Protein AF-A0A354GUJ6-F1 (afdb_monomer_lite)

Foldseek 3Di:
DVVVVVVVLCVVQVPLLVLLLLLLQLLLLQLLLCLLLVHLAGDDDPDDSVVSNVSSVLLVVLLVVQLVVLLVVLVVCCPPPCVPCSPVSSCVSSVVSCLVQVLQQSLQCLVDLHNPRRHDVVSVVLVVVVVVLNVVLSVVLVVLCVVLVVLLCCVQVVVPLVSLLVSLLSVLLSSSLNSNSSSLVSNVSVCVVVVVVVPPPPPDPVVVVVVVVVPDDDDDDDDDDDDDDDDQWDQPPVRDTDGNPPPPPPPPVVPPDDPPDDDDDDPDDDDDDDDDPVVVVVQWDQPPVRDTDGNDDDDDPDDDDDDDDDDDDDDDDDDDPDPDPPPPPPDPPDPDDRVSVVVSVVPPPPPVPDPDDSCPSSSVNCVDPSNVVVSVSSSVSSSSSSVSSNVVVVVVVVVVVVD

Sequence (403 aa):
MAALGALLIVLISVLPTLYFVTYAMHCLLVVVQDTAAGNDEVTWPEERFQDTLGGAFHLAAVVLIWLAPIGILTRALRNVWLPDDPGLRFLLLAVPGLWIILPVAIFSSLSASSRWFVFRPVVVWNLLRLAPFTFIVYLLSAILAGLITALVYVTVFRGWIVVAPVAGVGTATAFLIYGRLLGRLGWRMGRLYLGNSTSIKKARPQAIAAVLSESQPPAPDEPPGPEELDSEWEITPYGQKRRRVKGYGMTRDALAQPMKNALPKVPAAKVNEPIAPDELDREWEVTAHGRKQRRTKSYGITQEPPSQSDAAPEDGITALNVPPPASITERPPASGPTDFDRVIRGRTRIVIGSQGSFLGGVFTFPYYRQTRIPWLLLSLGFLMVYGAACVLVSVYLTINKNG

Structure (mmCIF, N/CA/C/O backbone):
data_AF-A0A354GUJ6-F1
#
_entry.id   AF-A0A354GUJ6-F1
#
loop_
_atom_site.group_PDB
_atom_site.id
_atom_site.type_symbol
_atom_site.label_atom_id
_atom_site.label_alt_id
_atom_site.label_comp_id
_atom_site.label_asym_id
_atom_site.label_entity_id
_atom_site.label_seq_id
_atom_site.pdbx_PDB_ins_code
_atom_site.Cartn_x
_atom_site.Cartn_y
_atom_site.Cartn_z
_atom_site.occupancy
_atom_site.B_iso_or_equiv
_atom_site.auth_seq_id
_atom_site.auth_comp_id
_atom_site.auth_asym_id
_atom_site.auth_atom_id
_atom_site.pdbx_PDB_model_num
ATOM 1 N N . MET A 1 1 ? -3.258 9.951 37.562 1.00 84.44 1 MET A N 1
ATOM 2 C CA . MET A 1 1 ? -2.720 8.608 37.238 1.00 84.44 1 MET A CA 1
ATOM 3 C C . MET A 1 1 ? -3.345 8.007 35.977 1.00 84.44 1 MET A C 1
ATOM 5 O O . MET A 1 1 ? -2.591 7.703 35.065 1.00 84.44 1 MET A O 1
ATOM 9 N N . ALA A 1 2 ? -4.678 7.906 35.854 1.00 85.12 2 ALA A N 1
ATOM 10 C CA . ALA A 1 2 ? -5.330 7.314 34.669 1.00 85.12 2 ALA A CA 1
ATOM 11 C C . ALA A 1 2 ? -4.963 7.991 33.325 1.00 85.12 2 ALA A C 1
ATOM 13 O O . ALA A 1 2 ? -4.639 7.302 32.363 1.00 85.12 2 ALA A O 1
ATOM 14 N N . ALA A 1 3 ? -4.924 9.330 33.273 1.00 84.19 3 ALA A N 1
ATOM 15 C CA . ALA A 1 3 ? -4.566 10.072 32.056 1.00 84.19 3 ALA A CA 1
ATOM 16 C C . ALA A 1 3 ? -3.119 9.819 31.583 1.00 84.19 3 ALA A C 1
ATOM 18 O O . ALA A 1 3 ? -2.871 9.676 30.389 1.00 84.19 3 ALA A O 1
ATOM 19 N N . LEU A 1 4 ? -2.169 9.710 32.519 1.00 92.75 4 LEU A N 1
ATOM 20 C CA . LEU A 1 4 ? -0.763 9.433 32.210 1.00 92.75 4 LEU A CA 1
ATOM 21 C C . LEU A 1 4 ? -0.575 7.995 31.703 1.00 92.75 4 LEU A C 1
ATOM 23 O O . LEU A 1 4 ? 0.164 7.777 30.747 1.00 92.75 4 LEU A O 1
ATOM 27 N N . GLY A 1 5 ? -1.307 7.033 32.280 1.00 89.06 5 GLY A N 1
ATOM 28 C CA . GLY A 1 5 ? -1.349 5.657 31.780 1.00 89.06 5 GLY A CA 1
ATOM 29 C C . GLY A 1 5 ? -1.913 5.561 30.358 1.00 89.06 5 GLY A C 1
ATOM 30 O O . GLY A 1 5 ? -1.318 4.903 29.509 1.00 89.06 5 GLY A O 1
ATOM 31 N N . ALA A 1 6 ? -3.008 6.271 30.064 1.00 84.19 6 ALA A N 1
ATOM 32 C CA . ALA A 1 6 ? -3.590 6.308 28.721 1.00 84.19 6 ALA A CA 1
ATOM 33 C C . ALA A 1 6 ? -2.631 6.922 27.686 1.00 84.19 6 ALA A C 1
ATOM 35 O O . ALA A 1 6 ? -2.453 6.362 26.605 1.00 84.19 6 ALA A O 1
ATOM 36 N N . LEU A 1 7 ? -1.962 8.028 28.031 1.00 88.38 7 LEU A N 1
ATOM 37 C CA . LEU A 1 7 ? -0.975 8.668 27.158 1.00 88.38 7 LEU A CA 1
ATOM 38 C C . LEU A 1 7 ? 0.214 7.744 26.861 1.00 88.38 7 LEU A C 1
ATOM 40 O O . LEU A 1 7 ? 0.646 7.653 25.712 1.00 88.38 7 LEU A O 1
ATOM 44 N N . LEU A 1 8 ? 0.705 7.016 27.867 1.00 92.62 8 LEU A N 1
ATOM 45 C CA . LEU A 1 8 ? 1.785 6.046 27.694 1.00 92.62 8 LEU A CA 1
ATOM 46 C C . LEU A 1 8 ? 1.378 4.902 26.749 1.00 92.62 8 LEU A C 1
ATOM 48 O O . LEU A 1 8 ? 2.144 4.548 25.857 1.00 92.62 8 LEU A O 1
ATOM 52 N N . ILE A 1 9 ? 0.161 4.363 26.895 1.00 88.69 9 ILE A N 1
ATOM 53 C CA . ILE A 1 9 ? -0.372 3.309 26.012 1.00 88.69 9 ILE A CA 1
ATOM 54 C C . ILE A 1 9 ? -0.463 3.807 24.566 1.00 88.69 9 ILE A C 1
ATOM 56 O O . ILE A 1 9 ? -0.057 3.096 23.643 1.00 88.69 9 ILE A O 1
ATOM 60 N N . VAL A 1 10 ? -0.955 5.033 24.360 1.00 86.12 10 VAL A N 1
ATOM 61 C CA . VAL A 1 10 ? -1.023 5.646 23.027 1.00 86.12 10 VAL A CA 1
ATOM 62 C C . VAL A 1 10 ? 0.379 5.799 22.440 1.00 86.12 10 VAL A C 1
ATOM 64 O O . VAL A 1 10 ? 0.603 5.381 21.309 1.00 86.12 10 VAL A O 1
ATOM 67 N N . LEU A 1 11 ? 1.346 6.317 23.201 1.00 90.81 11 LEU A N 1
ATOM 68 C CA . LEU A 1 11 ? 2.717 6.513 22.722 1.00 90.81 11 LEU A CA 1
ATOM 69 C C . LEU A 1 11 ? 3.390 5.187 22.324 1.00 90.81 11 LEU A C 1
ATOM 71 O O . LEU A 1 11 ? 3.950 5.085 21.230 1.00 90.81 11 LEU A O 1
ATOM 75 N N . ILE A 1 12 ? 3.279 4.165 23.182 1.00 91.06 12 ILE A N 1
ATOM 76 C CA . ILE A 1 12 ? 3.822 2.818 22.943 1.00 91.06 12 ILE A CA 1
ATOM 77 C C . ILE A 1 12 ? 3.156 2.157 21.731 1.00 91.06 12 ILE A C 1
ATOM 79 O O . ILE A 1 12 ? 3.798 1.376 21.040 1.00 91.06 12 ILE A O 1
ATOM 83 N N . SER A 1 13 ? 1.896 2.477 21.434 1.00 88.88 13 SER A N 1
ATOM 84 C CA . SER A 1 13 ? 1.177 1.900 20.291 1.00 88.88 13 SER A CA 1
ATOM 85 C C . SER A 1 13 ? 1.463 2.638 18.979 1.00 88.88 13 SER A C 1
ATOM 87 O O . SER A 1 13 ? 1.616 2.020 17.923 1.00 88.88 13 SER A O 1
ATOM 89 N N . VAL A 1 14 ? 1.542 3.970 19.024 1.00 88.19 14 VAL A N 1
ATOM 90 C CA . VAL A 1 14 ? 1.649 4.823 17.833 1.00 88.19 14 VAL A CA 1
ATOM 91 C C . VAL A 1 14 ? 3.047 4.772 17.227 1.00 88.19 14 VAL A C 1
ATOM 93 O O . VAL A 1 14 ? 3.160 4.637 16.010 1.00 88.19 14 VAL A O 1
ATOM 96 N N . LEU A 1 15 ? 4.110 4.841 18.037 1.00 91.19 15 LEU A N 1
ATOM 97 C CA . LEU A 1 15 ? 5.481 4.887 17.511 1.00 91.19 15 LEU A CA 1
ATOM 98 C C . LEU A 1 15 ? 5.856 3.622 16.713 1.00 91.19 15 LEU A C 1
ATOM 100 O O . LEU A 1 15 ? 6.304 3.764 15.571 1.00 91.19 15 LEU A O 1
ATOM 104 N N . PRO A 1 16 ? 5.622 2.392 17.213 1.00 92.44 16 PRO A N 1
ATOM 105 C CA . PRO A 1 16 ? 5.892 1.179 16.447 1.00 92.44 16 PRO A CA 1
ATOM 106 C C . PRO A 1 16 ? 4.990 1.053 15.218 1.00 92.44 16 PRO A C 1
ATOM 108 O O . PRO A 1 16 ? 5.444 0.591 14.174 1.00 92.44 16 PRO A O 1
ATOM 111 N N . THR A 1 17 ? 3.732 1.502 15.308 1.00 90.56 17 THR A N 1
ATOM 112 C CA . THR A 1 17 ? 2.813 1.527 14.159 1.00 90.56 17 THR A CA 1
ATOM 113 C C . THR A 1 17 ? 3.337 2.450 13.062 1.00 90.56 17 THR A C 1
ATOM 115 O O . THR A 1 17 ? 3.356 2.066 11.896 1.00 90.56 17 THR A O 1
ATOM 118 N N . LEU A 1 18 ? 3.822 3.642 13.415 1.00 90.81 18 LEU A N 1
ATOM 119 C CA . LEU A 1 18 ? 4.400 4.588 12.461 1.00 90.81 18 LEU A CA 1
ATOM 120 C C . LEU A 1 18 ? 5.672 4.030 11.806 1.00 90.81 18 LEU A C 1
ATOM 122 O O . LEU A 1 18 ? 5.829 4.105 10.583 1.00 90.81 18 LEU A O 1
ATOM 126 N N . TYR A 1 19 ? 6.555 3.431 12.608 1.00 92.50 19 TYR A N 1
ATOM 127 C CA . TYR A 1 19 ? 7.756 2.754 12.117 1.00 92.50 19 TYR A CA 1
ATOM 128 C C . TYR A 1 19 ? 7.397 1.631 11.134 1.00 92.50 19 TYR A C 1
ATOM 130 O O . TYR A 1 19 ? 7.927 1.561 10.025 1.00 92.50 19 TYR A O 1
ATOM 138 N N . PHE A 1 20 ? 6.426 0.799 11.507 1.00 94.69 20 PHE A N 1
ATOM 139 C CA . PHE A 1 20 ? 5.934 -0.287 10.675 1.00 94.69 20 PHE A CA 1
ATOM 140 C C . PHE A 1 20 ? 5.317 0.201 9.359 1.00 94.69 20 PHE A C 1
ATOM 142 O O . PHE A 1 20 ? 5.629 -0.338 8.300 1.00 94.69 20 PHE A O 1
ATOM 149 N N . VAL A 1 21 ? 4.469 1.231 9.401 1.00 91.88 21 VAL A N 1
ATOM 150 C CA . VAL A 1 21 ? 3.850 1.808 8.199 1.00 91.88 21 VAL A CA 1
ATOM 151 C C . VAL A 1 21 ? 4.925 2.313 7.238 1.00 91.88 21 VAL A C 1
ATOM 153 O O . VAL A 1 21 ? 4.843 2.053 6.040 1.00 91.88 21 VAL A O 1
ATOM 156 N N . THR A 1 22 ? 5.967 2.959 7.761 1.00 92.81 22 THR A N 1
ATOM 157 C CA . THR A 1 22 ? 7.120 3.417 6.972 1.00 92.81 22 THR A CA 1
ATOM 158 C C . THR A 1 22 ? 7.815 2.241 6.280 1.00 92.81 22 THR A C 1
ATOM 160 O O . THR A 1 22 ? 8.052 2.282 5.071 1.00 92.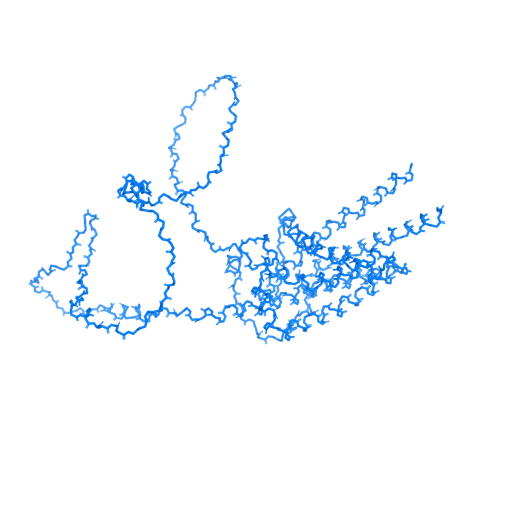81 22 THR A O 1
ATOM 163 N N . TYR A 1 23 ? 8.076 1.160 7.020 1.00 94.19 23 TYR A N 1
ATOM 164 C CA . TYR A 1 23 ? 8.661 -0.065 6.476 1.00 94.19 23 TYR A CA 1
ATOM 165 C C . TYR A 1 23 ? 7.776 -0.699 5.392 1.00 94.19 23 TYR A C 1
ATOM 167 O O . TYR A 1 23 ? 8.256 -1.018 4.306 1.00 94.19 23 TYR A O 1
ATOM 175 N N . ALA A 1 24 ? 6.466 -0.809 5.630 1.00 95.62 24 ALA A N 1
ATOM 176 C CA . ALA A 1 24 ? 5.526 -1.352 4.655 1.00 95.62 24 ALA A CA 1
ATOM 177 C C . ALA A 1 24 ? 5.484 -0.517 3.367 1.00 95.62 24 ALA A C 1
ATOM 179 O O . ALA A 1 24 ? 5.520 -1.072 2.269 1.00 95.62 24 ALA A O 1
ATOM 180 N N . MET A 1 25 ? 5.475 0.813 3.479 1.00 94.75 25 MET A N 1
ATOM 181 C CA . MET A 1 25 ? 5.550 1.713 2.325 1.00 94.75 25 MET A CA 1
ATOM 182 C C . MET A 1 25 ? 6.838 1.511 1.521 1.00 94.75 25 MET A C 1
ATOM 184 O O . MET A 1 25 ? 6.786 1.446 0.292 1.00 94.75 25 MET A O 1
ATOM 188 N N . HIS A 1 26 ? 7.979 1.364 2.199 1.00 94.00 26 HIS A N 1
ATOM 189 C CA . HIS A 1 26 ? 9.245 1.054 1.541 1.00 94.00 26 HIS A CA 1
ATOM 190 C C . HIS A 1 26 ? 9.180 -0.291 0.804 1.00 94.00 26 HIS A C 1
ATOM 192 O O . HIS A 1 26 ? 9.491 -0.348 -0.387 1.00 94.00 26 HIS A O 1
ATOM 198 N N . CYS A 1 27 ? 8.685 -1.348 1.457 1.00 95.25 27 CYS A N 1
ATOM 199 C CA . CYS A 1 27 ? 8.533 -2.653 0.819 1.00 95.25 27 CYS A CA 1
ATOM 200 C C . CYS A 1 27 ? 7.631 -2.598 -0.417 1.00 95.25 27 CYS A C 1
ATOM 202 O O . CYS A 1 27 ? 7.951 -3.203 -1.439 1.00 95.25 27 CYS A O 1
ATOM 204 N N . LEU A 1 28 ? 6.524 -1.854 -0.348 1.00 95.94 28 LEU A N 1
ATOM 205 C CA . LEU A 1 28 ? 5.630 -1.668 -1.487 1.00 95.94 28 LEU A CA 1
ATOM 206 C C . LEU A 1 28 ? 6.358 -1.024 -2.665 1.00 95.94 28 LEU A C 1
ATOM 208 O O . LEU A 1 28 ? 6.256 -1.519 -3.784 1.00 95.94 28 LEU A O 1
ATOM 212 N N . LEU A 1 29 ? 7.100 0.058 -2.419 1.00 93.75 29 LEU A N 1
ATOM 213 C CA . LEU A 1 29 ? 7.825 0.775 -3.466 1.00 93.75 29 LEU A CA 1
ATOM 214 C C . LEU A 1 29 ? 8.889 -0.106 -4.124 1.00 93.75 29 LEU A C 1
ATOM 216 O O . LEU A 1 29 ? 8.930 -0.156 -5.351 1.00 93.75 29 LEU A O 1
ATOM 220 N N . VAL A 1 30 ? 9.685 -0.837 -3.338 1.00 94.38 30 VAL A N 1
ATOM 221 C CA . VAL A 1 30 ? 10.714 -1.754 -3.856 1.00 94.38 30 VAL A CA 1
ATOM 222 C C . VAL A 1 30 ? 10.082 -2.830 -4.740 1.00 94.38 30 VAL A C 1
ATOM 224 O O . VAL A 1 30 ? 10.500 -3.017 -5.883 1.00 94.38 30 VAL A O 1
ATOM 227 N N . VAL A 1 31 ? 9.015 -3.482 -4.261 1.00 96.50 31 VAL A N 1
ATOM 228 C CA . VAL A 1 31 ? 8.304 -4.507 -5.039 1.00 96.50 31 VAL A CA 1
ATOM 229 C C . VAL A 1 31 ? 7.741 -3.912 -6.326 1.00 96.50 31 VAL A C 1
ATOM 231 O O . VAL A 1 31 ? 7.928 -4.495 -7.392 1.00 96.50 31 VAL A O 1
ATOM 234 N N . VAL A 1 32 ? 7.076 -2.756 -6.269 1.00 96.19 32 VAL A N 1
ATOM 235 C CA . VAL A 1 32 ? 6.508 -2.105 -7.459 1.00 96.19 32 VAL A CA 1
ATOM 236 C C . VAL A 1 32 ? 7.603 -1.761 -8.469 1.00 96.19 32 VAL A C 1
ATOM 238 O O . VAL A 1 32 ? 7.436 -2.059 -9.650 1.00 96.19 32 VAL A O 1
ATOM 241 N N . GLN A 1 33 ? 8.719 -1.178 -8.025 1.00 94.69 33 GLN A N 1
ATOM 242 C CA . GLN A 1 33 ? 9.817 -0.735 -8.887 1.00 94.69 33 GLN A CA 1
ATOM 243 C C . GLN A 1 33 ? 10.531 -1.901 -9.577 1.00 94.69 33 GLN A C 1
ATOM 245 O O . GLN A 1 33 ? 10.634 -1.902 -10.804 1.00 94.69 33 GLN A O 1
ATOM 250 N N . ASP A 1 34 ? 10.969 -2.914 -8.827 1.00 94.50 34 ASP A N 1
ATOM 251 C CA . ASP A 1 34 ? 11.685 -4.062 -9.400 1.00 94.50 34 ASP A CA 1
ATOM 252 C C . ASP A 1 34 ? 10.784 -4.861 -10.349 1.00 94.50 34 ASP A C 1
ATOM 254 O O . ASP A 1 34 ? 11.192 -5.265 -11.440 1.00 94.50 34 ASP A O 1
ATOM 258 N N . THR A 1 35 ? 9.512 -5.026 -9.990 1.00 95.56 35 THR A N 1
ATOM 259 C CA . THR A 1 35 ? 8.546 -5.698 -10.865 1.00 95.56 35 THR A CA 1
ATOM 260 C C . THR A 1 35 ? 8.247 -4.871 -12.121 1.00 95.56 35 THR A C 1
ATOM 262 O O . THR A 1 35 ? 8.100 -5.440 -13.203 1.00 95.56 35 THR A O 1
ATOM 265 N N . ALA A 1 36 ? 8.168 -3.539 -12.010 1.00 94.56 36 ALA A N 1
ATOM 266 C CA . ALA A 1 36 ? 7.978 -2.646 -13.155 1.00 94.56 36 ALA A CA 1
ATOM 267 C C . ALA A 1 36 ? 9.190 -2.645 -14.098 1.00 94.56 36 ALA A C 1
ATOM 269 O O . ALA A 1 36 ? 9.014 -2.525 -15.312 1.00 94.56 36 ALA A O 1
ATOM 270 N N . ALA A 1 37 ? 10.396 -2.864 -13.565 1.00 92.25 37 ALA A N 1
ATOM 271 C CA . ALA A 1 37 ? 11.604 -3.111 -14.352 1.00 92.25 37 ALA A CA 1
ATOM 272 C C . ALA A 1 37 ? 11.577 -4.468 -15.085 1.00 92.25 37 ALA A C 1
ATOM 274 O O . ALA A 1 37 ? 12.390 -4.707 -15.976 1.00 92.25 37 ALA A O 1
ATOM 275 N N . GLY A 1 38 ? 10.607 -5.332 -14.771 1.00 91.81 38 GLY A N 1
ATOM 276 C CA . GLY A 1 38 ? 10.451 -6.653 -15.370 1.00 91.81 38 GLY A CA 1
ATOM 277 C C . GLY A 1 38 ? 11.178 -7.762 -14.617 1.00 91.81 38 GLY A C 1
ATOM 278 O O . GLY A 1 38 ? 11.266 -8.865 -15.149 1.00 91.81 38 GLY A O 1
ATOM 279 N N . ASN A 1 39 ? 11.671 -7.503 -13.402 1.00 93.00 39 ASN A N 1
ATOM 280 C CA . ASN A 1 39 ? 12.366 -8.514 -12.614 1.00 93.00 39 ASN A CA 1
ATOM 281 C C . ASN A 1 39 ? 11.364 -9.480 -11.968 1.00 93.00 39 ASN A C 1
ATOM 283 O O . ASN A 1 39 ? 10.400 -9.081 -11.296 1.00 93.00 39 ASN A O 1
ATOM 287 N N . ASP A 1 40 ? 11.592 -10.779 -12.172 1.00 90.50 40 ASP A N 1
ATOM 288 C CA . ASP A 1 40 ? 10.768 -11.820 -11.560 1.00 90.50 40 ASP A CA 1
ATOM 289 C C . ASP A 1 40 ? 11.071 -12.025 -10.068 1.00 90.50 40 ASP A C 1
ATOM 291 O O . ASP A 1 40 ? 10.171 -12.335 -9.287 1.00 90.50 40 ASP A O 1
ATOM 295 N N . GLU A 1 41 ? 12.303 -11.729 -9.669 1.00 92.88 41 GLU A N 1
ATOM 296 C CA . GLU A 1 41 ? 12.770 -11.699 -8.288 1.00 92.88 41 GLU A CA 1
ATOM 297 C C . GLU A 1 41 ? 12.938 -10.245 -7.827 1.00 92.88 41 GLU A C 1
ATOM 299 O O . GLU A 1 41 ? 13.274 -9.371 -8.628 1.00 92.88 41 GLU A O 1
ATOM 304 N N . VAL A 1 42 ? 12.642 -9.975 -6.555 1.00 95.06 42 VAL A N 1
ATOM 305 C CA . VAL A 1 42 ? 12.776 -8.638 -5.961 1.00 95.06 42 VAL A CA 1
ATOM 306 C C . VAL A 1 42 ? 14.018 -8.639 -5.090 1.00 95.06 42 VAL A C 1
ATOM 308 O O . VAL A 1 42 ? 14.102 -9.410 -4.132 1.00 95.06 42 VAL A O 1
ATOM 311 N N . THR A 1 43 ? 14.960 -7.760 -5.417 1.00 93.31 43 THR A N 1
ATOM 312 C CA . THR A 1 43 ? 16.205 -7.628 -4.669 1.00 93.31 43 THR A CA 1
ATOM 313 C C . THR A 1 43 ? 15.986 -6.602 -3.573 1.00 93.31 43 THR A C 1
ATOM 315 O O . THR A 1 43 ? 15.882 -5.403 -3.829 1.00 93.31 43 THR A O 1
ATOM 318 N N . TRP A 1 44 ? 15.905 -7.076 -2.334 1.00 93.19 44 TRP A N 1
ATOM 319 C CA . TRP A 1 44 ? 15.714 -6.207 -1.181 1.00 93.19 44 TRP A CA 1
ATOM 320 C C . TRP A 1 44 ? 16.982 -5.386 -0.933 1.00 93.19 44 TRP A C 1
ATOM 322 O O . TRP A 1 44 ? 18.049 -5.979 -0.766 1.00 93.19 44 TRP A O 1
ATOM 332 N N . PRO A 1 45 ? 16.898 -4.046 -0.941 1.00 86.69 45 PRO A N 1
ATOM 333 C CA . PRO A 1 45 ? 18.062 -3.217 -0.680 1.00 86.69 45 PRO A CA 1
ATOM 334 C C . PRO A 1 45 ? 18.522 -3.399 0.773 1.00 86.69 45 PRO A C 1
ATOM 336 O O . PRO A 1 45 ? 17.709 -3.371 1.694 1.00 86.69 45 PRO A O 1
ATOM 339 N N . GLU A 1 46 ? 19.833 -3.528 0.987 1.00 87.81 46 GLU A N 1
ATOM 340 C CA . GLU A 1 46 ? 20.467 -3.493 2.320 1.00 87.81 46 GLU A CA 1
ATOM 341 C C . GLU A 1 46 ? 20.680 -2.044 2.808 1.00 87.81 46 GLU A C 1
ATOM 343 O O . GLU A 1 46 ? 21.637 -1.724 3.514 1.00 87.81 46 GLU A O 1
ATOM 348 N N . GLU A 1 47 ? 19.804 -1.131 2.385 1.00 86.69 47 GLU A N 1
ATOM 349 C CA . GLU A 1 47 ? 19.901 0.291 2.700 1.00 86.69 47 GLU A CA 1
ATOM 350 C C . GLU A 1 47 ? 19.586 0.550 4.176 1.00 86.69 47 GLU A C 1
ATOM 352 O O . GLU A 1 47 ? 18.752 -0.116 4.802 1.00 86.69 47 GLU A O 1
ATOM 357 N N . ARG A 1 48 ? 20.255 1.553 4.754 1.00 87.38 48 ARG A N 1
ATOM 358 C CA . ARG A 1 48 ? 19.982 1.961 6.132 1.00 87.38 48 ARG A CA 1
ATOM 359 C C . ARG A 1 48 ? 18.568 2.529 6.204 1.00 87.38 48 ARG A C 1
ATOM 361 O O . ARG A 1 48 ? 18.107 3.219 5.300 1.00 87.38 48 ARG A O 1
ATOM 368 N N . PHE A 1 49 ? 17.896 2.318 7.335 1.00 81.38 49 PHE A N 1
ATOM 369 C CA . PHE A 1 49 ? 16.521 2.790 7.544 1.00 81.38 49 PHE A CA 1
ATOM 370 C C . PHE A 1 49 ? 16.334 4.294 7.244 1.00 81.38 49 PHE A C 1
ATOM 372 O O . PHE A 1 49 ? 15.286 4.701 6.747 1.00 81.38 49 PHE A O 1
ATOM 379 N N . GLN A 1 50 ? 17.356 5.119 7.488 1.00 86.38 50 GLN A N 1
ATOM 380 C CA . GLN A 1 50 ? 17.320 6.559 7.206 1.00 86.38 50 GLN A CA 1
ATOM 381 C C . GLN A 1 50 ? 17.104 6.871 5.716 1.00 86.38 50 GLN A C 1
ATOM 383 O O . GLN A 1 50 ? 16.333 7.776 5.397 1.00 86.38 50 GLN A O 1
ATOM 388 N N . ASP A 1 51 ? 17.683 6.077 4.815 1.00 85.88 51 ASP A N 1
ATOM 389 C CA . ASP A 1 51 ? 17.531 6.253 3.366 1.00 85.88 51 ASP A CA 1
ATOM 390 C C . ASP A 1 51 ? 16.112 5.861 2.917 1.00 85.88 51 ASP A C 1
ATOM 392 O O . ASP A 1 51 ? 15.494 6.514 2.070 1.00 85.88 51 ASP A O 1
ATOM 396 N N . THR A 1 52 ? 15.531 4.852 3.579 1.00 86.31 52 THR A N 1
ATOM 397 C CA . THR A 1 52 ? 14.163 4.383 3.309 1.00 86.31 52 THR A CA 1
ATOM 398 C C . THR A 1 52 ? 13.086 5.388 3.728 1.00 86.31 52 THR A C 1
ATOM 400 O O . THR A 1 52 ? 12.018 5.456 3.107 1.00 86.31 52 THR A O 1
ATOM 403 N N . LEU A 1 53 ? 13.379 6.218 4.738 1.00 91.06 53 LEU A N 1
ATOM 404 C CA . LEU A 1 53 ? 12.435 7.174 5.314 1.00 91.06 53 LEU A CA 1
ATOM 405 C C . LEU A 1 53 ? 11.968 8.202 4.277 1.00 91.06 53 LEU A C 1
ATOM 407 O O . LEU A 1 53 ? 10.788 8.540 4.230 1.00 91.06 53 LEU A O 1
ATOM 411 N N . GLY A 1 54 ? 12.869 8.659 3.402 1.00 90.81 54 GLY A N 1
ATOM 412 C CA . GLY A 1 54 ? 12.542 9.644 2.369 1.00 90.81 54 GLY A CA 1
ATOM 413 C C . GLY A 1 54 ? 11.526 9.125 1.346 1.00 90.81 54 GLY A C 1
ATOM 414 O O . GLY A 1 54 ? 10.628 9.861 0.932 1.00 90.81 54 GLY A O 1
ATOM 415 N N . GLY A 1 55 ? 11.629 7.849 0.958 1.00 88.19 55 GLY A N 1
ATOM 416 C CA . GLY A 1 55 ? 10.678 7.210 0.042 1.00 88.19 55 GLY A CA 1
ATOM 417 C C . GLY A 1 55 ? 9.300 7.010 0.675 1.00 88.19 55 GLY A C 1
ATOM 418 O O . GLY A 1 55 ? 8.280 7.333 0.065 1.00 88.19 55 GLY A O 1
ATOM 419 N N . ALA A 1 56 ? 9.269 6.542 1.923 1.00 89.38 56 ALA A N 1
ATOM 420 C CA . ALA A 1 56 ? 8.031 6.368 2.675 1.00 89.38 56 ALA A CA 1
ATOM 421 C C . ALA A 1 56 ? 7.339 7.707 2.973 1.00 89.38 56 ALA A C 1
ATOM 423 O O . ALA A 1 56 ? 6.139 7.839 2.744 1.00 89.38 56 ALA A O 1
ATOM 424 N N . PHE A 1 57 ? 8.093 8.728 3.393 1.00 92.06 57 PHE A N 1
ATOM 425 C CA . PHE A 1 57 ? 7.568 10.077 3.609 1.00 92.06 57 PHE A CA 1
ATOM 426 C C . PHE A 1 57 ? 6.969 10.655 2.327 1.00 92.06 57 PHE A C 1
ATOM 428 O O . PHE A 1 57 ? 5.891 11.242 2.354 1.00 92.06 57 PHE A O 1
ATOM 435 N N . HIS A 1 58 ? 7.627 10.438 1.187 1.00 91.19 58 HIS A N 1
ATOM 436 C CA . HIS A 1 58 ? 7.087 10.849 -0.100 1.00 91.19 58 HIS A CA 1
ATOM 437 C C . HIS A 1 58 ? 5.741 10.166 -0.405 1.00 91.19 58 HIS A C 1
ATOM 439 O O . HIS A 1 58 ? 4.784 10.849 -0.772 1.00 91.19 58 HIS A O 1
ATOM 445 N N . LEU A 1 59 ? 5.630 8.848 -0.209 1.00 91.75 59 LEU A N 1
ATOM 446 C CA . LEU A 1 59 ? 4.368 8.131 -0.420 1.00 91.75 59 LEU A CA 1
ATOM 447 C C . LEU A 1 59 ? 3.275 8.595 0.557 1.00 91.75 59 LEU A C 1
ATOM 449 O O . LEU A 1 59 ? 2.131 8.795 0.148 1.00 91.75 59 LEU A O 1
ATOM 453 N N . ALA A 1 60 ? 3.625 8.829 1.823 1.00 91.75 60 ALA A N 1
ATOM 454 C CA . ALA A 1 60 ? 2.718 9.390 2.818 1.00 91.75 60 ALA A CA 1
ATOM 455 C C . ALA A 1 60 ? 2.229 10.790 2.411 1.00 91.75 60 ALA A C 1
ATOM 457 O O . ALA A 1 60 ? 1.031 11.062 2.469 1.00 91.75 60 ALA A O 1
ATOM 458 N N . ALA A 1 61 ? 3.120 11.655 1.920 1.00 93.56 61 ALA A N 1
ATOM 459 C CA . ALA A 1 61 ? 2.760 12.973 1.409 1.00 93.56 61 ALA A CA 1
ATOM 460 C C . ALA A 1 61 ? 1.806 12.877 0.207 1.00 93.56 61 ALA A C 1
ATOM 462 O O . ALA A 1 61 ? 0.819 13.605 0.151 1.00 93.56 61 ALA A O 1
ATOM 463 N N . VAL A 1 62 ? 2.041 11.940 -0.719 1.00 93.12 62 VAL A N 1
ATOM 464 C CA . VAL A 1 62 ? 1.136 11.677 -1.850 1.00 93.12 62 VAL A CA 1
ATOM 465 C C . VAL A 1 62 ? -0.257 11.265 -1.363 1.00 93.12 62 VAL A C 1
ATOM 467 O O . VAL A 1 62 ? -1.253 11.805 -1.841 1.00 93.12 62 VAL A O 1
ATOM 470 N N . VAL A 1 63 ? -0.341 10.355 -0.389 1.00 94.12 63 VAL A N 1
ATOM 471 C CA . VAL A 1 63 ? -1.610 9.941 0.233 1.00 94.12 63 VAL A CA 1
ATOM 472 C C . VAL A 1 63 ? -2.322 11.137 0.869 1.00 94.12 63 VAL A C 1
ATOM 474 O O . VAL A 1 63 ? -3.500 11.355 0.598 1.00 94.12 63 VAL A O 1
ATOM 477 N N . LEU A 1 64 ? -1.610 11.951 1.654 1.00 95.31 64 LEU A N 1
ATOM 478 C CA . LEU A 1 64 ? -2.170 13.138 2.310 1.00 95.31 64 LEU A CA 1
ATOM 479 C C . LEU A 1 64 ? -2.699 14.168 1.305 1.00 95.31 64 LEU A C 1
ATOM 481 O O . LEU A 1 64 ? -3.799 14.690 1.486 1.00 95.31 64 LEU A O 1
ATOM 485 N N . ILE A 1 65 ? -1.962 14.420 0.220 1.00 95.62 65 ILE A N 1
ATOM 486 C CA . ILE A 1 65 ? -2.390 15.332 -0.850 1.00 95.62 65 ILE A CA 1
ATOM 487 C C . ILE A 1 65 ? -3.695 14.842 -1.489 1.00 95.62 65 ILE A C 1
ATOM 489 O O . ILE A 1 65 ? -4.577 15.652 -1.765 1.00 95.62 65 ILE A O 1
ATOM 493 N N . TRP A 1 66 ? -3.863 13.530 -1.675 1.00 95.69 66 TRP A N 1
ATOM 494 C CA . TRP A 1 66 ? -5.091 12.956 -2.233 1.00 95.69 66 TRP A CA 1
ATOM 495 C C . TRP A 1 66 ? -6.255 12.860 -1.245 1.00 95.69 66 TRP A C 1
ATOM 497 O O . TRP A 1 66 ? -7.410 12.848 -1.672 1.00 95.69 66 TRP A O 1
ATOM 507 N N . LEU A 1 67 ? -5.998 12.869 0.062 1.00 96.12 67 LEU A N 1
ATOM 508 C CA . LEU A 1 67 ? -7.063 12.981 1.061 1.00 96.12 67 LEU A CA 1
ATOM 509 C C . LEU A 1 67 ? -7.715 14.373 1.062 1.00 96.12 67 LEU A C 1
ATOM 511 O O . LEU A 1 67 ? -8.892 14.483 1.404 1.00 96.12 67 LEU A O 1
ATOM 515 N N . ALA A 1 68 ? -7.010 15.425 0.632 1.00 96.56 68 ALA A N 1
ATOM 516 C CA . ALA A 1 68 ? -7.556 16.782 0.565 1.00 96.56 68 ALA A CA 1
ATOM 517 C C . ALA A 1 68 ? -8.792 16.916 -0.358 1.00 96.56 68 ALA A C 1
ATOM 519 O O . ALA A 1 68 ? -9.840 17.349 0.133 1.00 96.56 68 ALA A O 1
ATOM 520 N N . PRO A 1 69 ? -8.757 16.518 -1.650 1.00 96.38 69 PRO A N 1
ATOM 521 C CA . PRO A 1 69 ? -9.943 16.578 -2.506 1.00 96.38 69 PRO A CA 1
ATOM 522 C C . PRO A 1 69 ? -11.076 15.671 -2.007 1.00 96.38 69 PRO A C 1
ATOM 524 O O . PRO A 1 69 ? -12.244 16.037 -2.121 1.00 96.38 69 PRO A O 1
ATOM 527 N N . ILE A 1 70 ? -10.755 14.532 -1.385 1.00 96.75 70 ILE A N 1
ATOM 528 C CA . ILE A 1 70 ? -11.752 13.651 -0.760 1.00 96.75 70 ILE A CA 1
ATOM 529 C C . ILE A 1 70 ? -12.430 14.349 0.427 1.00 96.75 70 ILE A C 1
ATOM 531 O O . ILE A 1 70 ? -13.649 14.264 0.580 1.00 96.75 70 ILE A O 1
ATOM 535 N N . GLY A 1 71 ? -11.676 15.080 1.250 1.00 96.38 71 GLY A N 1
ATOM 536 C CA . GLY A 1 71 ? -12.218 15.886 2.344 1.00 96.38 71 GLY A CA 1
ATOM 537 C C . GLY A 1 71 ? -13.148 16.996 1.847 1.00 96.38 71 GLY A C 1
ATOM 538 O O . GLY A 1 71 ? -14.233 17.188 2.401 1.00 96.38 71 GLY A O 1
ATOM 539 N N . ILE A 1 72 ? -12.779 17.671 0.752 1.00 97.81 72 ILE A N 1
ATOM 540 C CA . ILE A 1 72 ? -13.635 18.670 0.090 1.00 97.81 72 ILE A CA 1
ATOM 541 C C . ILE A 1 72 ? -14.931 18.016 -0.404 1.00 97.81 72 ILE A C 1
ATOM 543 O O . ILE A 1 72 ? -16.017 18.521 -0.117 1.00 97.81 72 ILE A O 1
ATOM 547 N N . LEU A 1 73 ? -14.837 16.866 -1.078 1.00 97.12 73 LEU A N 1
ATOM 548 C CA . LEU A 1 73 ? -15.999 16.122 -1.567 1.00 97.12 73 LEU A CA 1
ATOM 549 C C . LEU A 1 73 ? -16.910 15.659 -0.418 1.00 97.12 73 LEU A C 1
ATOM 551 O O . LEU A 1 73 ? -18.127 15.816 -0.483 1.00 97.12 73 LEU A O 1
ATOM 555 N N . THR A 1 74 ? -16.322 15.172 0.676 1.00 97.12 74 THR A N 1
ATOM 556 C CA . THR A 1 74 ? -17.043 14.777 1.896 1.00 97.12 74 THR A CA 1
ATOM 557 C C . THR A 1 74 ? -17.822 15.950 2.491 1.00 97.12 74 THR A C 1
ATOM 559 O O . THR A 1 74 ? -18.942 15.773 2.973 1.00 97.12 74 THR A O 1
ATOM 562 N N . ARG A 1 75 ? -17.246 17.159 2.462 1.00 97.12 75 ARG A N 1
ATOM 563 C CA . ARG A 1 75 ? -17.912 18.385 2.919 1.00 97.12 75 ARG A CA 1
ATOM 564 C C . ARG A 1 75 ? -19.016 18.828 1.959 1.00 97.12 75 ARG A C 1
ATOM 566 O O . ARG A 1 75 ? -20.052 19.291 2.428 1.00 97.12 75 ARG A O 1
ATOM 573 N N . ALA A 1 76 ? -18.819 18.682 0.651 1.00 97.81 76 ALA A N 1
ATOM 574 C CA . ALA A 1 76 ? -19.826 19.016 -0.356 1.00 97.81 76 ALA A CA 1
ATOM 575 C C . ALA A 1 76 ? -21.064 18.107 -0.252 1.00 97.81 76 ALA A C 1
ATOM 577 O O . ALA A 1 76 ? -22.192 18.580 -0.351 1.00 97.81 76 ALA A O 1
ATOM 578 N N . LEU A 1 77 ? -20.861 16.821 0.043 1.00 96.75 77 LEU A N 1
ATOM 579 C CA . LEU A 1 77 ? -21.928 15.824 0.184 1.00 96.75 77 LEU A CA 1
ATOM 580 C C . LEU A 1 77 ? -22.610 15.828 1.559 1.00 96.75 77 LEU A C 1
ATOM 582 O O . LEU A 1 77 ? -23.435 14.956 1.836 1.00 96.75 77 LEU A O 1
ATOM 586 N N . ARG A 1 78 ? -22.301 16.806 2.424 1.00 97.12 78 ARG A N 1
ATOM 587 C CA . ARG A 1 78 ? -22.664 16.736 3.845 1.00 97.12 78 ARG A CA 1
ATOM 588 C C . ARG A 1 78 ? -24.159 16.653 4.150 1.00 97.12 78 ARG A C 1
ATOM 590 O O . ARG A 1 78 ? -24.522 16.100 5.177 1.00 97.12 78 ARG A O 1
ATOM 597 N N . ASN A 1 79 ? -24.988 17.210 3.271 1.00 97.56 79 ASN A N 1
ATOM 598 C CA . ASN A 1 79 ? -26.437 17.298 3.457 1.00 97.56 79 ASN A CA 1
ATOM 599 C C . ASN A 1 79 ? -27.206 16.195 2.713 1.00 97.56 79 ASN A C 1
ATOM 601 O O . ASN A 1 79 ? -28.406 16.064 2.914 1.00 97.56 79 ASN A O 1
ATOM 605 N N . VAL A 1 80 ? -26.551 15.452 1.815 1.00 97.56 80 VAL A N 1
ATOM 606 C CA . VAL A 1 80 ? -27.229 14.526 0.888 1.00 97.56 80 VAL A CA 1
ATOM 607 C C . VAL A 1 80 ? -26.969 13.072 1.262 1.00 97.56 80 VAL A C 1
ATOM 609 O O . VAL A 1 80 ? -27.841 12.226 1.103 1.00 97.56 80 VAL A O 1
ATOM 612 N N . TRP A 1 81 ? -25.772 12.768 1.760 1.00 96.31 81 TRP A N 1
ATOM 613 C CA . TRP A 1 81 ? -25.342 11.398 2.003 1.00 96.31 81 TRP A CA 1
ATOM 614 C C . TRP A 1 81 ? -24.745 11.283 3.403 1.00 96.31 81 TRP A C 1
ATOM 616 O O . TRP A 1 81 ? -23.813 12.017 3.715 1.00 96.31 81 TRP A O 1
ATOM 626 N N . LEU A 1 82 ? -25.304 10.401 4.242 1.00 96.00 82 LEU A N 1
ATOM 627 C CA . LEU A 1 82 ? -24.947 10.210 5.659 1.00 96.00 82 LEU A CA 1
ATOM 628 C C . LEU A 1 82 ? -24.769 11.546 6.417 1.00 96.00 82 LEU A C 1
ATOM 630 O O . LEU A 1 82 ? -23.634 11.921 6.731 1.00 96.00 82 LEU A O 1
ATOM 634 N N . PRO A 1 83 ? -25.851 12.307 6.668 1.00 95.81 83 PRO A N 1
ATOM 635 C CA . PRO A 1 83 ? -25.757 13.587 7.371 1.00 95.81 83 PRO A CA 1
ATOM 636 C C . PRO A 1 83 ? -25.296 13.431 8.827 1.00 95.81 83 PRO A C 1
ATOM 638 O O . PRO A 1 83 ? -24.552 14.285 9.308 1.00 95.81 83 PRO A O 1
ATOM 641 N N . ASP A 1 84 ? -25.670 12.327 9.478 1.00 96.88 84 ASP A N 1
ATOM 642 C CA . ASP A 1 84 ? -25.476 12.124 10.919 1.00 96.88 84 ASP A CA 1
ATOM 643 C C . ASP A 1 84 ? -24.042 11.701 11.289 1.00 96.88 84 ASP A C 1
ATOM 645 O O . ASP A 1 84 ? -23.550 12.049 12.359 1.00 96.88 84 ASP A O 1
ATOM 649 N N . ASP A 1 85 ? -23.323 11.041 10.371 1.00 95.94 85 ASP A N 1
ATOM 650 C CA . ASP A 1 85 ? -22.008 10.446 10.637 1.00 95.94 85 ASP A CA 1
ATOM 651 C C . ASP A 1 85 ? -20.911 10.984 9.697 1.00 95.94 85 ASP A C 1
ATOM 653 O O . ASP A 1 85 ? -20.521 10.325 8.720 1.00 95.94 85 ASP A O 1
ATOM 657 N N . PRO A 1 86 ? -20.333 12.170 9.977 1.00 94.38 86 PRO A N 1
ATOM 658 C CA . PRO A 1 86 ? -19.308 12.765 9.119 1.00 94.38 86 PRO A CA 1
ATOM 659 C C . PRO A 1 86 ? -18.044 11.898 9.014 1.00 94.38 86 PRO A C 1
ATOM 661 O O . PRO A 1 86 ? -17.404 11.880 7.960 1.00 94.38 86 PRO A O 1
ATOM 664 N N . GLY A 1 87 ? -17.697 11.166 10.079 1.00 93.81 87 GLY A N 1
ATOM 665 C CA . GLY A 1 87 ? -16.538 10.271 10.110 1.00 93.81 87 GLY A CA 1
ATOM 666 C C . GLY A 1 87 ? -16.716 9.044 9.216 1.00 93.81 87 GLY A C 1
ATOM 667 O O . GLY A 1 87 ? -15.836 8.742 8.409 1.00 93.81 87 GLY A O 1
ATOM 668 N N . LEU A 1 88 ? -17.874 8.378 9.298 1.00 93.56 88 LEU A N 1
ATOM 669 C CA . LEU A 1 88 ? -18.185 7.224 8.454 1.00 93.56 88 LEU A CA 1
ATOM 670 C C . LEU A 1 88 ? -18.254 7.634 6.983 1.00 93.56 88 LEU A C 1
ATOM 672 O O . LEU A 1 88 ? -17.669 6.967 6.134 1.00 93.56 88 LEU A O 1
ATOM 676 N N . ARG A 1 89 ? -18.887 8.773 6.687 1.00 95.62 89 ARG A N 1
ATOM 677 C CA . ARG A 1 89 ? -18.928 9.334 5.333 1.00 95.62 89 ARG A CA 1
ATOM 678 C C . ARG A 1 89 ? -17.535 9.604 4.774 1.00 95.62 89 ARG A C 1
ATOM 680 O O . ARG A 1 89 ? -17.253 9.218 3.642 1.00 95.62 89 ARG A O 1
ATOM 687 N N . PHE A 1 90 ? -16.665 10.252 5.555 1.00 96.50 90 PHE A N 1
ATOM 688 C CA . PHE A 1 90 ? -15.283 10.494 5.144 1.00 96.50 90 PHE A CA 1
ATOM 689 C C . PHE A 1 90 ? -14.567 9.178 4.842 1.00 96.50 90 PHE A C 1
ATOM 691 O O . PHE A 1 90 ? -13.965 9.051 3.783 1.00 96.50 90 PHE A O 1
ATOM 698 N N . LEU A 1 91 ? -14.671 8.185 5.728 1.00 94.50 91 LEU A N 1
ATOM 699 C CA . LEU A 1 91 ? -14.013 6.888 5.566 1.00 94.50 91 LEU A CA 1
ATOM 700 C C . LEU A 1 91 ? -14.535 6.134 4.332 1.00 94.50 91 LEU A C 1
ATOM 702 O O . LEU A 1 91 ? -13.736 5.621 3.548 1.00 94.50 91 LEU A O 1
ATOM 706 N N . LEU A 1 92 ? -15.854 6.136 4.110 1.00 94.56 92 LEU A N 1
ATOM 707 C CA . LEU A 1 92 ? -16.500 5.524 2.946 1.00 94.56 92 LEU A CA 1
ATOM 708 C C . LEU A 1 92 ? -16.121 6.191 1.617 1.00 94.56 92 LEU A C 1
ATOM 710 O O . LEU A 1 92 ? -16.229 5.539 0.585 1.00 94.56 92 LEU A O 1
ATOM 714 N N . LEU A 1 93 ? -15.661 7.447 1.611 1.00 96.06 93 LEU A N 1
ATOM 715 C CA . LEU A 1 93 ? -15.102 8.095 0.412 1.00 96.06 93 LEU A CA 1
ATOM 716 C C . LEU A 1 93 ? -13.595 7.912 0.313 1.00 96.06 93 LEU A C 1
ATOM 718 O O . LEU A 1 93 ? -13.073 7.651 -0.769 1.00 96.06 93 LEU A O 1
ATOM 722 N N . ALA A 1 94 ? -12.896 8.055 1.437 1.00 96.19 94 ALA A N 1
ATOM 723 C CA . ALA A 1 94 ? -11.447 8.014 1.511 1.00 96.19 94 ALA A CA 1
ATOM 724 C C . ALA A 1 94 ? -10.902 6.651 1.123 1.00 96.19 94 ALA A C 1
ATOM 726 O O . ALA A 1 94 ? -10.000 6.589 0.298 1.00 96.19 94 ALA A O 1
ATOM 727 N N . VAL A 1 95 ? -11.464 5.565 1.651 1.00 95.06 95 VAL A N 1
ATOM 728 C CA . VAL A 1 95 ? -10.961 4.215 1.376 1.00 95.06 95 VAL A CA 1
ATOM 729 C C . VAL A 1 95 ? -11.078 3.850 -0.113 1.00 95.06 95 VAL A C 1
ATOM 731 O O . VAL A 1 95 ? -10.039 3.595 -0.727 1.00 95.06 95 VAL A O 1
ATOM 734 N N . PRO A 1 96 ? -12.267 3.861 -0.750 1.00 95.38 96 PRO A N 1
ATOM 735 C CA . PRO A 1 96 ? -12.374 3.524 -2.170 1.00 95.38 96 PRO A CA 1
ATOM 736 C C . PRO A 1 96 ? -11.772 4.601 -3.079 1.00 95.38 96 PRO A C 1
ATOM 738 O O . PRO A 1 96 ? -11.164 4.266 -4.094 1.00 95.38 96 PRO A O 1
ATOM 741 N N . GLY A 1 97 ? -11.888 5.883 -2.720 1.00 96.19 97 GLY A N 1
ATOM 742 C CA . GLY A 1 97 ? -11.304 6.980 -3.490 1.00 96.19 97 GLY A CA 1
ATOM 743 C C . GLY A 1 97 ? -9.784 6.875 -3.553 1.00 96.19 97 GLY A C 1
ATOM 744 O O . GLY A 1 97 ? -9.202 6.904 -4.638 1.00 96.19 97 GLY A O 1
ATOM 745 N N . LEU A 1 98 ? -9.135 6.662 -2.406 1.00 95.69 98 LEU A N 1
ATOM 746 C CA . LEU A 1 98 ? -7.694 6.453 -2.354 1.00 95.69 98 LEU A CA 1
ATOM 747 C C . LEU A 1 98 ? -7.304 5.151 -3.054 1.00 95.69 98 LEU A C 1
ATOM 749 O O . LEU A 1 98 ? -6.324 5.144 -3.783 1.00 95.69 98 LEU A O 1
ATOM 753 N N . TRP A 1 99 ? -8.078 4.075 -2.913 1.00 95.81 99 TRP A N 1
ATOM 754 C CA . TRP A 1 99 ? -7.818 2.816 -3.614 1.00 95.81 99 TRP A CA 1
ATOM 755 C C . TRP A 1 99 ? -7.812 2.969 -5.147 1.00 95.81 99 TRP A C 1
ATOM 757 O O . TRP A 1 99 ? -6.922 2.436 -5.810 1.00 95.81 99 TRP A O 1
ATOM 767 N N . ILE A 1 100 ? -8.733 3.755 -5.715 1.00 95.31 100 ILE A N 1
ATOM 768 C CA . ILE A 1 100 ? -8.762 4.042 -7.159 1.00 95.31 100 ILE A CA 1
ATOM 769 C C . ILE A 1 100 ? 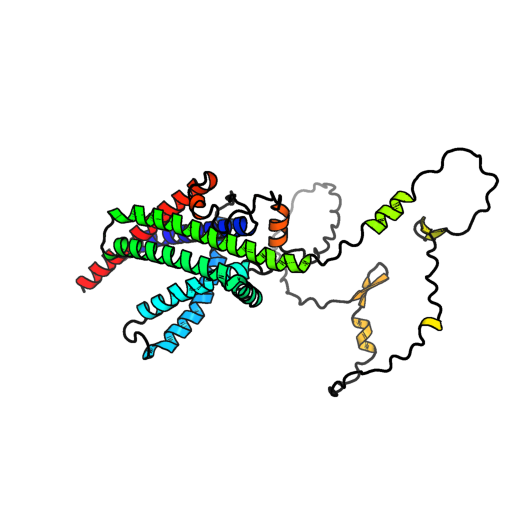-7.580 4.925 -7.571 1.00 95.31 100 ILE A C 1
ATOM 771 O O . ILE A 1 100 ? -6.937 4.667 -8.590 1.00 95.31 100 ILE A O 1
ATOM 775 N N . ILE A 1 101 ? -7.283 5.964 -6.792 1.00 95.75 101 ILE A N 1
ATOM 776 C CA . ILE A 1 101 ? -6.324 7.006 -7.174 1.00 95.75 101 ILE A CA 1
ATOM 777 C C . ILE A 1 101 ? -4.867 6.603 -6.890 1.00 95.75 101 ILE A C 1
ATOM 779 O O . ILE A 1 101 ? -3.954 7.020 -7.605 1.00 95.75 101 ILE A O 1
ATOM 783 N N . LEU A 1 102 ? -4.624 5.766 -5.882 1.00 94.44 102 LEU A N 1
ATOM 784 C CA . LEU A 1 102 ? -3.285 5.405 -5.414 1.00 94.44 102 LEU A CA 1
ATOM 785 C C . LEU A 1 102 ? -2.392 4.805 -6.518 1.00 94.44 102 LEU A C 1
ATOM 787 O O . LEU A 1 102 ? -1.259 5.272 -6.644 1.00 94.44 102 LEU A O 1
ATOM 791 N N . PRO A 1 103 ? -2.847 3.856 -7.367 1.00 95.25 103 PRO A N 1
ATOM 792 C CA . PRO A 1 103 ? -2.049 3.373 -8.496 1.00 95.25 103 PRO A CA 1
ATOM 793 C C . PRO A 1 103 ? -1.605 4.505 -9.425 1.00 95.25 103 PRO A C 1
ATOM 795 O O . PRO A 1 103 ? -0.426 4.607 -9.761 1.00 95.25 103 PRO A O 1
ATOM 798 N N . VAL A 1 104 ? -2.530 5.398 -9.795 1.00 95.94 104 VAL A N 1
ATOM 799 C CA . VAL A 1 104 ? -2.255 6.551 -10.666 1.00 95.94 104 VAL A CA 1
ATOM 800 C C . VAL A 1 104 ? -1.191 7.450 -10.043 1.00 95.94 104 VAL A C 1
ATOM 802 O O . VAL A 1 104 ? -0.255 7.861 -10.729 1.00 95.94 104 VAL A O 1
ATOM 805 N N . ALA A 1 105 ? -1.312 7.725 -8.745 1.00 95.38 105 ALA A N 1
ATOM 806 C CA . ALA A 1 105 ? -0.390 8.579 -8.012 1.00 95.38 105 ALA A CA 1
ATOM 807 C C . ALA A 1 105 ? 1.022 7.975 -7.933 1.00 95.38 105 ALA A C 1
ATOM 809 O O . ALA A 1 105 ? 2.001 8.672 -8.202 1.00 95.38 105 ALA A O 1
ATOM 810 N N . ILE A 1 106 ? 1.125 6.671 -7.646 1.00 94.19 106 ILE A N 1
ATOM 811 C CA . ILE A 1 106 ? 2.402 5.943 -7.601 1.00 94.19 106 ILE A CA 1
ATOM 812 C C . ILE A 1 106 ? 3.082 5.967 -8.975 1.00 94.19 106 ILE A C 1
ATOM 814 O O . ILE A 1 106 ? 4.260 6.291 -9.080 1.00 94.19 106 ILE A O 1
ATOM 818 N N . PHE A 1 107 ? 2.364 5.671 -10.061 1.00 95.12 107 PHE A N 1
ATOM 819 C CA . PHE A 1 107 ? 2.978 5.716 -11.393 1.00 95.12 107 PHE A CA 1
ATOM 820 C C . PHE A 1 107 ? 3.310 7.136 -11.847 1.00 95.12 107 PHE A C 1
ATOM 822 O O . PHE A 1 107 ? 4.301 7.338 -12.549 1.00 95.12 107 PHE A O 1
ATOM 829 N N . SER A 1 108 ? 2.512 8.127 -11.441 1.00 94.06 108 SER A N 1
ATOM 830 C CA . SER A 1 108 ? 2.814 9.531 -11.707 1.00 94.06 108 SER A CA 1
ATOM 831 C C . SER A 1 108 ? 4.151 9.922 -11.086 1.00 94.06 108 SER A C 1
ATOM 833 O O . SER A 1 108 ? 5.007 10.433 -11.814 1.00 94.06 108 SER A O 1
ATOM 835 N N . SER A 1 109 ? 4.364 9.610 -9.802 1.00 92.69 109 SER A N 1
ATOM 836 C CA . SER A 1 109 ? 5.605 9.951 -9.101 1.00 92.69 109 SER A CA 1
ATOM 837 C C . SER A 1 109 ? 6.816 9.183 -9.633 1.00 92.69 109 SER A C 1
ATOM 839 O O . SER A 1 109 ? 7.878 9.779 -9.790 1.00 92.69 109 SER A O 1
ATOM 841 N N . LEU A 1 110 ? 6.655 7.904 -10.000 1.00 90.94 110 LEU A N 1
ATOM 842 C CA . LEU A 1 110 ? 7.728 7.102 -10.605 1.00 90.94 110 LEU A CA 1
ATOM 843 C C . LEU A 1 110 ? 8.104 7.567 -12.021 1.00 90.94 110 LEU A C 1
ATOM 845 O O . LEU A 1 110 ? 9.249 7.420 -12.429 1.00 90.94 110 LEU A O 1
ATOM 849 N N . SER A 1 111 ? 7.158 8.121 -12.787 1.00 90.75 111 SER A N 1
ATOM 850 C CA . SER A 1 111 ? 7.421 8.595 -14.156 1.00 90.75 111 SER A CA 1
ATOM 851 C C . SER A 1 111 ? 8.030 9.999 -14.224 1.00 90.75 111 SER A C 1
ATOM 853 O O . SER A 1 111 ? 8.498 10.425 -15.286 1.00 90.75 111 SER A O 1
ATOM 855 N N . ALA A 1 112 ? 7.918 10.778 -13.149 1.00 88.75 112 ALA A N 1
ATOM 856 C CA . ALA A 1 112 ? 8.279 12.184 -13.142 1.00 88.75 112 ALA A CA 1
ATOM 857 C C . ALA A 1 112 ? 9.758 12.393 -12.804 1.00 88.75 112 ALA A C 1
ATOM 859 O O . ALA A 1 112 ? 10.336 11.688 -11.986 1.00 88.75 112 ALA A O 1
ATOM 860 N N . SER A 1 113 ? 10.359 13.430 -13.395 1.00 86.56 113 SER A N 1
ATOM 861 C CA . SER A 1 113 ? 11.715 13.867 -13.041 1.00 86.56 113 SER A CA 1
ATOM 862 C C . SER A 1 113 ? 11.799 14.461 -11.634 1.00 86.56 113 SER A C 1
ATOM 864 O O . SER A 1 113 ? 12.878 14.514 -11.055 1.00 86.56 113 SER A O 1
ATOM 866 N N . SER A 1 114 ? 10.665 14.897 -11.079 1.00 89.00 114 SER A N 1
ATOM 867 C CA . SER A 1 114 ? 10.547 15.373 -9.705 1.00 89.00 114 SER A CA 1
ATOM 868 C C . SER A 1 114 ? 9.496 14.559 -8.963 1.00 89.00 114 SER A C 1
ATOM 870 O O . SER A 1 114 ? 8.371 14.390 -9.440 1.00 89.00 114 SER A O 1
ATOM 872 N N . ARG A 1 115 ? 9.865 14.104 -7.760 1.00 83.25 115 ARG A N 1
ATOM 873 C CA . ARG A 1 115 ? 9.001 13.317 -6.870 1.00 83.25 115 ARG A CA 1
ATOM 874 C C . ARG A 1 115 ? 7.708 14.069 -6.527 1.00 83.25 115 ARG A C 1
ATOM 876 O O . ARG A 1 115 ? 6.678 13.448 -6.330 1.00 83.25 115 ARG A O 1
ATOM 883 N N . TRP A 1 116 ? 7.704 15.402 -6.546 1.00 88.06 116 TRP A N 1
ATOM 884 C CA . TRP A 1 116 ? 6.539 16.215 -6.168 1.00 88.06 116 TRP A CA 1
ATOM 885 C C . TRP A 1 116 ? 5.415 16.290 -7.221 1.00 88.06 116 TRP A C 1
ATOM 887 O O . TRP A 1 116 ? 4.374 16.889 -6.956 1.00 88.06 116 TRP A O 1
ATOM 897 N N . PHE A 1 117 ? 5.560 15.666 -8.396 1.00 89.31 117 PHE A N 1
ATOM 898 C CA . PHE A 1 117 ? 4.485 15.605 -9.398 1.00 89.31 117 PHE A CA 1
ATOM 899 C C . PHE A 1 117 ? 3.482 14.483 -9.107 1.00 89.31 117 PHE A C 1
ATOM 901 O O . PHE A 1 117 ? 3.550 13.377 -9.649 1.00 89.31 117 PHE A O 1
ATOM 908 N N . VAL A 1 118 ? 2.494 14.810 -8.278 1.00 89.88 118 VAL A N 1
ATOM 909 C CA . VAL A 1 118 ? 1.454 13.877 -7.820 1.00 89.88 118 VAL A CA 1
ATOM 910 C C . VAL A 1 118 ? 0.519 13.411 -8.945 1.00 89.88 118 VAL A C 1
ATOM 912 O O . VAL A 1 118 ? 0.022 12.285 -8.899 1.00 89.88 118 VAL A O 1
ATOM 915 N N . PHE A 1 119 ? 0.289 14.239 -9.969 1.00 94.12 119 PHE A N 1
ATOM 916 C CA . PHE A 1 119 ? -0.635 13.921 -11.058 1.00 94.12 119 PHE A CA 1
ATOM 917 C C . PHE A 1 119 ? -0.053 14.233 -12.439 1.00 94.12 119 PHE A C 1
ATOM 919 O O . PHE A 1 119 ? 0.331 15.366 -12.735 1.00 94.12 119 PHE A O 1
ATOM 926 N N . ARG A 1 120 ? -0.046 13.220 -13.311 1.00 93.81 120 ARG A N 1
ATOM 927 C CA . ARG A 1 120 ? 0.319 13.328 -14.725 1.00 93.81 120 ARG A CA 1
ATOM 928 C C . ARG A 1 120 ? -0.804 12.762 -15.597 1.00 93.81 120 ARG A C 1
ATOM 930 O O . ARG A 1 120 ? -1.012 11.547 -15.590 1.00 93.81 120 ARG A O 1
ATOM 937 N N . PRO A 1 121 ? -1.480 13.588 -16.417 1.00 95.00 121 PRO A N 1
ATOM 938 C CA . PRO A 1 121 ? -2.614 13.131 -17.225 1.00 95.00 121 PRO A CA 1
ATOM 939 C C . PRO A 1 121 ? -2.220 12.064 -18.259 1.00 95.00 121 PRO A C 1
ATOM 941 O O . PRO A 1 121 ? -3.025 11.200 -18.595 1.00 95.00 121 PRO A O 1
ATOM 944 N N . VAL A 1 122 ? -0.961 12.060 -18.713 1.00 93.81 122 VAL A N 1
ATOM 945 C CA . VAL A 1 122 ? -0.443 11.047 -19.650 1.00 93.81 122 VAL A CA 1
ATOM 946 C C . VAL A 1 122 ? -0.493 9.637 -19.046 1.00 93.81 122 VAL A C 1
ATOM 948 O O . VAL A 1 122 ? -0.807 8.679 -19.749 1.00 93.81 122 VAL A O 1
ATOM 951 N N . VAL A 1 123 ? -0.236 9.499 -17.740 1.00 94.50 123 VAL A N 1
ATOM 952 C CA . VAL A 1 123 ? -0.295 8.205 -17.039 1.00 94.50 123 VAL A CA 1
ATOM 953 C C . VAL A 1 123 ? -1.733 7.694 -16.982 1.00 94.50 123 VAL A C 1
ATOM 955 O O . VAL A 1 123 ? -1.974 6.527 -17.279 1.00 94.50 123 VAL A O 1
ATOM 958 N N . VAL A 1 124 ? -2.697 8.574 -16.687 1.00 95.75 124 VAL A N 1
ATOM 959 C CA . VAL A 1 124 ? -4.132 8.240 -16.697 1.00 95.75 124 VAL A CA 1
ATOM 960 C C . VAL A 1 124 ? -4.570 7.773 -18.080 1.00 95.75 124 VAL A C 1
ATOM 962 O O . VAL A 1 124 ? -5.220 6.740 -18.210 1.00 95.75 124 VAL A O 1
ATOM 965 N N . TRP A 1 125 ? -4.168 8.498 -19.124 1.00 96.31 125 TRP A N 1
ATOM 966 C CA . TRP A 1 125 ? -4.501 8.141 -20.499 1.00 96.31 125 TRP A CA 1
ATOM 967 C C . TRP A 1 125 ? -3.931 6.778 -20.901 1.00 96.31 125 TRP A C 1
ATOM 969 O O . TRP A 1 125 ? -4.604 5.979 -21.552 1.00 96.31 125 TRP A O 1
ATOM 979 N N . ASN A 1 126 ? -2.710 6.471 -20.467 1.00 94.56 126 ASN A N 1
ATOM 980 C CA . ASN A 1 126 ? -2.115 5.165 -20.707 1.00 94.56 126 ASN A CA 1
ATOM 981 C C . ASN A 1 126 ? -2.832 4.063 -19.925 1.00 94.56 126 ASN A C 1
ATOM 983 O O . ASN A 1 126 ? -3.176 3.047 -20.517 1.00 94.56 126 ASN A O 1
ATOM 987 N N . LEU A 1 127 ? -3.157 4.272 -18.648 1.00 95.19 127 LEU A N 1
ATOM 988 C CA . LEU A 1 127 ? -3.967 3.323 -17.877 1.00 95.19 127 LEU A CA 1
ATOM 989 C C . LEU A 1 127 ? -5.330 3.057 -18.533 1.00 95.19 127 LEU A C 1
ATOM 991 O O . LEU A 1 127 ? -5.768 1.908 -18.573 1.00 95.19 127 LEU A O 1
ATOM 995 N N . LEU A 1 128 ? -5.962 4.087 -19.104 1.00 96.25 128 LEU A N 1
ATOM 996 C CA . LEU A 1 128 ? -7.222 3.954 -19.834 1.00 96.25 128 LEU A CA 1
ATOM 997 C C . LEU A 1 128 ? -7.053 3.169 -21.144 1.00 96.25 128 LEU A C 1
ATOM 999 O O . LEU A 1 128 ? -7.897 2.350 -21.485 1.00 96.25 128 LEU A O 1
ATOM 1003 N N . ARG A 1 129 ? -5.933 3.335 -21.858 1.00 95.81 129 ARG A N 1
ATOM 1004 C CA . ARG A 1 129 ? -5.599 2.486 -23.019 1.00 95.81 129 ARG A CA 1
ATOM 1005 C C . ARG A 1 129 ? -5.360 1.025 -22.636 1.00 95.81 129 ARG A C 1
ATOM 1007 O O . ARG A 1 129 ? -5.617 0.136 -23.440 1.00 95.81 129 ARG A O 1
ATOM 1014 N N . LEU A 1 130 ? -4.898 0.772 -21.413 1.00 95.44 130 LEU A N 1
ATOM 1015 C CA . LEU A 1 130 ? -4.786 -0.563 -20.821 1.00 95.44 130 LEU A CA 1
ATOM 1016 C C . LEU A 1 130 ? -6.039 -0.975 -20.023 1.00 95.44 130 LEU A C 1
ATOM 1018 O O . LEU A 1 130 ? -5.936 -1.889 -19.204 1.00 95.44 130 LEU A O 1
ATOM 1022 N N . ALA A 1 131 ? -7.206 -0.361 -20.280 1.00 95.38 131 ALA A N 1
ATOM 1023 C CA . ALA A 1 131 ? -8.480 -0.609 -19.589 1.00 95.38 131 ALA A CA 1
ATOM 1024 C C . ALA A 1 131 ? -8.759 -2.075 -19.200 1.00 95.38 131 ALA A C 1
ATOM 1026 O O . ALA A 1 131 ? -9.082 -2.318 -18.039 1.00 95.38 131 ALA A O 1
ATOM 1027 N N . PRO A 1 132 ? -8.630 -3.082 -20.089 1.00 96.12 132 PRO A N 1
ATOM 1028 C CA . PRO A 1 132 ? -8.939 -4.457 -19.696 1.00 96.12 132 PRO A CA 1
ATOM 1029 C C . PRO A 1 132 ? -7.979 -4.993 -18.624 1.00 96.12 132 PRO A C 1
ATOM 1031 O O . PRO A 1 132 ? -8.402 -5.669 -17.689 1.00 96.12 132 PRO A O 1
ATOM 1034 N N . PHE A 1 133 ? -6.688 -4.665 -18.712 1.00 95.69 133 PHE A N 1
ATOM 1035 C CA . PHE A 1 133 ? -5.694 -5.108 -17.731 1.00 95.69 133 PHE A CA 1
ATOM 1036 C C . PHE A 1 133 ? -5.818 -4.344 -16.418 1.00 95.69 133 PHE A C 1
ATOM 1038 O O . PHE A 1 133 ? -5.722 -4.949 -15.351 1.00 95.69 133 PHE A O 1
ATOM 1045 N N . THR A 1 134 ? -6.049 -3.030 -16.482 1.00 95.94 134 THR A N 1
ATOM 1046 C CA . THR A 1 134 ? -6.288 -2.224 -15.283 1.00 95.94 134 THR A CA 1
ATOM 1047 C C . THR A 1 134 ? -7.533 -2.710 -14.560 1.00 95.94 134 THR A C 1
ATOM 1049 O O . THR A 1 134 ? -7.467 -2.936 -13.356 1.00 95.94 134 THR A O 1
ATOM 1052 N N . PHE A 1 135 ? -8.623 -2.985 -15.280 1.00 97.12 135 PHE A N 1
ATOM 1053 C CA . PHE A 1 135 ? -9.843 -3.540 -14.700 1.00 97.12 135 PHE A CA 1
ATOM 1054 C C . PHE A 1 135 ? -9.595 -4.866 -13.971 1.00 97.12 135 PHE A C 1
ATOM 1056 O O . PHE A 1 135 ? -10.035 -5.016 -12.837 1.00 97.12 135 PHE A O 1
ATOM 1063 N N . ILE A 1 136 ? -8.834 -5.799 -14.558 1.00 96.94 136 ILE A N 1
ATOM 1064 C CA . ILE A 1 136 ? -8.477 -7.068 -13.897 1.00 96.94 136 ILE A CA 1
ATOM 1065 C C . ILE A 1 136 ? -7.674 -6.822 -12.609 1.00 96.94 136 ILE A C 1
ATOM 1067 O O . ILE A 1 136 ? -7.958 -7.442 -11.585 1.00 96.94 136 ILE A O 1
ATOM 1071 N N . VAL A 1 137 ? -6.697 -5.908 -12.630 1.00 96.88 137 VAL A N 1
ATOM 1072 C CA . VAL A 1 137 ? -5.905 -5.545 -11.438 1.00 96.88 137 VAL A CA 1
ATOM 1073 C C . VAL A 1 137 ? -6.785 -4.929 -10.347 1.00 96.88 137 VAL A C 1
ATOM 1075 O O . VAL A 1 137 ? -6.653 -5.291 -9.175 1.00 96.88 137 VAL A O 1
ATOM 1078 N N . TYR A 1 138 ? -7.703 -4.033 -10.711 1.00 96.94 138 TYR A N 1
ATOM 1079 C CA . TYR A 1 138 ? -8.657 -3.457 -9.765 1.00 96.94 138 TYR A CA 1
ATOM 1080 C C . TYR A 1 138 ? -9.616 -4.526 -9.235 1.00 96.94 138 TYR A C 1
ATOM 1082 O O . TYR A 1 138 ? -9.783 -4.638 -8.032 1.00 96.94 138 TYR A O 1
ATOM 1090 N N . LEU A 1 139 ? -10.167 -5.401 -10.070 1.00 97.69 139 LEU A N 1
ATOM 1091 C CA . LEU A 1 139 ? -11.051 -6.469 -9.601 1.00 97.69 139 LEU A CA 1
ATOM 1092 C C . LEU A 1 139 ? -10.344 -7.406 -8.605 1.00 97.69 139 LEU A C 1
ATOM 1094 O O . LEU A 1 139 ? -10.864 -7.675 -7.524 1.00 97.69 139 LEU A O 1
ATOM 1098 N N . LEU A 1 140 ? -9.130 -7.856 -8.934 1.00 97.38 140 LEU A N 1
ATOM 1099 C CA . LEU A 1 140 ? -8.323 -8.709 -8.058 1.00 97.38 140 LEU A CA 1
ATOM 1100 C C . LEU A 1 140 ? -7.969 -8.010 -6.744 1.00 97.38 140 LEU A C 1
ATOM 1102 O O . LEU A 1 140 ? -8.090 -8.611 -5.677 1.00 97.38 140 LEU A O 1
ATOM 1106 N N . SER A 1 141 ? -7.553 -6.743 -6.803 1.00 97.19 141 SER A N 1
ATOM 1107 C CA . SER A 1 141 ? -7.226 -5.985 -5.593 1.00 97.19 141 SER A CA 1
ATOM 1108 C C . SER A 1 141 ? -8.462 -5.657 -4.753 1.00 97.19 141 SER A C 1
ATOM 1110 O O . SER A 1 141 ? -8.339 -5.627 -3.534 1.00 97.19 141 SER A O 1
ATOM 1112 N N . ALA A 1 142 ? -9.646 -5.501 -5.355 1.00 96.81 142 ALA A N 1
ATOM 1113 C CA . ALA A 1 142 ? -10.908 -5.323 -4.639 1.00 96.81 142 ALA A CA 1
ATOM 1114 C C . ALA A 1 142 ? -11.304 -6.585 -3.868 1.00 96.81 142 ALA A C 1
ATOM 1116 O O . ALA A 1 142 ? -11.650 -6.497 -2.693 1.00 96.81 142 ALA A O 1
ATOM 1117 N N . ILE A 1 143 ? -11.214 -7.760 -4.503 1.00 97.88 143 ILE A N 1
ATOM 1118 C CA . ILE A 1 143 ? -11.480 -9.049 -3.844 1.00 97.88 143 ILE A CA 1
ATOM 1119 C C . ILE A 1 143 ? -10.514 -9.236 -2.673 1.00 97.88 143 ILE A C 1
ATOM 1121 O O . ILE A 1 143 ? -10.927 -9.553 -1.560 1.00 97.88 143 ILE A O 1
ATOM 1125 N N . LEU A 1 144 ? -9.226 -8.989 -2.914 1.00 97.06 144 LEU A N 1
ATOM 1126 C CA . LEU A 1 144 ? -8.182 -9.130 -1.910 1.00 97.06 144 LEU A CA 1
ATOM 1127 C C . LEU A 1 144 ? -8.390 -8.158 -0.739 1.00 97.06 144 LEU A C 1
ATOM 1129 O O . LEU A 1 144 ? -8.359 -8.576 0.415 1.00 97.06 144 LEU A O 1
ATOM 1133 N N . ALA A 1 145 ? -8.672 -6.886 -1.028 1.00 95.50 145 ALA A N 1
ATOM 1134 C CA . ALA A 1 145 ? -8.984 -5.882 -0.018 1.00 95.50 145 ALA A CA 1
ATOM 1135 C C . ALA A 1 145 ? -10.246 -6.255 0.767 1.00 95.50 145 ALA A C 1
ATOM 1137 O O . ALA A 1 145 ? -10.209 -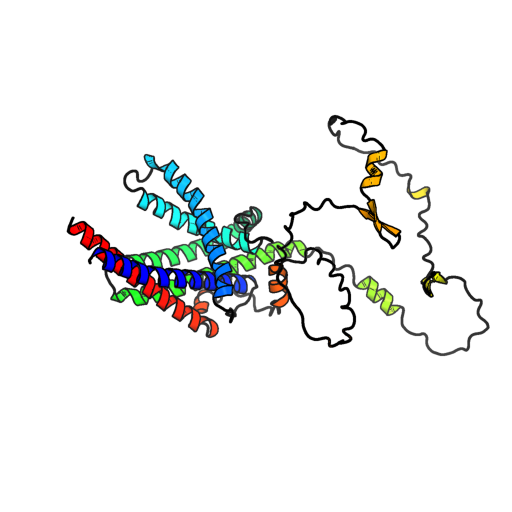6.233 1.989 1.00 95.50 145 ALA A O 1
ATOM 1138 N N . GLY A 1 146 ? -11.325 -6.675 0.101 1.00 96.62 146 GLY A N 1
ATOM 1139 C CA . GLY A 1 146 ? -12.571 -7.085 0.750 1.00 96.62 146 GLY A CA 1
ATOM 1140 C C . GLY A 1 146 ? -12.384 -8.257 1.715 1.00 96.62 146 GLY A C 1
ATOM 1141 O O . GLY A 1 146 ? -12.848 -8.190 2.853 1.00 96.62 146 GLY A O 1
ATOM 1142 N N . LEU A 1 147 ? -11.646 -9.295 1.303 1.00 97.50 147 LEU A N 1
ATOM 1143 C CA . LEU A 1 147 ? -11.325 -10.444 2.159 1.00 97.50 147 LEU A CA 1
ATOM 1144 C C . LEU A 1 147 ? -10.525 -10.026 3.398 1.00 97.50 147 LEU A C 1
ATOM 1146 O O . LEU A 1 147 ? -10.852 -10.429 4.515 1.00 97.50 147 LEU A O 1
ATOM 1150 N N . ILE A 1 148 ? -9.505 -9.184 3.219 1.00 97.19 148 ILE A N 1
ATOM 1151 C CA . ILE A 1 148 ? -8.688 -8.691 4.331 1.00 97.19 148 ILE A CA 1
ATOM 1152 C C . ILE A 1 148 ? -9.481 -7.753 5.240 1.00 97.19 148 ILE A C 1
ATOM 1154 O O . ILE A 1 148 ? -9.417 -7.894 6.457 1.00 97.19 148 ILE A O 1
ATOM 1158 N N . THR A 1 149 ? -10.273 -6.835 4.690 1.00 95.19 149 THR A N 1
ATOM 1159 C CA . THR A 1 149 ? -11.132 -5.941 5.472 1.00 95.19 149 THR A CA 1
ATOM 1160 C C . THR A 1 149 ? -12.135 -6.732 6.305 1.00 95.19 149 THR A C 1
ATOM 1162 O O . THR A 1 149 ? -12.308 -6.413 7.478 1.00 95.19 149 THR A O 1
ATOM 1165 N N . ALA A 1 150 ? -12.745 -7.788 5.757 1.00 96.31 150 ALA A N 1
ATOM 1166 C CA . ALA A 1 150 ? -13.629 -8.669 6.519 1.00 96.31 150 ALA A CA 1
ATOM 1167 C C . ALA A 1 150 ? -12.890 -9.347 7.686 1.00 96.31 150 ALA A C 1
ATOM 1169 O O . ALA A 1 150 ? -13.395 -9.389 8.808 1.00 96.31 150 ALA A O 1
ATOM 1170 N N . LEU A 1 151 ? -11.667 -9.825 7.445 1.00 96.44 151 LEU A N 1
ATOM 1171 C CA . LEU A 1 151 ? -10.848 -10.495 8.455 1.00 96.44 151 LEU A CA 1
ATOM 1172 C C . LEU A 1 151 ? -10.405 -9.536 9.574 1.00 96.44 151 LEU A C 1
ATOM 1174 O O . LEU A 1 151 ? -10.516 -9.855 10.760 1.00 96.44 151 LEU A O 1
ATOM 1178 N N . VAL A 1 152 ? -9.971 -8.329 9.209 1.00 95.81 152 VAL A N 1
ATOM 1179 C CA . VAL A 1 152 ? -9.644 -7.247 10.149 1.00 95.81 152 VAL A CA 1
ATOM 1180 C C . VAL A 1 152 ? -10.878 -6.811 10.929 1.00 95.81 152 VAL A C 1
ATOM 1182 O O . VAL A 1 152 ? -10.791 -6.632 12.140 1.00 95.81 152 VAL A O 1
ATOM 1185 N N . TYR A 1 153 ? -12.037 -6.699 10.278 1.00 95.31 153 TYR A N 1
ATOM 1186 C CA . TYR A 1 153 ? -13.289 -6.342 10.939 1.00 95.31 153 TYR A CA 1
ATOM 1187 C C . TYR A 1 153 ? -13.660 -7.354 12.030 1.00 95.31 153 TYR A C 1
ATOM 1189 O O . TYR A 1 153 ? -13.928 -6.965 13.167 1.00 95.31 153 TYR A O 1
ATOM 1197 N N . VAL A 1 154 ? -13.607 -8.655 11.722 1.00 96.31 154 VAL A N 1
ATOM 1198 C CA . VAL A 1 154 ? -13.842 -9.719 12.713 1.00 96.31 154 VAL A CA 1
ATOM 1199 C C . VAL A 1 154 ? -12.821 -9.644 13.850 1.00 96.31 154 VAL A C 1
ATOM 1201 O O . VAL A 1 154 ? -13.183 -9.790 15.015 1.00 96.31 154 VAL A O 1
ATOM 1204 N N . THR A 1 155 ? -11.559 -9.362 13.535 1.00 95.12 155 THR A N 1
ATOM 1205 C CA . THR A 1 155 ? -10.491 -9.290 14.539 1.00 95.12 155 THR A CA 1
ATOM 1206 C C . THR A 1 155 ? -10.709 -8.118 15.501 1.00 95.12 155 THR A C 1
ATOM 1208 O O . THR A 1 155 ? -10.703 -8.308 16.714 1.00 95.12 155 THR A O 1
ATOM 1211 N N . VAL A 1 156 ? -10.954 -6.918 14.965 1.00 94.31 156 VAL A N 1
ATOM 1212 C CA . VAL A 1 156 ? -11.018 -5.666 15.735 1.00 94.31 156 VAL A CA 1
ATOM 1213 C C . VAL A 1 156 ? -12.357 -5.486 16.445 1.00 94.31 156 VAL A C 1
ATOM 1215 O O . VAL A 1 156 ? -12.379 -5.126 17.618 1.00 94.31 156 VAL A O 1
ATOM 1218 N N . PHE A 1 157 ? -13.480 -5.742 15.768 1.00 93.19 157 PHE A N 1
ATOM 1219 C CA . PHE A 1 157 ? -14.807 -5.417 16.304 1.00 93.19 157 PHE A CA 1
ATOM 1220 C C . PHE A 1 157 ? -15.494 -6.585 17.010 1.00 93.19 157 PHE A C 1
ATOM 1222 O O . PHE A 1 157 ? -16.270 -6.350 17.933 1.00 93.19 157 PHE A O 1
ATOM 1229 N N . ARG A 1 158 ? -15.221 -7.843 16.626 1.00 93.69 158 ARG A N 1
ATOM 1230 C CA . ARG A 1 158 ? -15.738 -9.008 17.374 1.00 93.69 158 ARG A CA 1
ATOM 1231 C C . ARG A 1 158 ? -14.822 -9.452 18.513 1.00 93.69 158 ARG A C 1
ATOM 1233 O O . ARG A 1 158 ? -15.210 -10.329 19.279 1.00 93.69 158 ARG A O 1
ATOM 1240 N N . GLY A 1 159 ? -13.624 -8.872 18.630 1.00 89.06 159 GLY A N 1
ATOM 1241 C CA . GLY A 1 159 ? -12.661 -9.208 19.682 1.00 89.06 159 GLY A CA 1
ATOM 1242 C C . GLY A 1 159 ? -12.089 -10.623 19.561 1.00 89.06 159 GLY A C 1
ATOM 1243 O O . GLY A 1 159 ? -11.599 -11.181 20.540 1.00 89.06 159 GLY A O 1
ATOM 1244 N N . TRP A 1 160 ? -12.156 -11.236 18.376 1.00 93.56 160 TRP A N 1
ATOM 1245 C CA . TRP A 1 160 ? -11.610 -12.572 18.138 1.00 93.56 160 TRP A CA 1
ATOM 1246 C C . TRP A 1 160 ? -10.094 -12.493 17.954 1.00 93.56 160 TRP A C 1
ATOM 1248 O O . TRP A 1 160 ? -9.575 -12.635 16.849 1.00 93.56 160 TRP A O 1
ATOM 1258 N N . ILE A 1 161 ? -9.372 -12.284 19.057 1.00 91.62 161 ILE A N 1
ATOM 1259 C CA . ILE A 1 161 ? -7.907 -12.127 19.072 1.00 91.62 161 ILE A CA 1
ATOM 1260 C C . ILE A 1 161 ? -7.204 -13.344 18.447 1.00 91.62 161 ILE A C 1
ATOM 1262 O O . ILE A 1 161 ? -6.167 -13.196 17.807 1.00 91.62 161 ILE A O 1
ATOM 1266 N N . VAL A 1 162 ? -7.806 -14.536 18.538 1.00 94.00 162 VAL A N 1
ATOM 1267 C CA . VAL A 1 162 ? -7.296 -15.772 17.914 1.00 94.00 162 VAL A CA 1
ATOM 1268 C C . VAL A 1 162 ? -7.184 -15.655 16.383 1.00 94.00 162 VAL A C 1
ATOM 1270 O O . VAL A 1 162 ? -6.345 -16.312 15.776 1.00 94.00 162 VAL A O 1
ATOM 1273 N N . VAL A 1 163 ? -7.980 -14.788 15.747 1.00 95.94 163 VAL A N 1
ATOM 1274 C CA . VAL A 1 163 ? -7.943 -14.540 14.294 1.00 95.94 163 VAL A CA 1
ATOM 1275 C C . VAL A 1 163 ? -6.855 -13.528 13.909 1.00 95.94 163 VAL A C 1
ATOM 1277 O O . VAL A 1 163 ? -6.440 -13.486 12.751 1.00 95.94 163 VAL A O 1
ATOM 1280 N N . ALA A 1 164 ? -6.315 -12.760 14.863 1.00 95.50 164 ALA A N 1
ATOM 1281 C CA . ALA A 1 164 ? -5.345 -11.701 14.586 1.00 95.50 164 ALA A CA 1
ATOM 1282 C C . ALA A 1 164 ? -4.067 -12.178 13.861 1.00 95.50 164 ALA A C 1
ATOM 1284 O O . ALA A 1 164 ? -3.645 -11.488 12.931 1.00 95.50 164 ALA A O 1
ATOM 1285 N N . PRO A 1 165 ? -3.461 -13.343 14.182 1.00 97.00 165 PRO A N 1
ATOM 1286 C CA . PRO A 1 165 ? -2.312 -13.857 13.429 1.00 97.00 165 PRO A CA 1
ATOM 1287 C C . PRO A 1 165 ? -2.654 -14.157 11.968 1.00 97.00 165 PRO A C 1
ATOM 1289 O O . PRO A 1 165 ? -1.883 -13.825 11.069 1.00 97.00 165 PRO A O 1
ATOM 1292 N N . VAL A 1 166 ? -3.840 -14.722 11.720 1.00 97.50 166 VAL A N 1
ATOM 1293 C CA . VAL A 1 166 ? -4.328 -15.009 10.363 1.00 97.50 166 VAL A CA 1
ATOM 1294 C C . VAL A 1 166 ? -4.574 -13.705 9.607 1.00 97.50 166 VAL A C 1
ATOM 1296 O O . VAL A 1 166 ? -4.193 -13.598 8.444 1.00 97.50 166 VAL A O 1
ATOM 1299 N N . ALA A 1 167 ? -5.135 -12.690 10.275 1.00 97.00 167 ALA A N 1
ATOM 1300 C CA . ALA A 1 167 ? -5.290 -11.350 9.719 1.00 97.00 167 ALA A CA 1
ATOM 1301 C C . ALA A 1 167 ? -3.939 -10.724 9.358 1.00 97.00 167 ALA A C 1
ATOM 1303 O O . ALA A 1 167 ? -3.773 -10.254 8.239 1.00 97.00 167 ALA A O 1
ATOM 1304 N N . GLY A 1 168 ? -2.951 -10.770 10.256 1.00 97.25 168 GLY A N 1
ATOM 1305 C CA . GLY A 1 168 ? -1.616 -10.217 10.015 1.00 97.25 168 GLY A CA 1
ATOM 1306 C C . GLY A 1 168 ? -0.918 -10.859 8.813 1.00 97.25 168 GLY A C 1
ATOM 1307 O O . GLY A 1 168 ? -0.463 -10.157 7.908 1.00 97.25 168 GLY A O 1
ATOM 1308 N N . VAL A 1 169 ? -0.904 -12.194 8.764 1.00 98.19 169 VAL A N 1
ATOM 1309 C CA . VAL A 1 169 ? -0.320 -12.963 7.653 1.00 98.19 169 VAL A CA 1
ATOM 1310 C C . VAL A 1 169 ? -1.084 -12.730 6.348 1.00 98.19 169 VAL A C 1
ATOM 1312 O O . VAL A 1 169 ? -0.476 -12.523 5.293 1.00 98.19 169 VAL A O 1
ATOM 1315 N N . GLY A 1 170 ? -2.417 -12.728 6.407 1.00 97.81 170 GLY A N 1
ATOM 1316 C CA . GLY A 1 170 ? -3.281 -12.449 5.265 1.00 97.81 170 GLY A CA 1
ATOM 1317 C C . GLY A 1 170 ? -3.001 -11.070 4.675 1.00 97.81 170 GLY A C 1
ATOM 1318 O O . GLY A 1 170 ? -2.765 -10.958 3.473 1.00 97.81 170 GLY A O 1
ATOM 1319 N N . THR A 1 171 ? -2.942 -10.033 5.513 1.00 98.00 171 THR A N 1
ATOM 1320 C CA . THR A 1 171 ? -2.676 -8.660 5.072 1.00 98.00 171 THR A CA 1
ATOM 1321 C C . THR A 1 171 ? -1.279 -8.513 4.491 1.00 98.00 171 THR A C 1
ATOM 1323 O O . THR A 1 171 ? -1.142 -7.921 3.425 1.00 98.00 171 THR A O 1
ATOM 1326 N N . ALA A 1 172 ? -0.246 -9.085 5.116 1.00 98.06 172 ALA A N 1
ATOM 1327 C CA . ALA A 1 172 ? 1.114 -9.058 4.572 1.00 98.06 172 ALA A CA 1
ATOM 1328 C C . ALA A 1 172 ? 1.189 -9.705 3.182 1.00 98.06 172 ALA A C 1
ATOM 1330 O O . ALA A 1 172 ? 1.782 -9.154 2.251 1.00 98.06 172 ALA A O 1
ATOM 1331 N N . THR A 1 173 ? 0.535 -10.856 3.025 1.00 98.06 173 THR A N 1
ATOM 1332 C CA . THR A 1 173 ? 0.447 -11.580 1.751 1.00 98.06 173 THR 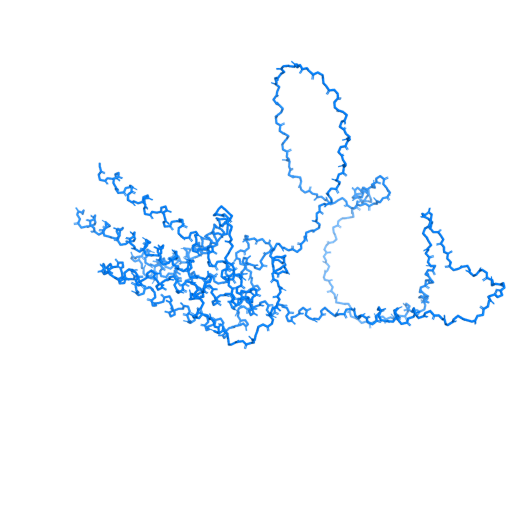A CA 1
ATOM 1333 C C . THR A 1 173 ? -0.281 -10.742 0.703 1.00 98.06 173 THR A C 1
ATOM 1335 O O . THR A 1 173 ? 0.229 -10.537 -0.400 1.00 98.06 173 THR A O 1
ATOM 1338 N N . ALA A 1 174 ? -1.445 -10.200 1.065 1.00 97.88 174 ALA A N 1
ATOM 1339 C CA . ALA A 1 174 ? -2.253 -9.356 0.200 1.00 97.88 174 ALA A CA 1
ATOM 1340 C C . ALA A 1 174 ? -1.506 -8.096 -0.254 1.00 97.88 174 ALA A C 1
ATOM 1342 O O . ALA A 1 174 ? -1.552 -7.719 -1.424 1.00 97.88 174 ALA A O 1
ATOM 1343 N N . PHE A 1 175 ? -0.775 -7.474 0.667 1.00 97.62 175 PHE A N 1
ATOM 1344 C CA . PHE A 1 175 ? -0.003 -6.264 0.431 1.00 97.62 175 PHE A CA 1
ATOM 1345 C C . PHE A 1 175 ? 1.119 -6.484 -0.593 1.00 97.62 175 PHE A C 1
ATOM 1347 O O . PHE A 1 175 ? 1.268 -5.700 -1.532 1.00 97.62 175 PHE A O 1
ATOM 1354 N N . LEU A 1 176 ? 1.867 -7.586 -0.476 1.00 97.69 176 LEU A N 1
ATOM 1355 C CA . LEU A 1 176 ? 2.913 -7.940 -1.440 1.00 97.69 176 LEU A CA 1
ATOM 1356 C C . LEU A 1 176 ? 2.340 -8.326 -2.809 1.00 97.69 176 LEU A C 1
ATOM 1358 O O . LEU A 1 176 ? 2.878 -7.908 -3.835 1.00 97.69 176 LEU A O 1
ATOM 1362 N N . ILE A 1 177 ? 1.229 -9.072 -2.839 1.00 97.94 177 ILE A N 1
ATOM 1363 C CA . ILE A 1 177 ? 0.505 -9.393 -4.080 1.00 97.94 177 ILE A CA 1
ATOM 1364 C C . ILE A 1 177 ? 0.050 -8.107 -4.776 1.00 97.94 177 ILE A C 1
ATOM 1366 O O . ILE A 1 177 ? 0.229 -7.963 -5.985 1.00 97.94 177 ILE A O 1
ATOM 1370 N N . TYR A 1 178 ? -0.488 -7.148 -4.021 1.00 97.75 178 TYR A N 1
ATOM 1371 C CA . TYR A 1 178 ? -0.908 -5.855 -4.551 1.00 97.75 178 TYR A CA 1
ATOM 1372 C C . TYR A 1 178 ? 0.266 -5.073 -5.152 1.00 97.75 178 TYR A C 1
ATOM 1374 O O . TYR A 1 178 ? 0.186 -4.643 -6.304 1.00 97.75 178 TYR A O 1
ATOM 1382 N N . GLY A 1 179 ? 1.390 -4.967 -4.434 1.00 97.25 179 GLY A N 1
ATOM 1383 C CA . GLY A 1 179 ? 2.612 -4.354 -4.965 1.00 97.25 179 GLY A CA 1
ATOM 1384 C C . GLY A 1 179 ? 3.085 -5.012 -6.265 1.00 97.25 179 GLY A C 1
ATOM 1385 O O . GLY A 1 179 ? 3.438 -4.330 -7.228 1.00 97.25 179 GLY A O 1
ATOM 1386 N N . ARG A 1 180 ? 3.014 -6.344 -6.339 1.00 97.31 180 ARG A N 1
ATOM 1387 C CA . ARG A 1 180 ? 3.388 -7.114 -7.530 1.00 97.31 180 ARG A CA 1
ATOM 1388 C C . ARG A 1 180 ? 2.439 -6.868 -8.709 1.00 97.31 180 ARG A C 1
ATOM 1390 O O . ARG A 1 180 ? 2.902 -6.685 -9.835 1.00 97.31 180 ARG A O 1
ATOM 1397 N N . LEU A 1 181 ? 1.126 -6.821 -8.468 1.00 97.62 181 LEU A N 1
ATOM 1398 C CA . LEU A 1 181 ? 0.116 -6.493 -9.484 1.00 97.62 181 LEU A CA 1
ATOM 1399 C C . LEU A 1 181 ? 0.343 -5.095 -10.071 1.00 97.62 181 LEU A C 1
ATOM 1401 O O . LEU A 1 181 ? 0.344 -4.929 -11.293 1.00 97.62 181 LEU A O 1
ATOM 1405 N N . LEU A 1 182 ? 0.597 -4.106 -9.209 1.00 97.19 182 LEU A N 1
ATOM 1406 C CA . LEU A 1 182 ? 0.951 -2.753 -9.633 1.00 97.19 182 LEU A CA 1
ATOM 1407 C C . LEU A 1 182 ? 2.241 -2.755 -10.454 1.00 97.19 182 LEU A C 1
ATOM 1409 O O . LEU A 1 182 ? 2.287 -2.215 -11.553 1.00 97.19 182 LEU A O 1
ATOM 1413 N N . GLY A 1 183 ? 3.281 -3.432 -9.991 1.00 96.44 183 GLY A N 1
ATOM 1414 C CA . GLY A 1 183 ? 4.519 -3.551 -10.745 1.00 96.44 183 GLY A CA 1
ATOM 1415 C C . GLY A 1 183 ? 4.337 -4.118 -12.161 1.00 96.44 183 GLY A C 1
ATOM 1416 O O . GLY A 1 183 ? 4.827 -3.542 -13.133 1.00 96.44 183 GLY A O 1
ATOM 1417 N N . ARG A 1 184 ? 3.555 -5.199 -12.317 1.00 96.25 184 ARG A N 1
ATOM 1418 C CA . ARG A 1 184 ? 3.238 -5.786 -13.636 1.00 96.25 184 ARG A CA 1
ATOM 1419 C C . ARG A 1 184 ? 2.471 -4.813 -14.533 1.00 96.25 184 ARG A C 1
ATOM 1421 O O . ARG A 1 184 ? 2.693 -4.787 -15.748 1.00 96.25 184 ARG A O 1
ATOM 1428 N N . LEU A 1 185 ? 1.593 -4.001 -13.950 1.00 96.38 185 LEU A N 1
ATOM 1429 C CA . LEU A 1 185 ? 0.896 -2.935 -14.661 1.00 96.38 185 LEU A CA 1
ATOM 1430 C C . LEU A 1 185 ? 1.870 -1.837 -15.126 1.00 96.38 185 LEU A C 1
ATOM 1432 O O . LEU A 1 185 ? 1.822 -1.426 -16.287 1.00 96.38 185 LEU A O 1
ATOM 1436 N N . GLY A 1 186 ? 2.808 -1.432 -14.265 1.00 95.50 186 GLY A N 1
ATOM 1437 C CA . GLY A 1 186 ? 3.894 -0.499 -14.584 1.00 95.50 186 GLY A CA 1
ATOM 1438 C C . GLY A 1 186 ? 4.761 -0.971 -15.749 1.00 95.50 186 GLY A C 1
ATOM 1439 O O . GLY A 1 186 ? 4.990 -0.228 -16.703 1.00 95.50 186 GLY A O 1
ATOM 1440 N N . TRP A 1 187 ? 5.154 -2.243 -15.730 1.00 94.56 187 TRP A N 1
ATOM 1441 C CA . TRP A 1 187 ? 5.918 -2.866 -16.810 1.00 94.56 187 TRP A CA 1
ATOM 1442 C C . TRP A 1 187 ? 5.179 -2.832 -18.160 1.00 94.56 187 TRP A C 1
ATOM 1444 O O . TRP A 1 187 ? 5.764 -2.501 -19.196 1.00 94.56 187 TRP A O 1
ATOM 1454 N N . ARG A 1 188 ? 3.867 -3.117 -18.168 1.00 94.44 188 ARG A N 1
ATOM 1455 C CA . ARG A 1 188 ? 3.038 -3.022 -19.384 1.00 94.44 188 ARG A CA 1
ATOM 1456 C C . ARG A 1 188 ? 2.954 -1.590 -19.912 1.00 94.44 188 ARG A C 1
ATOM 1458 O O . ARG A 1 188 ? 3.039 -1.399 -21.124 1.00 94.44 188 ARG A O 1
ATOM 1465 N N . MET A 1 189 ? 2.833 -0.597 -19.031 1.00 94.31 189 MET A N 1
ATOM 1466 C CA . MET A 1 189 ? 2.862 0.812 -19.434 1.00 94.31 189 MET A CA 1
ATOM 1467 C C . MET A 1 189 ? 4.208 1.206 -20.043 1.00 94.31 189 MET A C 1
ATOM 1469 O O . MET A 1 189 ? 4.227 1.839 -21.096 1.00 94.31 189 MET A O 1
ATOM 1473 N N . GLY A 1 190 ? 5.326 0.775 -19.449 1.00 91.31 190 GLY A N 1
ATOM 1474 C CA . GLY A 1 190 ? 6.666 1.024 -19.989 1.00 91.31 190 GLY A CA 1
ATOM 1475 C C . GLY A 1 190 ? 6.833 0.515 -21.425 1.00 91.31 190 GLY A C 1
ATOM 1476 O O . GLY A 1 190 ? 7.399 1.206 -22.272 1.00 91.31 190 GLY A O 1
ATOM 1477 N N . ARG A 1 191 ? 6.244 -0.645 -21.748 1.00 90.25 191 ARG A N 1
ATOM 1478 C CA . ARG A 1 191 ? 6.241 -1.182 -23.120 1.00 90.25 191 ARG A CA 1
ATOM 1479 C C . ARG A 1 191 ? 5.496 -0.297 -24.120 1.00 90.25 191 ARG A C 1
ATOM 1481 O O . ARG A 1 191 ? 5.941 -0.197 -25.259 1.00 90.25 191 ARG A O 1
ATOM 1488 N N . LEU A 1 192 ? 4.405 0.357 -23.719 1.00 89.69 192 LEU A N 1
ATOM 1489 C CA . LEU A 1 192 ? 3.686 1.281 -24.605 1.00 89.69 192 LEU A CA 1
ATOM 1490 C C . LEU A 1 192 ? 4.492 2.550 -24.894 1.00 89.69 192 LEU A C 1
ATOM 1492 O O . LEU A 1 192 ? 4.469 3.040 -26.020 1.00 89.69 192 LEU A O 1
ATOM 1496 N N . TYR A 1 193 ? 5.232 3.062 -23.906 1.00 83.44 193 TYR A N 1
ATOM 1497 C CA . TYR A 1 193 ? 6.114 4.214 -24.110 1.00 83.44 193 TYR A CA 1
ATOM 1498 C C . TYR A 1 193 ? 7.282 3.877 -25.042 1.00 83.44 193 TYR A C 1
ATOM 1500 O O . TYR A 1 193 ? 7.591 4.645 -25.953 1.00 83.44 193 TYR A O 1
ATOM 1508 N N . LEU A 1 194 ? 7.906 2.711 -24.853 1.00 78.56 194 LEU A N 1
ATOM 1509 C CA . LEU A 1 194 ? 9.044 2.278 -25.666 1.00 78.56 194 LEU A CA 1
ATOM 1510 C C . LEU A 1 194 ? 8.640 1.857 -27.085 1.00 78.56 194 LEU A C 1
ATOM 1512 O O . LEU A 1 194 ? 9.404 2.096 -28.018 1.00 78.56 194 LEU A O 1
ATOM 1516 N N . GLY A 1 195 ? 7.439 1.296 -27.269 1.00 71.19 195 GLY A N 1
ATOM 1517 C CA . GLY A 1 195 ? 6.931 0.864 -28.578 1.00 71.19 195 GLY A CA 1
ATOM 1518 C C . GLY A 1 195 ? 6.808 1.996 -29.604 1.00 71.19 195 GLY A C 1
ATOM 1519 O O . GLY A 1 195 ? 6.955 1.758 -30.799 1.00 71.19 195 GLY A O 1
ATOM 1520 N N . ASN A 1 196 ? 6.635 3.241 -29.151 1.00 61.38 196 ASN A N 1
ATOM 1521 C CA . ASN A 1 196 ? 6.676 4.409 -30.034 1.00 61.38 196 ASN A CA 1
ATOM 1522 C C . ASN A 1 196 ? 8.097 4.955 -30.261 1.00 61.38 196 ASN A C 1
ATOM 1524 O O . ASN A 1 196 ? 8.322 5.689 -31.222 1.00 61.38 196 ASN A O 1
ATOM 1528 N N . SER A 1 197 ? 9.074 4.600 -29.420 1.00 57.25 197 SER A N 1
ATOM 1529 C CA . SER A 1 197 ? 10.452 5.099 -29.526 1.00 57.25 197 SER A CA 1
ATOM 1530 C C . SER A 1 197 ? 11.319 4.300 -30.507 1.00 57.25 197 SER A C 1
ATOM 1532 O O . SER A 1 197 ? 12.396 4.762 -30.888 1.00 57.25 197 SER A O 1
ATOM 1534 N N . THR A 1 198 ? 10.876 3.127 -30.962 1.00 54.31 198 THR A N 1
ATOM 1535 C CA . THR A 1 198 ? 11.629 2.278 -31.903 1.00 54.31 198 THR A CA 1
ATOM 1536 C C . THR A 1 198 ? 11.728 2.833 -33.329 1.00 54.31 198 THR A C 1
ATOM 1538 O O . THR A 1 198 ? 12.421 2.250 -34.157 1.00 54.31 198 THR A O 1
ATOM 1541 N N . SER A 1 199 ? 11.134 3.999 -33.612 1.00 51.97 199 SER A N 1
ATOM 1542 C CA . SER A 1 199 ? 11.407 4.767 -34.837 1.00 51.97 199 SER A CA 1
ATOM 1543 C C . SER A 1 199 ? 12.519 5.815 -34.669 1.00 51.97 199 SER A C 1
ATOM 1545 O O . SER A 1 199 ? 12.699 6.668 -35.544 1.00 51.97 199 SER A O 1
ATOM 1547 N N . ILE A 1 200 ? 13.325 5.766 -33.603 1.00 55.25 200 ILE A N 1
ATOM 1548 C CA . ILE A 1 200 ? 14.664 6.357 -33.683 1.00 55.25 200 ILE A CA 1
ATOM 1549 C C . ILE A 1 200 ? 15.473 5.396 -34.543 1.00 55.25 200 ILE A C 1
ATOM 1551 O O . ILE A 1 200 ? 16.082 4.440 -34.063 1.00 55.25 200 ILE A O 1
ATOM 1555 N N . LYS A 1 201 ? 15.344 5.624 -35.856 1.00 52.91 201 LYS A N 1
ATOM 1556 C CA . LYS A 1 201 ? 16.086 4.986 -36.934 1.00 52.91 201 LYS A CA 1
ATOM 1557 C C . LYS A 1 201 ? 17.483 4.714 -36.403 1.00 52.91 201 LYS A C 1
ATOM 1559 O O . LYS A 1 201 ? 18.203 5.666 -36.108 1.00 52.91 201 LYS A O 1
ATOM 1564 N N . LYS A 1 202 ? 17.859 3.434 -36.281 1.00 56.66 202 LYS A N 1
ATOM 1565 C CA . LYS A 1 202 ? 19.269 3.042 -36.310 1.00 56.66 202 LYS A CA 1
ATOM 1566 C C . LYS A 1 202 ? 19.853 3.850 -37.457 1.00 56.66 202 LYS A C 1
ATOM 1568 O O . LYS A 1 202 ? 19.522 3.578 -38.612 1.00 56.66 202 LYS A O 1
ATOM 1573 N N . ALA A 1 203 ? 20.601 4.900 -37.132 1.00 54.12 203 ALA A N 1
ATOM 1574 C CA . ALA A 1 203 ? 21.369 5.658 -38.087 1.00 54.12 203 ALA A CA 1
ATOM 1575 C C . ALA A 1 203 ? 22.398 4.661 -38.605 1.00 54.12 203 ALA A C 1
ATOM 1577 O O . ALA A 1 203 ? 23.421 4.397 -37.989 1.00 54.12 203 ALA A O 1
ATOM 1578 N N . ARG A 1 204 ? 21.948 3.952 -39.637 1.00 52.31 204 ARG A N 1
ATOM 1579 C CA . ARG A 1 204 ? 22.651 3.161 -40.618 1.00 52.31 204 ARG A CA 1
ATOM 1580 C C . ARG A 1 204 ? 24.124 2.921 -40.247 1.00 52.31 204 ARG A C 1
ATOM 1582 O O . ARG A 1 204 ? 24.982 3.688 -40.673 1.00 52.31 204 ARG A O 1
ATOM 1589 N N . PRO A 1 205 ? 24.439 1.795 -39.580 1.00 55.62 205 PRO A N 1
ATOM 1590 C CA . PRO A 1 205 ? 25.808 1.286 -39.502 1.00 55.62 205 PRO A CA 1
ATOM 1591 C C . PRO A 1 205 ? 26.441 1.064 -40.887 1.00 55.62 205 PRO A C 1
ATOM 1593 O O . PRO A 1 205 ? 27.652 0.899 -40.976 1.00 55.62 205 PRO A O 1
ATOM 1596 N N . GLN A 1 206 ? 25.661 1.109 -41.983 1.00 57.50 206 GLN A N 1
ATOM 1597 C CA . GLN A 1 206 ? 26.209 1.031 -43.344 1.00 57.50 206 GLN A CA 1
ATOM 1598 C C . GLN A 1 206 ? 27.121 2.217 -43.699 1.00 57.50 206 GLN A C 1
ATOM 1600 O O . GLN A 1 206 ? 27.918 2.069 -44.611 1.00 57.50 206 GLN A O 1
ATOM 1605 N N . ALA A 1 207 ? 27.079 3.346 -42.976 1.00 57.09 207 ALA A N 1
ATOM 1606 C CA . ALA A 1 207 ? 28.086 4.396 -43.169 1.00 57.09 207 ALA A CA 1
ATOM 1607 C C . ALA A 1 207 ? 29.465 4.000 -42.605 1.00 57.09 207 ALA A C 1
ATOM 1609 O O . ALA A 1 207 ? 30.477 4.436 -43.130 1.00 57.09 207 ALA A O 1
ATOM 1610 N N . ILE A 1 208 ? 29.523 3.144 -41.576 1.00 57.81 208 ILE A N 1
ATOM 1611 C CA . ILE A 1 208 ? 30.790 2.685 -40.980 1.00 57.81 208 ILE A CA 1
ATOM 1612 C C . ILE A 1 208 ? 31.280 1.405 -41.669 1.00 57.81 208 ILE A C 1
ATOM 1614 O O . ILE A 1 208 ? 32.476 1.253 -41.883 1.00 57.81 208 ILE A O 1
ATOM 1618 N N . ALA A 1 209 ? 30.373 0.519 -42.096 1.00 59.69 209 ALA A N 1
ATOM 1619 C CA . ALA A 1 209 ? 30.748 -0.649 -42.897 1.00 59.69 209 ALA A CA 1
ATOM 1620 C C . ALA A 1 209 ? 31.304 -0.256 -44.280 1.00 59.69 209 ALA A C 1
ATOM 1622 O O . ALA A 1 209 ? 32.245 -0.887 -44.742 1.00 59.69 209 ALA A O 1
ATOM 1623 N N . ALA A 1 210 ? 30.796 0.818 -44.902 1.00 59.12 210 ALA A N 1
ATOM 1624 C CA . ALA A 1 210 ? 31.381 1.351 -46.136 1.00 59.12 210 ALA A CA 1
ATOM 1625 C C . ALA A 1 210 ? 32.796 1.921 -45.916 1.00 59.12 210 ALA A C 1
ATOM 1627 O O . ALA A 1 210 ? 33.665 1.715 -46.749 1.00 59.12 210 ALA A O 1
ATOM 1628 N N . VAL A 1 211 ? 33.053 2.558 -44.766 1.00 61.59 211 VAL A N 1
ATOM 1629 C CA . VAL A 1 211 ? 34.380 3.106 -44.425 1.00 61.59 211 VAL A CA 1
ATOM 1630 C C . VAL A 1 211 ? 35.382 2.008 -44.037 1.00 61.59 211 VAL A C 1
ATOM 1632 O O . VAL A 1 211 ? 36.570 2.154 -44.292 1.00 61.59 211 VAL A O 1
ATOM 1635 N N . LEU A 1 212 ? 34.927 0.889 -43.460 1.00 62.84 212 LEU A N 1
ATOM 1636 C CA . LEU A 1 212 ? 35.800 -0.240 -43.102 1.00 62.84 212 LEU A CA 1
ATOM 1637 C C . LEU A 1 212 ? 36.086 -1.196 -44.272 1.00 62.84 212 LEU A C 1
ATOM 1639 O O . LEU A 1 212 ? 37.106 -1.879 -44.248 1.00 62.84 212 LEU A O 1
ATOM 1643 N N . SER A 1 213 ? 35.237 -1.237 -45.304 1.00 59.81 213 SER A N 1
ATOM 1644 C CA . SER A 1 213 ? 35.546 -1.960 -46.548 1.00 59.81 213 SER A CA 1
ATOM 1645 C C . SER A 1 213 ? 36.540 -1.221 -47.452 1.00 59.81 213 SER A C 1
ATOM 1647 O O . SER A 1 213 ? 37.095 -1.843 -48.350 1.00 59.81 213 SER A O 1
ATOM 1649 N N . GLU A 1 214 ? 36.809 0.064 -47.209 1.00 59.97 214 GLU A N 1
ATOM 1650 C CA . GLU A 1 214 ? 37.771 0.861 -47.990 1.00 59.97 214 GLU A CA 1
ATOM 1651 C C . GLU A 1 214 ? 39.197 0.840 -47.399 1.00 59.97 214 GLU A C 1
ATOM 1653 O O . GLU A 1 214 ? 40.132 1.364 -47.995 1.00 59.97 214 GLU A O 1
ATOM 1658 N N . SER A 1 215 ? 39.406 0.179 -46.254 1.00 58.91 215 SER A N 1
ATOM 1659 C CA . SER A 1 215 ? 40.717 0.035 -45.603 1.00 58.91 215 SER A CA 1
ATOM 1660 C C . SER A 1 215 ? 41.311 -1.373 -45.732 1.00 58.91 215 SER A C 1
ATOM 1662 O O . SER A 1 215 ? 41.883 -1.895 -44.774 1.00 58.91 215 SER A O 1
ATOM 1664 N N . GLN A 1 216 ? 41.163 -2.014 -46.893 1.00 65.56 216 GLN A N 1
ATOM 1665 C CA . GLN A 1 216 ? 41.953 -3.198 -47.230 1.00 65.56 216 GLN A CA 1
ATOM 1666 C C . GLN A 1 216 ? 43.286 -2.712 -47.833 1.00 65.56 216 GLN A C 1
ATOM 1668 O O . GLN A 1 216 ? 43.258 -2.052 -48.871 1.00 65.56 216 GLN A O 1
ATOM 1673 N N . PRO A 1 217 ? 44.443 -2.947 -47.182 1.00 68.25 217 PRO A N 1
ATOM 1674 C CA . PRO A 1 217 ? 45.727 -2.488 -47.701 1.00 68.25 217 PRO A CA 1
ATOM 1675 C C . PRO A 1 217 ? 45.993 -3.136 -49.072 1.00 68.25 217 PRO A C 1
ATOM 1677 O O . PRO A 1 217 ? 45.775 -4.345 -49.209 1.00 68.25 217 PRO A O 1
ATOM 1680 N N . PRO A 1 218 ? 46.426 -2.364 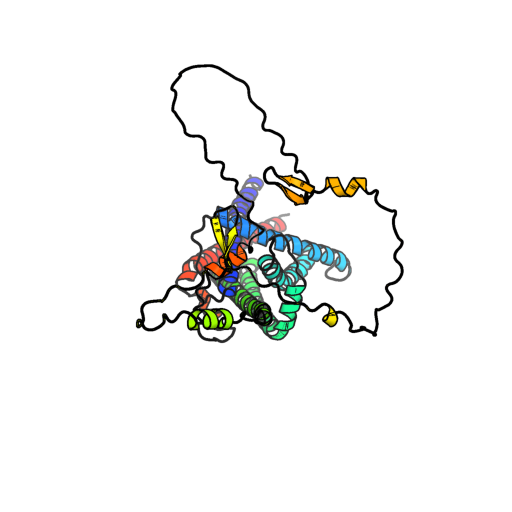-50.086 1.00 65.38 218 PRO A N 1
ATOM 1681 C CA . PRO A 1 218 ? 46.786 -2.922 -51.382 1.00 65.38 218 PRO A CA 1
ATOM 1682 C C . PRO A 1 218 ? 47.934 -3.926 -51.220 1.00 65.38 218 PRO A C 1
ATOM 1684 O O . PRO A 1 218 ? 48.803 -3.765 -50.359 1.00 65.38 218 PRO A O 1
ATOM 1687 N N . ALA A 1 219 ? 47.899 -4.988 -52.027 1.00 71.19 219 ALA A N 1
ATOM 1688 C CA . ALA A 1 219 ? 48.956 -5.990 -52.076 1.00 71.19 219 ALA A CA 1
ATOM 1689 C C . ALA A 1 219 ? 50.313 -5.317 -52.382 1.00 71.19 219 ALA A C 1
ATOM 1691 O O . ALA A 1 219 ? 50.353 -4.381 -53.184 1.00 71.19 219 ALA A O 1
ATOM 1692 N N . PRO A 1 220 ? 51.407 -5.743 -51.733 1.00 71.19 220 PRO A N 1
ATOM 1693 C CA . PRO A 1 220 ? 52.692 -5.076 -51.852 1.00 71.19 220 PRO A CA 1
ATOM 1694 C C . PRO A 1 220 ? 53.414 -5.556 -53.109 1.00 71.19 220 PRO A C 1
ATOM 1696 O O . PRO A 1 220 ? 54.065 -6.581 -53.028 1.00 71.19 220 PRO A O 1
ATOM 1699 N N . ASP A 1 221 ? 53.322 -4.823 -54.220 1.00 64.00 221 ASP A N 1
ATOM 1700 C CA . ASP A 1 221 ? 54.244 -4.947 -55.361 1.00 64.00 221 ASP A CA 1
ATOM 1701 C C . ASP A 1 221 ? 54.200 -3.669 -56.225 1.00 64.00 221 ASP A C 1
ATOM 1703 O O . ASP A 1 221 ? 53.363 -3.550 -57.110 1.00 64.00 221 ASP A O 1
ATOM 1707 N N . GLU A 1 222 ? 55.056 -2.688 -55.914 1.00 58.75 222 GLU A N 1
ATOM 1708 C CA . GLU A 1 222 ? 55.879 -1.897 -56.860 1.00 58.75 222 GLU A CA 1
ATOM 1709 C C . GLU A 1 222 ? 56.476 -0.660 -56.151 1.00 58.75 222 GLU A C 1
ATOM 1711 O O . GLU A 1 222 ? 55.770 0.047 -55.426 1.00 58.75 222 GLU A O 1
ATOM 1716 N N . PRO A 1 223 ? 57.783 -0.373 -56.315 1.00 60.56 223 PRO A N 1
ATOM 1717 C CA . PRO A 1 223 ? 58.398 0.827 -55.761 1.00 60.56 223 PRO A CA 1
ATOM 1718 C C . PRO A 1 223 ? 57.900 2.094 -56.490 1.00 60.56 223 PRO A C 1
ATOM 1720 O O . PRO A 1 223 ? 57.896 2.126 -57.722 1.00 60.56 223 PRO A O 1
ATOM 1723 N N . PRO A 1 224 ? 57.517 3.157 -55.756 1.00 54.03 224 PRO A N 1
ATOM 1724 C CA . PRO A 1 224 ? 56.964 4.372 -56.344 1.00 54.03 224 PRO A CA 1
ATOM 1725 C C . PRO A 1 224 ? 58.032 5.174 -57.099 1.00 54.03 224 PRO A C 1
ATOM 1727 O O . PRO A 1 224 ? 59.100 5.489 -56.567 1.00 54.03 224 PRO A O 1
ATOM 1730 N N . GLY A 1 225 ? 57.714 5.534 -58.345 1.00 65.19 225 GLY A N 1
ATOM 1731 C CA . GLY A 1 225 ? 58.378 6.622 -59.062 1.00 65.19 225 GLY A CA 1
ATOM 1732 C C . GLY A 1 225 ? 58.099 7.980 -58.394 1.00 65.19 225 GLY A C 1
ATOM 1733 O O . GLY A 1 225 ? 57.224 8.069 -57.535 1.00 65.19 225 GLY A O 1
ATOM 1734 N N . PRO A 1 226 ? 58.848 9.041 -58.746 1.00 56.03 226 PRO A N 1
ATOM 1735 C CA . PRO A 1 226 ? 58.745 10.347 -58.097 1.00 56.03 226 PRO A CA 1
ATOM 1736 C C . PRO A 1 226 ? 57.356 10.960 -58.330 1.00 56.03 226 PRO A C 1
ATOM 1738 O O . PRO A 1 226 ? 57.062 11.481 -59.402 1.00 56.03 226 PRO A O 1
ATOM 1741 N N . GLU A 1 227 ? 56.509 10.844 -57.311 1.00 55.19 227 GLU A N 1
ATOM 1742 C CA . GLU A 1 227 ? 55.105 11.238 -57.308 1.00 55.19 227 GLU A CA 1
ATOM 1743 C C . GLU A 1 227 ? 54.970 12.741 -57.015 1.00 55.19 227 GLU A C 1
ATOM 1745 O O . GLU A 1 227 ? 55.533 13.269 -56.049 1.00 55.19 227 GLU A O 1
ATOM 1750 N N . GLU A 1 228 ? 54.237 13.429 -57.893 1.00 58.09 228 GLU A N 1
ATOM 1751 C CA . GLU A 1 228 ? 53.797 14.811 -57.737 1.00 58.09 228 GLU A CA 1
ATOM 1752 C C . GLU A 1 228 ? 53.050 14.991 -56.410 1.00 58.09 228 GLU A C 1
ATOM 1754 O O . GLU A 1 228 ? 52.093 14.290 -56.084 1.00 58.09 228 GLU A O 1
ATOM 1759 N N . LEU A 1 229 ? 53.522 15.953 -55.621 1.00 53.31 229 LEU A N 1
ATOM 1760 C CA . LEU A 1 229 ? 53.008 16.269 -54.297 1.00 53.31 229 LEU A CA 1
ATOM 1761 C C . LEU A 1 229 ? 51.652 16.991 -54.420 1.00 53.31 229 LEU A C 1
ATOM 1763 O O . LEU A 1 229 ? 51.587 18.220 -54.445 1.00 53.31 229 LEU A O 1
ATOM 1767 N N . ASP A 1 230 ? 50.563 16.226 -54.496 1.00 55.16 230 ASP A N 1
ATOM 1768 C CA . ASP A 1 230 ? 49.211 16.773 -54.606 1.00 55.16 230 ASP A CA 1
ATOM 1769 C C . ASP A 1 230 ? 48.742 17.486 -53.320 1.00 55.16 230 ASP A C 1
ATOM 1771 O O . ASP A 1 230 ? 48.698 16.959 -52.201 1.00 55.16 230 ASP A O 1
ATOM 1775 N N . SER A 1 231 ? 48.359 18.746 -53.513 1.00 58.06 231 SER A N 1
ATOM 1776 C CA . SER A 1 231 ? 48.102 19.796 -52.527 1.00 58.06 231 SER A CA 1
ATOM 1777 C C . SER A 1 231 ? 46.715 19.722 -51.854 1.00 58.06 231 SER A C 1
ATOM 1779 O O . SER A 1 231 ? 45.962 20.699 -51.876 1.00 58.06 231 SER A O 1
ATOM 1781 N N . GLU A 1 232 ? 46.323 18.580 -51.276 1.00 66.06 232 GLU A N 1
ATOM 1782 C CA . GLU A 1 232 ? 44.963 18.393 -50.708 1.00 66.06 232 GLU A CA 1
ATOM 1783 C C . GLU A 1 232 ? 44.871 18.529 -49.168 1.00 66.06 232 GLU A C 1
ATOM 1785 O O . GLU A 1 232 ? 43.781 18.490 -48.580 1.00 66.06 232 GLU A O 1
ATOM 1790 N N . TRP A 1 233 ? 46.005 18.729 -48.492 1.00 69.12 233 TRP A N 1
ATOM 1791 C CA . TRP A 1 233 ? 46.079 18.793 -47.029 1.00 69.12 233 TRP A CA 1
ATOM 1792 C C . TRP A 1 233 ? 46.417 20.197 -46.537 1.00 69.12 233 TRP A C 1
ATOM 1794 O O . TRP A 1 233 ? 47.476 20.737 -46.842 1.00 69.12 233 TRP A O 1
ATOM 1804 N N . GLU A 1 234 ? 45.533 20.766 -45.719 1.00 66.69 234 GLU A N 1
ATOM 1805 C CA . GLU A 1 234 ? 45.757 22.058 -45.072 1.00 66.69 234 GLU A CA 1
ATOM 1806 C C . GLU A 1 234 ? 46.154 21.798 -43.610 1.00 66.69 234 GLU A C 1
ATOM 1808 O O . GLU A 1 234 ? 45.456 21.103 -42.857 1.00 66.69 234 GLU A O 1
ATOM 1813 N N . ILE A 1 235 ? 47.327 22.293 -43.210 1.00 69.12 235 ILE A N 1
ATOM 1814 C CA . ILE A 1 235 ? 47.809 22.183 -41.831 1.00 69.12 235 ILE A CA 1
ATOM 1815 C C . ILE A 1 235 ? 47.214 23.357 -41.059 1.00 69.12 235 ILE A C 1
ATOM 1817 O O . ILE A 1 235 ? 47.510 24.516 -41.336 1.00 69.12 235 ILE A O 1
ATOM 1821 N N . THR A 1 236 ? 46.342 23.062 -40.098 1.00 77.12 236 THR A N 1
ATOM 1822 C CA . THR A 1 236 ? 45.791 24.094 -39.208 1.00 77.12 236 THR A CA 1
ATOM 1823 C C . THR A 1 236 ? 46.902 24.728 -38.355 1.00 77.12 236 THR A C 1
ATOM 1825 O O . THR A 1 236 ? 47.912 24.071 -38.098 1.00 77.12 236 THR A O 1
ATOM 1828 N N . PRO A 1 237 ? 46.725 25.956 -37.829 1.00 66.38 237 PRO A N 1
ATOM 1829 C CA . PRO A 1 237 ? 47.725 26.630 -36.983 1.00 66.38 237 PRO A CA 1
ATOM 1830 C C . PRO A 1 237 ? 48.120 25.869 -35.701 1.00 66.38 237 PRO A C 1
ATOM 1832 O O . PRO A 1 237 ? 49.083 26.242 -35.043 1.00 66.38 237 PRO A O 1
ATOM 1835 N N . TYR A 1 238 ? 47.420 24.781 -35.361 1.00 67.31 238 TYR A N 1
ATOM 1836 C CA . TYR A 1 238 ? 47.751 23.878 -34.252 1.00 67.31 238 TYR A CA 1
ATOM 1837 C C . TYR A 1 238 ? 48.398 22.555 -34.708 1.00 67.31 238 TYR A C 1
ATOM 1839 O O . TYR A 1 238 ? 48.387 21.572 -33.972 1.00 67.31 238 TYR A O 1
ATOM 1847 N N . GLY A 1 239 ? 48.913 22.488 -35.939 1.00 74.56 239 GLY A N 1
ATOM 1848 C CA . GLY A 1 239 ? 49.648 21.330 -36.459 1.00 74.56 239 GLY A CA 1
ATOM 1849 C C . GLY A 1 239 ? 48.781 20.129 -36.854 1.00 74.56 239 GLY A C 1
ATOM 1850 O O . GLY A 1 239 ? 49.311 19.100 -37.267 1.00 74.56 239 GLY A O 1
ATOM 1851 N N . GLN A 1 240 ? 47.450 20.228 -36.771 1.00 74.94 240 GLN A N 1
ATOM 1852 C CA . GLN A 1 240 ? 46.569 19.148 -37.216 1.00 74.94 240 GLN A CA 1
ATOM 1853 C C . GLN A 1 240 ? 46.360 19.217 -38.728 1.00 74.94 240 GLN A C 1
ATOM 1855 O O . GLN A 1 240 ? 45.848 20.218 -39.242 1.00 74.94 240 GLN A O 1
ATOM 1860 N N . LYS A 1 241 ? 46.713 18.127 -39.418 1.00 71.19 241 LYS A N 1
ATOM 1861 C CA . LYS A 1 241 ? 46.406 17.913 -40.835 1.00 71.19 241 LYS A CA 1
ATOM 1862 C C . LYS A 1 241 ? 44.909 17.663 -40.977 1.00 71.19 241 LYS A C 1
ATOM 1864 O O . LYS A 1 241 ? 44.392 16.681 -40.445 1.00 71.19 241 LYS A O 1
ATOM 1869 N N . ARG A 1 242 ? 44.202 18.544 -41.684 1.00 70.06 242 ARG A N 1
ATOM 1870 C CA . ARG A 1 242 ? 42.814 18.303 -42.088 1.00 70.06 242 ARG A CA 1
ATOM 1871 C C . ARG A 1 242 ? 42.740 18.231 -43.602 1.00 70.06 242 ARG A C 1
ATOM 1873 O O . ARG A 1 242 ? 43.357 19.028 -44.304 1.00 70.06 242 ARG A O 1
ATOM 1880 N N . ARG A 1 243 ? 41.982 17.252 -44.096 1.00 65.19 243 ARG A N 1
ATOM 1881 C CA . ARG A 1 243 ? 41.701 17.126 -45.523 1.00 65.19 243 ARG A CA 1
ATOM 1882 C C . ARG A 1 243 ? 40.814 18.297 -45.913 1.00 65.19 243 ARG A C 1
ATOM 1884 O O . ARG A 1 243 ? 39.802 18.533 -45.244 1.00 65.19 243 ARG A O 1
ATOM 1891 N N . ARG A 1 244 ? 41.205 19.055 -46.936 1.00 59.72 244 ARG A N 1
ATOM 1892 C CA . ARG A 1 244 ? 40.425 20.201 -47.403 1.00 59.72 244 ARG A CA 1
ATOM 1893 C C . ARG A 1 244 ? 39.095 19.663 -47.928 1.00 59.72 244 ARG A C 1
ATOM 1895 O O . ARG A 1 244 ? 39.041 19.022 -48.971 1.00 59.72 244 ARG A O 1
ATOM 1902 N N . VAL A 1 245 ? 38.018 19.836 -47.162 1.00 62.53 245 VAL A N 1
ATOM 1903 C CA . VAL A 1 245 ? 36.690 19.373 -47.577 1.00 62.53 245 VAL A CA 1
ATOM 1904 C C . VAL A 1 245 ? 36.295 20.224 -48.778 1.00 62.53 245 VAL A C 1
ATOM 1906 O O . VAL A 1 245 ? 36.002 21.408 -48.614 1.00 62.53 245 VAL A O 1
ATOM 1909 N N . LYS A 1 246 ? 36.330 19.639 -49.985 1.00 55.38 246 LYS A N 1
ATOM 1910 C CA . LYS A 1 246 ? 35.745 20.239 -51.190 1.00 55.38 246 LYS A CA 1
ATOM 1911 C C . LYS A 1 246 ? 34.321 20.642 -50.829 1.00 55.38 246 LYS A C 1
ATOM 1913 O O . LYS A 1 246 ? 33.489 19.785 -50.534 1.00 55.38 246 LYS A O 1
ATOM 1918 N N . GLY A 1 247 ? 34.086 21.953 -50.761 1.00 47.56 247 GLY A N 1
ATOM 1919 C CA . GLY A 1 247 ? 32.769 22.503 -50.489 1.00 47.56 247 GLY A CA 1
ATOM 1920 C C . GLY A 1 247 ? 31.775 21.838 -51.426 1.00 47.56 247 GLY A C 1
ATOM 1921 O O . GLY A 1 247 ? 32.027 21.754 -52.628 1.00 47.56 247 GLY A O 1
ATOM 1922 N N . TYR A 1 248 ? 30.683 21.318 -50.870 1.00 45.69 248 TYR A N 1
ATOM 1923 C CA . TYR A 1 248 ? 29.565 20.858 -51.675 1.00 45.69 248 TYR A CA 1
ATOM 1924 C C . TYR A 1 248 ? 29.190 22.005 -52.608 1.00 45.69 248 TYR A C 1
ATOM 1926 O O . TYR A 1 248 ? 28.751 23.062 -52.151 1.00 45.69 248 TYR A O 1
ATOM 1934 N N . GLY A 1 249 ? 29.421 21.807 -53.905 1.00 45.03 249 GLY A N 1
ATOM 1935 C CA . GLY A 1 249 ? 28.940 22.686 -54.952 1.00 45.03 249 GLY A CA 1
ATOM 1936 C C . GLY A 1 249 ? 27.419 22.662 -54.947 1.00 45.03 249 GLY A C 1
ATOM 1937 O O . GLY A 1 249 ? 26.803 21.946 -55.725 1.00 45.03 249 GLY A O 1
ATOM 1938 N N . MET A 1 250 ? 26.803 23.440 -54.058 1.00 42.88 250 MET A N 1
ATOM 1939 C CA . MET A 1 250 ? 25.479 23.978 -54.314 1.00 42.88 250 MET A CA 1
ATOM 1940 C C . MET A 1 250 ? 25.660 25.014 -55.418 1.00 42.88 250 MET A C 1
ATOM 1942 O O . MET A 1 250 ? 26.001 26.171 -55.172 1.00 42.88 250 MET A O 1
ATOM 1946 N N . THR A 1 251 ? 25.482 24.570 -56.657 1.00 45.72 251 THR A N 1
ATOM 1947 C CA . THR A 1 251 ? 25.211 25.454 -57.786 1.00 45.72 251 THR A CA 1
ATOM 1948 C C . THR A 1 251 ? 24.068 26.393 -57.403 1.00 45.72 251 THR A C 1
ATOM 1950 O O . THR A 1 251 ? 23.019 25.948 -56.929 1.00 45.72 251 THR A O 1
ATOM 1953 N N . ARG A 1 252 ? 24.275 27.700 -57.606 1.00 47.84 252 ARG A N 1
ATOM 1954 C CA . ARG A 1 252 ? 23.297 28.772 -57.336 1.00 47.84 252 ARG A CA 1
ATOM 1955 C C . ARG A 1 252 ? 21.951 28.578 -58.056 1.00 47.84 252 ARG A C 1
ATOM 1957 O O . ARG A 1 252 ? 20.970 29.195 -57.655 1.00 47.84 252 ARG A O 1
ATOM 1964 N N . ASP A 1 253 ? 21.878 27.678 -59.031 1.00 49.16 253 ASP A N 1
ATOM 1965 C CA . ASP A 1 253 ? 20.690 27.447 -59.858 1.00 49.16 253 ASP A CA 1
ATOM 1966 C C . ASP A 1 253 ? 19.620 26.552 -59.204 1.00 49.16 253 ASP A C 1
ATOM 1968 O O . ASP A 1 253 ? 18.498 26.467 -59.697 1.00 49.16 253 ASP A O 1
ATOM 1972 N N . ALA A 1 254 ? 19.900 25.936 -58.048 1.00 46.22 254 ALA A N 1
ATOM 1973 C CA . ALA A 1 254 ? 18.915 25.124 -57.319 1.00 46.22 254 ALA A CA 1
ATOM 1974 C C . ALA A 1 254 ? 17.981 25.937 -56.389 1.00 46.22 254 ALA A C 1
ATOM 1976 O O . ALA A 1 254 ? 17.139 25.355 -55.706 1.00 46.22 254 ALA A O 1
ATOM 1977 N N . LEU A 1 255 ? 18.102 27.272 -56.356 1.00 49.97 255 LEU A N 1
ATOM 1978 C CA . LEU A 1 255 ? 17.275 28.167 -55.525 1.00 49.97 255 LEU A CA 1
ATOM 1979 C C . LEU A 1 255 ? 16.084 28.809 -56.262 1.00 49.97 255 LEU A C 1
ATOM 1981 O O . LEU A 1 255 ? 15.355 29.597 -55.665 1.00 49.97 255 LEU A O 1
ATOM 1985 N N . ALA A 1 256 ? 15.832 28.457 -57.526 1.00 47.84 256 ALA A N 1
ATOM 1986 C CA . ALA A 1 256 ? 14.712 28.988 -58.303 1.00 47.84 256 ALA A CA 1
ATOM 1987 C C . ALA A 1 256 ? 13.611 27.937 -58.538 1.00 47.84 256 ALA A C 1
ATOM 1989 O O . ALA A 1 256 ? 13.335 27.545 -59.668 1.00 47.84 256 ALA A O 1
ATOM 1990 N N . GLN A 1 257 ? 12.937 27.496 -57.473 1.00 49.12 257 GLN A N 1
ATOM 1991 C CA . GLN A 1 257 ? 11.584 26.944 -57.603 1.00 49.12 257 GLN A CA 1
ATOM 1992 C C . GLN A 1 257 ? 10.594 27.849 -56.858 1.00 49.12 257 GLN A C 1
ATOM 1994 O O . GLN A 1 257 ? 10.713 28.008 -55.642 1.00 49.12 257 GLN A O 1
ATOM 1999 N N . PRO A 1 258 ? 9.610 28.459 -57.545 1.00 51.50 258 PRO A N 1
ATOM 2000 C CA . PRO A 1 258 ? 8.588 29.244 -56.878 1.00 51.50 258 PRO A CA 1
ATOM 2001 C C . PRO A 1 258 ? 7.613 28.296 -56.172 1.00 51.50 258 PRO A C 1
ATOM 2003 O O . PRO A 1 258 ? 6.737 27.704 -56.802 1.00 51.50 258 PRO A O 1
ATOM 2006 N N . MET A 1 259 ? 7.724 28.187 -54.846 1.00 44.62 259 MET A N 1
ATOM 2007 C CA . MET A 1 259 ? 6.644 27.683 -53.993 1.00 44.62 259 MET A CA 1
ATOM 2008 C C . MET A 1 259 ? 5.460 28.664 -54.051 1.00 44.62 259 MET A C 1
ATOM 2010 O O . MET A 1 259 ? 5.246 29.491 -53.169 1.00 44.62 259 MET A O 1
ATOM 2014 N N . LYS A 1 260 ? 4.664 28.573 -55.117 1.00 48.62 260 LYS A N 1
ATOM 2015 C CA . LYS A 1 260 ? 3.263 28.983 -55.092 1.00 48.62 260 LYS A CA 1
ATOM 2016 C C . LYS A 1 260 ? 2.501 27.839 -54.441 1.00 48.62 260 LYS A C 1
ATOM 2018 O O . LYS A 1 260 ? 2.283 26.832 -55.101 1.00 48.62 260 LYS A O 1
ATOM 2023 N N . ASN A 1 261 ? 2.179 27.966 -53.153 1.00 50.50 261 ASN A N 1
ATOM 2024 C CA . ASN A 1 261 ? 0.862 27.635 -52.595 1.00 50.50 261 ASN A CA 1
ATOM 2025 C C . ASN A 1 261 ? 0.825 27.814 -51.065 1.00 50.50 261 ASN A C 1
ATOM 2027 O O . ASN A 1 261 ? 1.580 27.194 -50.326 1.00 50.50 261 ASN A O 1
ATOM 2031 N N . ALA A 1 262 ? -0.135 28.645 -50.647 1.00 49.44 262 ALA A N 1
ATOM 2032 C CA . ALA A 1 262 ? -0.829 28.664 -49.358 1.00 49.44 262 ALA A CA 1
ATOM 2033 C C . ALA A 1 262 ? 0.000 28.849 -48.069 1.00 49.44 262 ALA A C 1
ATOM 2035 O O . ALA A 1 262 ? 0.174 27.927 -47.276 1.00 49.44 262 ALA A O 1
ATOM 2036 N N . LEU A 1 263 ? 0.368 30.102 -47.780 1.00 52.66 263 LEU A N 1
ATOM 2037 C CA . LEU A 1 263 ? 0.559 30.557 -46.399 1.00 52.66 263 LEU A CA 1
ATOM 2038 C C . LEU A 1 263 ? -0.815 30.841 -45.756 1.00 52.66 263 LEU A C 1
ATOM 2040 O O . LEU A 1 263 ? -1.603 31.599 -46.332 1.00 52.66 263 LEU A O 1
ATOM 2044 N N . PRO A 1 264 ? -1.126 30.280 -44.574 1.00 51.31 264 PRO A N 1
ATOM 2045 C CA . PRO A 1 264 ? -2.312 30.658 -43.815 1.00 51.31 264 PRO A CA 1
ATOM 2046 C C . PRO A 1 264 ? -2.167 32.085 -43.262 1.00 51.31 264 PRO A C 1
ATOM 2048 O O . PRO A 1 264 ? -1.129 32.457 -42.716 1.00 51.31 264 PRO A O 1
ATOM 2051 N N . LYS A 1 265 ? -3.233 32.885 -43.398 1.00 48.38 265 LYS A N 1
ATOM 2052 C CA . LYS A 1 265 ? -3.368 34.222 -42.797 1.00 48.38 265 LYS A CA 1
ATOM 2053 C C . LYS A 1 265 ? -3.228 34.123 -41.273 1.00 48.38 265 LYS A C 1
ATOM 2055 O O . LYS A 1 265 ? -4.134 33.640 -40.600 1.00 48.38 265 LYS A O 1
ATOM 2060 N N . VAL A 1 266 ? -2.115 34.619 -40.738 1.00 50.81 266 VAL A N 1
ATOM 2061 C CA . VAL A 1 266 ? -1.947 34.891 -39.304 1.00 50.81 266 VAL A CA 1
ATOM 2062 C C . VAL A 1 266 ? -2.591 36.253 -39.003 1.00 50.81 266 VAL A C 1
ATOM 2064 O O . VAL A 1 266 ? -2.282 37.223 -39.701 1.00 50.81 266 VAL A O 1
ATOM 2067 N N . PRO A 1 267 ? -3.507 36.360 -38.024 1.00 49.03 267 PRO A N 1
ATOM 2068 C CA . PRO A 1 267 ? -4.101 37.636 -37.645 1.00 49.03 267 PRO A CA 1
ATOM 2069 C C . PRO A 1 267 ? -3.053 38.548 -36.995 1.00 49.03 267 PRO A C 1
ATOM 2071 O O . PRO A 1 267 ? -2.239 38.108 -36.185 1.00 49.03 267 PRO A O 1
ATOM 2074 N N . ALA A 1 268 ? -3.087 39.823 -37.382 1.00 45.69 268 ALA A N 1
ATOM 2075 C CA . ALA A 1 268 ? -2.164 40.864 -36.956 1.00 45.69 268 ALA A CA 1
ATOM 2076 C C . ALA A 1 268 ? -2.148 41.019 -35.426 1.00 45.69 268 ALA A C 1
ATOM 2078 O O . ALA A 1 268 ? -3.075 41.571 -34.830 1.00 45.69 268 ALA A O 1
ATOM 2079 N N . ALA A 1 269 ? -1.074 40.545 -34.796 1.00 46.28 269 ALA A N 1
ATOM 2080 C CA . ALA A 1 269 ? -0.734 40.897 -33.428 1.00 46.28 269 ALA A CA 1
ATOM 2081 C C . ALA A 1 269 ? -0.000 42.246 -33.431 1.00 46.28 269 ALA A C 1
ATOM 2083 O O . ALA A 1 269 ? 0.898 42.476 -34.241 1.00 46.28 269 ALA A O 1
ATOM 2084 N N . LYS A 1 270 ? -0.433 43.137 -32.534 1.00 44.44 270 LYS A N 1
ATOM 2085 C CA . LYS A 1 270 ? 0.101 44.485 -32.322 1.00 44.44 270 LYS A CA 1
ATOM 2086 C C . LYS A 1 270 ? 1.626 44.463 -32.179 1.00 44.44 270 LYS A C 1
ATOM 2088 O O . LYS A 1 270 ? 2.165 43.787 -31.307 1.00 44.44 270 LYS A O 1
ATOM 2093 N N . VAL A 1 271 ? 2.277 45.233 -33.045 1.00 50.34 271 VAL A N 1
ATOM 2094 C CA . VAL A 1 271 ? 3.702 45.560 -33.015 1.00 50.34 271 VAL A CA 1
ATOM 2095 C C . VAL A 1 271 ? 3.960 46.421 -31.779 1.00 50.34 271 VAL A C 1
ATOM 2097 O O . VAL A 1 271 ? 3.465 47.543 -31.702 1.00 50.34 271 VAL A O 1
ATOM 2100 N N . ASN A 1 272 ? 4.696 45.872 -30.814 1.00 50.44 272 ASN A N 1
ATOM 2101 C CA . ASN A 1 272 ? 5.342 46.657 -29.769 1.00 50.44 272 ASN A CA 1
ATOM 2102 C C . ASN A 1 272 ? 6.653 47.246 -30.307 1.00 50.44 272 ASN A C 1
ATOM 2104 O O . ASN A 1 272 ? 7.259 46.710 -31.234 1.00 50.44 272 ASN A O 1
ATOM 2108 N N . GLU A 1 273 ? 7.005 48.376 -29.708 1.00 58.25 273 GLU A N 1
ATOM 2109 C CA . GLU A 1 273 ? 8.023 49.365 -30.060 1.00 58.25 273 GLU A CA 1
ATOM 2110 C C . GLU A 1 273 ? 9.401 48.816 -30.485 1.00 58.25 273 GLU A C 1
ATOM 2112 O O . GLU A 1 273 ? 9.830 47.753 -30.027 1.00 58.25 273 GLU A O 1
ATOM 2117 N N . PRO A 1 274 ? 10.126 49.559 -31.347 1.00 49.31 274 PRO A N 1
ATOM 2118 C CA . PRO A 1 274 ? 11.480 49.211 -31.752 1.00 49.31 274 PRO A CA 1
ATOM 2119 C C . PRO A 1 274 ? 12.433 49.288 -30.554 1.00 49.31 274 PRO A C 1
ATOM 2121 O O . PRO A 1 274 ? 12.682 50.357 -30.002 1.00 49.31 274 PRO A O 1
ATOM 2124 N N . ILE A 1 275 ? 12.982 48.134 -30.179 1.00 57.78 275 ILE A N 1
ATOM 2125 C CA . ILE A 1 275 ? 14.092 48.021 -29.231 1.00 57.78 275 ILE A CA 1
ATOM 2126 C C . ILE A 1 275 ? 15.304 48.731 -29.844 1.00 57.78 275 ILE A C 1
ATOM 2128 O O . ILE A 1 275 ? 15.674 48.460 -30.991 1.00 57.78 275 ILE A O 1
ATOM 2132 N N . ALA A 1 276 ? 15.888 49.658 -29.086 1.00 58.25 276 ALA A N 1
ATOM 2133 C CA . ALA A 1 276 ? 17.039 50.446 -29.504 1.00 58.25 276 ALA A CA 1
ATOM 2134 C C . ALA A 1 276 ? 18.258 49.534 -29.804 1.00 58.25 276 ALA A C 1
ATOM 2136 O O . ALA A 1 276 ? 18.460 48.538 -29.099 1.00 58.25 276 ALA A O 1
ATOM 2137 N N . PRO A 1 277 ? 19.075 49.833 -30.837 1.00 56.28 277 PRO A N 1
ATOM 2138 C CA . PRO A 1 277 ? 20.197 48.983 -31.273 1.00 56.28 277 PRO A CA 1
ATOM 2139 C C . PRO A 1 277 ? 21.239 48.685 -30.181 1.00 56.28 277 PRO A C 1
ATOM 2141 O O . PRO A 1 277 ? 21.981 47.711 -30.260 1.00 56.28 277 PRO A O 1
ATOM 2144 N N . ASP A 1 278 ? 21.276 49.519 -29.154 1.00 53.41 278 ASP A N 1
ATOM 2145 C CA . ASP A 1 278 ? 22.240 49.564 -28.063 1.00 53.41 278 ASP A CA 1
ATOM 2146 C C . ASP A 1 278 ? 21.941 48.580 -26.910 1.00 53.41 278 ASP A C 1
ATOM 2148 O O . ASP A 1 278 ? 22.776 48.396 -26.019 1.00 53.41 278 ASP A O 1
ATOM 2152 N N . GLU A 1 279 ? 20.812 47.860 -26.949 1.00 51.75 279 GLU A N 1
ATOM 2153 C CA . GLU A 1 279 ? 20.495 46.801 -25.974 1.00 51.75 279 GLU A CA 1
ATOM 2154 C C . GLU A 1 279 ? 20.913 45.383 -26.410 1.00 51.75 279 GLU A C 1
ATOM 2156 O O . GLU A 1 279 ? 21.042 44.497 -25.560 1.00 51.75 279 GLU A O 1
ATOM 2161 N N . LEU A 1 280 ? 21.200 45.149 -27.700 1.00 54.03 280 LEU A N 1
ATOM 2162 C CA . LEU A 1 280 ? 21.540 43.807 -28.203 1.00 54.03 280 LEU A CA 1
ATOM 2163 C C . LEU A 1 280 ? 22.975 43.358 -27.865 1.00 54.03 280 LEU A C 1
ATOM 2165 O O . LEU A 1 280 ? 23.245 42.157 -27.784 1.00 54.03 280 LEU A O 1
ATOM 2169 N N . ASP A 1 281 ? 23.885 44.303 -27.617 1.00 53.50 281 ASP A N 1
ATOM 2170 C CA . ASP A 1 281 ? 25.298 44.007 -27.343 1.00 53.50 281 ASP A CA 1
ATOM 2171 C C . ASP A 1 281 ? 25.588 43.677 -25.869 1.00 53.50 281 ASP A C 1
ATOM 2173 O O . ASP A 1 281 ? 26.668 43.187 -25.541 1.00 53.50 281 ASP A O 1
ATOM 2177 N N . ARG A 1 282 ? 24.618 43.856 -24.960 1.00 55.09 282 ARG A N 1
ATOM 2178 C CA . ARG A 1 282 ? 24.798 43.561 -23.523 1.00 55.09 282 ARG A CA 1
ATOM 2179 C C . ARG A 1 282 ? 24.577 42.094 -23.145 1.00 55.09 282 ARG A C 1
ATOM 2181 O O . ARG A 1 282 ? 24.804 41.720 -21.995 1.00 55.09 282 ARG A O 1
ATOM 2188 N N . GLU A 1 283 ? 24.136 41.252 -24.080 1.00 58.94 283 GLU A N 1
ATOM 2189 C CA . GLU A 1 283 ? 23.775 39.855 -23.795 1.00 58.94 283 GLU A CA 1
ATOM 2190 C C . GLU A 1 283 ? 24.901 38.845 -24.074 1.00 58.94 283 GLU A C 1
ATOM 2192 O O . GLU A 1 283 ? 24.731 37.651 -23.818 1.00 58.94 283 GLU A O 1
ATOM 2197 N N . TRP A 1 284 ? 26.057 39.298 -24.567 1.00 64.62 284 TRP A N 1
ATOM 2198 C CA . TRP A 1 284 ? 27.172 38.430 -24.948 1.00 64.62 284 TRP A CA 1
ATOM 2199 C C . TRP A 1 284 ? 28.448 38.813 -24.199 1.00 64.62 284 TRP A C 1
ATOM 2201 O O . TRP A 1 284 ? 29.035 39.859 -24.454 1.00 64.62 284 TRP A O 1
ATOM 2211 N N . GLU A 1 285 ? 28.919 37.940 -23.309 1.00 61.81 285 GLU A N 1
ATOM 2212 C CA . GLU A 1 285 ? 30.262 38.065 -22.733 1.00 61.81 285 GLU A CA 1
ATOM 2213 C C . GLU A 1 285 ? 31.262 37.340 -23.643 1.00 61.81 285 GLU A C 1
ATOM 2215 O O . GLU A 1 285 ? 31.045 36.200 -24.073 1.00 61.81 285 GLU A O 1
ATOM 2220 N N . VAL A 1 286 ? 32.358 38.026 -23.971 1.00 63.38 286 VAL A N 1
ATOM 2221 C CA . VAL A 1 286 ? 33.507 37.442 -24.666 1.00 63.38 286 VAL A CA 1
ATOM 2222 C C . VAL A 1 286 ? 34.418 36.873 -23.587 1.00 63.38 286 VAL A C 1
ATOM 2224 O O . VAL A 1 286 ? 34.979 37.617 -22.787 1.00 63.38 286 VAL A O 1
ATOM 2227 N N . THR A 1 287 ? 34.547 35.551 -23.530 1.00 70.50 287 THR A N 1
ATOM 2228 C CA . THR A 1 287 ? 35.470 34.912 -22.583 1.00 70.50 287 THR A CA 1
ATOM 2229 C C . THR A 1 287 ? 36.923 35.254 -22.927 1.00 70.50 287 THR A C 1
ATOM 2231 O O . THR A 1 287 ? 37.224 35.633 -24.061 1.00 70.50 287 THR A O 1
ATOM 2234 N N . ALA A 1 288 ? 37.856 35.048 -21.990 1.00 63.94 288 ALA A N 1
ATOM 2235 C CA . ALA A 1 288 ? 39.298 35.276 -22.185 1.00 63.94 288 ALA A CA 1
ATOM 2236 C C . ALA A 1 288 ? 39.927 34.486 -23.362 1.00 63.94 288 ALA A C 1
ATOM 2238 O O . ALA A 1 288 ? 41.103 34.651 -23.672 1.00 63.94 288 ALA A O 1
ATOM 2239 N N . HIS A 1 289 ? 39.161 33.618 -24.029 1.00 59.09 289 HIS A N 1
ATOM 2240 C CA . HIS A 1 289 ? 39.563 32.858 -25.216 1.00 59.09 289 HIS A CA 1
ATOM 2241 C C . HIS A 1 289 ? 38.774 33.256 -26.479 1.00 59.09 289 HIS A C 1
ATOM 2243 O O . HIS A 1 289 ? 38.697 32.487 -27.435 1.00 59.09 289 HIS A O 1
ATOM 2249 N N . GLY A 1 290 ? 38.149 34.438 -26.493 1.00 66.50 290 GLY A N 1
ATOM 2250 C CA . GLY A 1 290 ? 37.529 35.024 -27.686 1.00 66.50 290 GLY A CA 1
ATOM 2251 C C . GLY A 1 290 ? 36.185 34.414 -28.102 1.00 66.50 290 GLY A C 1
ATOM 2252 O O . GLY A 1 290 ? 35.683 34.722 -29.182 1.00 66.50 290 GLY A O 1
ATOM 2253 N N . ARG A 1 291 ? 35.564 33.561 -27.275 1.00 61.28 291 ARG A N 1
ATOM 2254 C CA . ARG A 1 291 ? 34.231 33.003 -27.564 1.00 61.28 291 ARG A CA 1
ATOM 2255 C C . ARG A 1 291 ? 33.131 33.880 -26.976 1.00 61.28 291 ARG A C 1
ATOM 2257 O O . ARG A 1 291 ? 33.101 34.089 -25.767 1.00 61.28 291 ARG A O 1
ATOM 2264 N N . LYS A 1 292 ? 32.197 34.314 -27.829 1.00 67.88 292 LYS A N 1
ATOM 2265 C CA . LYS A 1 292 ? 30.955 34.993 -27.431 1.00 67.88 292 LYS A CA 1
ATOM 2266 C C . LYS A 1 292 ? 29.974 33.966 -26.866 1.00 67.88 292 LYS A C 1
ATOM 2268 O O . LYS A 1 292 ? 29.576 33.045 -27.580 1.00 67.88 292 LYS A O 1
ATOM 2273 N N . GLN A 1 293 ? 29.591 34.108 -25.600 1.00 69.38 293 GLN A N 1
ATOM 2274 C CA . GLN A 1 293 ? 28.615 33.237 -24.945 1.00 69.38 293 GLN A CA 1
ATOM 2275 C C . GLN A 1 293 ? 27.439 34.067 -24.418 1.00 69.38 293 GLN A C 1
ATOM 2277 O O . GLN A 1 293 ? 27.634 35.151 -23.872 1.00 69.38 293 GLN A O 1
ATOM 2282 N N . ARG A 1 294 ? 26.211 33.579 -24.639 1.00 59.03 294 ARG A N 1
ATOM 2283 C CA . ARG A 1 294 ? 24.980 34.302 -24.298 1.00 59.03 294 ARG A CA 1
ATOM 2284 C C . ARG A 1 294 ? 24.756 34.245 -22.790 1.00 59.03 294 ARG A C 1
ATOM 2286 O O . ARG A 1 294 ? 24.691 33.151 -22.227 1.00 59.03 294 ARG A O 1
ATOM 2293 N N . ARG A 1 295 ? 24.639 35.402 -22.144 1.00 55.69 295 ARG A N 1
ATOM 2294 C CA . ARG A 1 295 ? 24.489 35.552 -20.694 1.00 55.69 295 ARG A CA 1
ATOM 2295 C C . ARG A 1 295 ? 23.089 35.092 -20.278 1.00 55.69 295 ARG A C 1
ATOM 2297 O O . ARG A 1 295 ? 22.125 35.848 -20.325 1.00 55.69 295 ARG A O 1
ATOM 2304 N N . THR A 1 296 ? 22.939 33.826 -19.900 1.00 50.97 296 THR A N 1
ATOM 2305 C CA . THR A 1 296 ? 21.678 33.330 -19.333 1.00 50.97 296 THR A CA 1
ATOM 2306 C C . THR A 1 296 ? 21.473 33.954 -17.955 1.00 50.97 296 THR A C 1
ATOM 2308 O O . THR A 1 296 ? 22.267 33.703 -17.050 1.00 50.97 296 THR A O 1
ATOM 2311 N N . LYS A 1 297 ? 20.418 34.768 -17.797 1.00 45.00 297 LYS A N 1
ATOM 2312 C CA . LYS A 1 297 ? 19.982 35.336 -16.511 1.00 45.00 297 LYS A CA 1
ATOM 2313 C C . LYS A 1 297 ? 19.686 34.201 -15.524 1.00 45.00 297 LYS A C 1
ATOM 2315 O O . LYS A 1 297 ? 18.598 33.631 -15.531 1.00 45.00 297 LYS A O 1
ATOM 2320 N N . SER A 1 298 ? 20.669 33.857 -14.698 1.00 40.06 298 SER A N 1
ATOM 2321 C CA . SER A 1 298 ? 20.469 32.996 -13.538 1.00 40.06 298 SER A CA 1
ATOM 2322 C C . SER A 1 298 ? 19.803 33.836 -12.453 1.00 40.06 298 SER A C 1
ATOM 2324 O O . SER A 1 298 ? 20.333 34.878 -12.072 1.00 40.06 298 SER A O 1
ATOM 2326 N N . TYR A 1 299 ? 18.631 33.414 -11.981 1.00 38.62 299 TYR A N 1
ATOM 2327 C CA . TYR A 1 299 ? 18.005 34.002 -10.800 1.00 38.62 299 TYR A CA 1
ATOM 2328 C C . TYR A 1 299 ? 18.939 33.759 -9.611 1.00 38.62 299 TYR A C 1
ATOM 2330 O O . TYR A 1 299 ? 19.175 32.614 -9.224 1.00 38.62 299 TYR A O 1
ATOM 2338 N N . GLY A 1 300 ? 19.537 34.834 -9.097 1.00 36.34 300 GLY A N 1
ATOM 2339 C CA . GLY A 1 300 ? 20.442 34.788 -7.958 1.00 36.34 300 GLY A CA 1
ATOM 2340 C C . GLY A 1 300 ? 19.689 34.376 -6.701 1.00 36.34 300 GLY A C 1
ATOM 2341 O O . GLY A 1 300 ? 18.846 35.118 -6.207 1.00 36.34 300 GLY A O 1
ATOM 2342 N N . ILE A 1 301 ? 20.005 33.193 -6.183 1.00 38.00 301 ILE A N 1
ATOM 2343 C CA . ILE A 1 301 ? 19.845 32.909 -4.761 1.00 38.00 301 ILE A CA 1
ATOM 2344 C C . ILE A 1 301 ? 21.026 33.609 -4.096 1.00 38.00 301 ILE A C 1
ATOM 2346 O O . ILE A 1 301 ? 22.171 33.193 -4.266 1.00 38.00 301 ILE A O 1
ATOM 2350 N N . THR A 1 302 ? 20.748 34.710 -3.403 1.00 36.19 302 THR A N 1
ATOM 2351 C CA . THR A 1 302 ? 21.699 35.382 -2.520 1.00 36.19 302 THR A CA 1
ATOM 2352 C C . THR A 1 302 ? 22.122 34.382 -1.447 1.00 36.19 302 THR A C 1
ATOM 2354 O O . THR A 1 302 ? 21.359 34.101 -0.527 1.00 36.19 302 THR A O 1
ATOM 2357 N N . GLN A 1 303 ? 23.305 33.787 -1.592 1.00 39.34 303 GLN A N 1
ATOM 2358 C CA . GLN A 1 303 ? 23.962 33.114 -0.480 1.00 39.34 303 GLN A CA 1
ATOM 2359 C C . GLN A 1 303 ? 24.598 34.195 0.389 1.00 39.34 303 GLN A C 1
ATOM 2361 O O . GLN A 1 303 ? 25.482 34.929 -0.050 1.00 39.34 303 GLN A O 1
ATOM 2366 N N . GLU A 1 304 ? 24.074 34.317 1.601 1.00 37.88 304 GLU A N 1
ATOM 2367 C CA . GLU A 1 304 ? 24.654 35.097 2.685 1.00 37.88 304 GLU A CA 1
ATOM 2368 C C . GLU A 1 304 ? 26.053 34.528 3.002 1.00 37.88 304 GLU A C 1
ATOM 2370 O O . GLU A 1 304 ? 26.189 33.306 3.139 1.00 37.88 304 GLU A O 1
ATOM 2375 N N . PRO A 1 305 ? 27.113 35.352 3.065 1.00 42.44 305 PRO A N 1
ATOM 2376 C CA . PRO A 1 305 ? 28.436 34.866 3.430 1.00 42.44 305 PRO A CA 1
ATOM 2377 C C . PRO A 1 305 ? 28.439 34.421 4.902 1.00 42.44 305 PRO A C 1
ATOM 2379 O O . PRO A 1 305 ? 27.828 35.091 5.740 1.00 42.44 305 PRO A O 1
ATOM 2382 N N . PRO A 1 306 ? 29.118 33.315 5.257 1.00 45.47 306 PRO A N 1
ATOM 2383 C CA . PRO A 1 306 ? 29.231 32.914 6.648 1.00 45.47 306 PRO A CA 1
ATOM 2384 C C . PRO A 1 306 ? 29.988 33.979 7.447 1.00 45.47 306 PRO A C 1
ATOM 2386 O O . PRO A 1 306 ? 31.048 34.458 7.042 1.00 45.47 306 PRO A O 1
ATOM 2389 N N . SER A 1 307 ? 29.410 34.322 8.597 1.00 49.25 307 SER A N 1
ATOM 2390 C CA . SER A 1 307 ? 30.002 35.152 9.642 1.00 49.25 307 SER A CA 1
ATOM 2391 C C . SER A 1 307 ? 31.395 34.629 10.011 1.00 49.25 307 SER A C 1
ATOM 2393 O O . SER A 1 307 ? 31.564 33.506 10.485 1.00 49.25 307 SER A O 1
ATOM 2395 N N . GLN A 1 308 ? 32.389 35.479 9.768 1.00 42.91 308 GLN A N 1
ATOM 2396 C CA . GLN A 1 308 ? 33.746 35.379 10.288 1.00 42.91 308 GLN A CA 1
ATOM 2397 C C . GLN A 1 308 ? 33.681 35.596 11.807 1.00 42.91 308 GLN A C 1
ATOM 2399 O O . GLN A 1 308 ? 33.205 36.641 12.252 1.00 42.91 308 GLN A O 1
ATOM 2404 N N . SER A 1 309 ? 34.105 34.610 12.603 1.00 52.97 309 SER A N 1
ATOM 2405 C CA . SER A 1 309 ? 34.343 34.799 14.036 1.00 52.97 309 SER A CA 1
ATOM 2406 C C . SER A 1 309 ? 35.822 35.101 14.260 1.00 52.97 309 SER A C 1
ATOM 2408 O O . SER A 1 309 ? 36.674 34.241 14.024 1.00 52.97 309 SER A O 1
ATOM 2410 N N . ASP A 1 310 ? 36.102 36.308 14.733 1.00 53.91 310 ASP A N 1
ATOM 2411 C CA . ASP A 1 310 ? 37.407 36.722 15.235 1.00 53.91 310 ASP A CA 1
ATOM 2412 C C . ASP A 1 310 ? 37.654 36.147 16.639 1.00 53.91 310 ASP A C 1
ATOM 2414 O O . ASP A 1 310 ? 36.879 36.410 17.558 1.00 53.91 310 ASP A O 1
ATOM 2418 N N . ALA A 1 311 ? 38.754 35.405 16.808 1.00 44.38 311 ALA A N 1
ATOM 2419 C CA . ALA A 1 311 ? 39.571 35.376 18.028 1.00 44.38 311 ALA A CA 1
ATOM 2420 C C . ALA A 1 311 ? 40.909 34.646 17.760 1.00 44.38 311 ALA A C 1
ATOM 2422 O O . ALA A 1 311 ? 40.932 33.463 17.430 1.00 44.38 311 ALA A O 1
ATOM 2423 N N . ALA A 1 312 ? 42.008 35.394 17.887 1.00 55.44 312 ALA A N 1
ATOM 2424 C CA . ALA A 1 312 ? 43.425 35.012 17.764 1.00 55.44 312 ALA A CA 1
ATOM 2425 C C . ALA A 1 312 ? 43.963 34.313 19.054 1.00 55.44 312 ALA A C 1
ATOM 2427 O O . ALA A 1 312 ? 43.147 34.093 19.954 1.00 55.44 312 ALA A O 1
ATOM 2428 N N . PRO A 1 313 ? 45.285 34.058 19.266 1.00 59.00 313 PRO A N 1
ATOM 2429 C CA . PRO A 1 313 ? 46.460 34.172 18.380 1.00 59.00 313 PRO A CA 1
ATOM 2430 C C . PRO A 1 313 ? 47.435 32.957 18.381 1.00 59.00 313 PRO A C 1
ATOM 2432 O O . PRO A 1 313 ? 47.352 32.064 19.213 1.00 59.00 313 PRO A O 1
ATOM 2435 N N . GLU A 1 314 ? 48.347 32.996 17.398 1.00 48.97 314 GLU A N 1
ATOM 2436 C CA . GLU A 1 314 ? 49.772 32.582 17.380 1.00 48.97 314 GLU A CA 1
ATOM 2437 C C . GLU A 1 314 ? 50.229 31.283 18.077 1.00 48.97 314 GLU A C 1
ATOM 2439 O O . GLU A 1 314 ? 50.232 31.180 19.295 1.00 48.97 314 GLU A O 1
ATOM 2444 N N . ASP A 1 315 ? 50.731 30.325 17.281 1.00 39.94 315 ASP A N 1
ATOM 2445 C CA . ASP A 1 315 ? 52.144 29.901 17.332 1.00 39.94 315 ASP A CA 1
ATOM 2446 C C . ASP A 1 315 ? 52.447 28.785 16.311 1.00 39.94 315 ASP A C 1
ATOM 2448 O O . ASP A 1 315 ? 51.660 27.861 16.111 1.00 39.94 315 ASP A O 1
ATOM 2452 N N . GLY A 1 316 ? 53.636 28.836 15.700 1.00 42.50 316 GLY A N 1
ATOM 2453 C CA . GLY A 1 316 ? 54.277 27.649 15.119 1.00 42.50 316 GLY A CA 1
ATOM 2454 C C . GLY A 1 316 ? 54.366 27.593 13.595 1.00 42.50 316 GLY A C 1
ATOM 2455 O O . GLY A 1 316 ? 53.601 26.916 12.915 1.00 42.50 316 GLY A O 1
ATOM 2456 N N . ILE A 1 317 ? 55.395 28.247 13.063 1.00 48.97 317 ILE A N 1
ATOM 2457 C CA . ILE A 1 317 ? 55.866 28.137 11.682 1.00 48.97 317 ILE A CA 1
ATOM 2458 C C . ILE A 1 317 ? 56.271 26.683 11.382 1.00 48.97 317 ILE A C 1
ATOM 2460 O O . ILE A 1 317 ? 57.206 26.150 11.976 1.00 48.97 317 ILE A O 1
ATOM 2464 N N . THR A 1 318 ? 55.644 26.048 10.392 1.00 46.09 318 THR A N 1
ATOM 2465 C CA . THR A 1 318 ? 56.298 24.995 9.599 1.00 46.09 318 THR A CA 1
ATOM 2466 C C . THR A 1 318 ? 55.831 25.116 8.154 1.00 46.09 318 THR A C 1
ATOM 2468 O O . THR A 1 318 ? 54.675 24.858 7.828 1.00 46.09 318 THR A O 1
ATOM 2471 N N . ALA A 1 319 ? 56.736 25.564 7.282 1.00 43.62 319 ALA A N 1
ATOM 2472 C CA . ALA A 1 319 ? 56.502 25.680 5.851 1.00 43.62 319 ALA A CA 1
ATOM 2473 C C . ALA A 1 319 ? 56.396 24.280 5.226 1.00 43.62 319 ALA A C 1
ATOM 2475 O O . ALA A 1 319 ? 57.394 23.689 4.818 1.00 43.62 319 ALA A O 1
ATOM 2476 N N . LEU A 1 320 ? 55.178 23.740 5.160 1.00 44.34 320 LEU A N 1
ATOM 2477 C CA . LEU A 1 320 ? 54.868 22.608 4.298 1.00 44.34 320 LEU A CA 1
ATOM 2478 C C . LEU A 1 320 ? 54.548 23.149 2.905 1.00 44.34 320 LEU A C 1
ATOM 2480 O O . LEU A 1 320 ? 53.576 23.872 2.695 1.00 44.34 320 LEU A O 1
ATOM 2484 N N . ASN A 1 321 ? 55.418 22.809 1.963 1.00 57.62 321 ASN A N 1
ATOM 2485 C CA . ASN A 1 321 ? 55.294 23.112 0.548 1.00 57.62 321 ASN A CA 1
ATOM 2486 C C . ASN A 1 321 ? 54.118 22.300 -0.032 1.00 57.62 321 ASN A C 1
ATOM 2488 O O . ASN A 1 321 ? 54.300 21.180 -0.508 1.00 57.62 321 ASN A O 1
ATOM 2492 N N . VAL A 1 322 ? 52.896 22.824 0.094 1.00 58.38 322 VAL A N 1
ATOM 2493 C CA . VAL A 1 322 ? 51.686 22.226 -0.484 1.00 58.38 322 VAL A CA 1
ATOM 2494 C C . VAL A 1 322 ? 51.547 22.742 -1.921 1.00 58.38 322 VAL A C 1
ATOM 2496 O O . VAL A 1 322 ? 51.415 23.953 -2.111 1.00 58.38 322 VAL A O 1
ATOM 2499 N N . PRO A 1 323 ? 51.590 21.873 -2.949 1.00 67.00 323 PRO A N 1
ATOM 2500 C CA . PRO A 1 323 ? 51.355 22.297 -4.323 1.00 67.00 323 PRO A CA 1
ATOM 2501 C C . PRO A 1 323 ? 49.925 22.847 -4.470 1.00 67.00 323 PRO A C 1
ATOM 2503 O O . PRO A 1 323 ? 49.007 22.345 -3.815 1.00 67.00 323 PRO A O 1
ATOM 2506 N N . PRO A 1 324 ? 49.713 23.870 -5.317 1.00 66.69 324 PRO A N 1
ATOM 2507 C CA . PRO A 1 324 ? 48.408 24.501 -5.474 1.00 66.69 324 PRO A CA 1
ATOM 2508 C C . PRO A 1 324 ? 47.361 23.460 -5.902 1.00 66.69 324 PRO A C 1
ATOM 2510 O O . PRO A 1 324 ? 47.643 22.647 -6.789 1.00 66.69 324 PRO A O 1
ATOM 2513 N N . PRO A 1 325 ? 46.156 23.458 -5.300 1.00 55.41 325 PRO A N 1
ATOM 2514 C CA . PRO A 1 325 ? 45.103 22.544 -5.708 1.00 55.41 325 PRO A CA 1
ATOM 2515 C C . PRO A 1 325 ? 44.754 22.812 -7.172 1.00 55.41 325 PRO A C 1
ATOM 2517 O O . PRO A 1 325 ? 44.493 23.951 -7.567 1.00 55.41 325 PRO A O 1
ATOM 2520 N N . ALA A 1 326 ? 44.770 21.753 -7.982 1.00 55.78 326 ALA A N 1
ATOM 2521 C CA . ALA A 1 326 ? 44.315 21.806 -9.360 1.00 55.78 326 ALA A CA 1
ATOM 2522 C C . ALA A 1 326 ? 42.905 22.407 -9.388 1.00 55.78 326 ALA A C 1
ATOM 2524 O O . ALA A 1 326 ? 41.994 21.909 -8.725 1.00 55.78 326 ALA A O 1
ATOM 2525 N N . SER A 1 327 ? 42.731 23.485 -10.146 1.00 52.97 327 SER A N 1
ATOM 2526 C CA . SER A 1 327 ? 41.439 24.105 -10.406 1.00 52.97 327 SER A CA 1
ATOM 2527 C C . SER A 1 327 ? 40.589 23.152 -11.248 1.00 52.97 327 SER A C 1
ATOM 2529 O O . SER A 1 327 ? 40.511 23.250 -12.473 1.00 52.97 327 SER A O 1
ATOM 2531 N N . ILE A 1 328 ? 39.947 22.188 -10.585 1.00 51.41 328 ILE A N 1
ATOM 2532 C CA . ILE A 1 328 ? 38.903 21.367 -11.189 1.00 51.41 328 ILE A CA 1
ATOM 2533 C C . ILE A 1 328 ? 37.736 22.316 -11.452 1.00 51.41 328 ILE A C 1
ATOM 2535 O O . ILE A 1 328 ? 36.914 22.603 -10.588 1.00 51.41 328 ILE A O 1
ATOM 2539 N N . THR A 1 329 ? 37.698 22.849 -12.670 1.00 57.75 329 THR A N 1
ATOM 2540 C CA . THR A 1 329 ? 36.517 23.515 -13.208 1.00 57.75 329 THR A CA 1
ATOM 2541 C C . THR A 1 329 ? 35.476 22.419 -13.423 1.00 57.75 329 THR A C 1
ATOM 2543 O O . THR A 1 329 ? 35.379 21.846 -14.510 1.00 57.75 329 THR A O 1
ATOM 2546 N N . GLU A 1 330 ? 34.749 22.057 -12.362 1.00 43.59 330 GLU A N 1
ATOM 2547 C CA . GLU A 1 330 ? 33.595 21.169 -12.454 1.00 43.59 330 GLU A CA 1
ATOM 2548 C C . GLU A 1 330 ? 32.541 21.864 -13.309 1.00 43.59 330 GLU A C 1
ATOM 2550 O O . GLU A 1 330 ? 31.783 22.733 -12.883 1.00 43.59 330 GLU A O 1
ATOM 2555 N N . ARG A 1 331 ? 32.540 21.500 -14.588 1.00 52.31 331 ARG A N 1
ATOM 2556 C CA . ARG A 1 331 ? 31.486 21.859 -15.520 1.00 52.31 331 ARG A CA 1
ATOM 2557 C C . ARG A 1 331 ? 30.185 21.291 -14.937 1.00 52.31 331 ARG A C 1
ATOM 2559 O O . ARG A 1 331 ? 30.120 20.070 -14.776 1.00 52.31 331 ARG A O 1
ATOM 2566 N N . PRO A 1 332 ? 29.164 22.113 -14.631 1.00 51.06 332 PRO A N 1
ATOM 2567 C CA . PRO A 1 332 ? 27.914 21.599 -14.092 1.00 51.06 332 PRO A CA 1
ATOM 2568 C C . PRO A 1 332 ? 27.373 20.558 -15.081 1.00 51.06 332 PRO A C 1
ATOM 2570 O O . PRO A 1 332 ? 27.276 20.859 -16.279 1.00 51.06 332 PRO A O 1
ATOM 2573 N N . PRO A 1 333 ? 27.105 19.315 -14.639 1.00 52.44 333 PRO A N 1
ATOM 2574 C CA . PRO A 1 333 ? 26.647 18.273 -15.538 1.00 52.44 333 PRO A CA 1
ATOM 2575 C C . PRO A 1 333 ? 25.340 18.744 -16.171 1.00 52.44 333 PRO A C 1
ATOM 2577 O O . PRO A 1 333 ? 24.373 19.048 -15.473 1.00 52.44 333 PRO A O 1
ATOM 2580 N N . ALA A 1 334 ? 25.323 18.837 -17.504 1.00 53.12 334 ALA A N 1
ATOM 2581 C CA . ALA A 1 334 ? 24.100 19.050 -18.266 1.00 53.12 334 ALA A CA 1
ATOM 2582 C C . ALA A 1 334 ? 23.047 18.069 -17.744 1.00 53.12 334 ALA A C 1
ATOM 2584 O O . ALA A 1 334 ? 23.370 16.886 -17.640 1.00 53.12 334 ALA A O 1
ATOM 2585 N N . SER A 1 335 ? 21.860 18.573 -17.377 1.00 53.69 335 SER A N 1
ATOM 2586 C CA . SER A 1 335 ? 20.757 17.836 -16.743 1.00 53.69 335 SER A CA 1
ATOM 2587 C C . SER A 1 335 ? 20.652 16.426 -17.313 1.00 53.69 335 SER A C 1
ATOM 2589 O O . SER A 1 335 ? 20.103 16.210 -18.398 1.00 53.69 335 SER A O 1
ATOM 2591 N N . GLY A 1 336 ? 21.294 15.494 -16.614 1.00 51.25 336 GLY A N 1
ATOM 2592 C CA . GLY A 1 336 ? 21.466 14.138 -17.085 1.00 51.25 336 GLY A CA 1
ATOM 2593 C C . GLY A 1 336 ? 20.129 13.408 -17.078 1.00 51.25 336 GLY A C 1
ATOM 2594 O O . GLY A 1 336 ? 19.162 13.885 -16.477 1.00 51.25 336 GLY A O 1
ATOM 2595 N N . PRO A 1 337 ? 20.055 12.237 -17.728 1.00 54.75 337 PRO A N 1
ATOM 2596 C CA . PRO A 1 337 ? 18.936 11.331 -17.522 1.00 54.75 337 PRO A CA 1
ATOM 2597 C C . PRO A 1 337 ? 18.707 11.141 -16.020 1.00 54.75 337 PRO A C 1
ATOM 2599 O O . PRO A 1 337 ? 19.668 11.034 -15.257 1.00 54.75 337 PRO A O 1
ATOM 2602 N N . THR A 1 338 ? 17.439 11.169 -15.614 1.00 62.47 338 THR A N 1
ATOM 2603 C CA . THR A 1 338 ? 17.038 11.150 -14.202 1.00 62.47 338 THR A CA 1
ATOM 2604 C C . THR A 1 338 ? 17.663 9.954 -13.477 1.00 62.47 338 THR A C 1
ATOM 2606 O O . THR A 1 338 ? 17.938 8.929 -14.101 1.00 62.47 338 THR A O 1
ATOM 2609 N N . ASP A 1 339 ? 17.874 10.033 -12.160 1.00 55.97 339 ASP A N 1
ATOM 2610 C CA . ASP A 1 339 ? 18.396 8.891 -11.384 1.00 55.97 339 ASP A CA 1
ATOM 2611 C C . ASP A 1 339 ? 17.574 7.616 -11.614 1.00 55.97 339 ASP A C 1
ATOM 2613 O O . ASP A 1 339 ? 18.114 6.515 -11.671 1.00 55.97 339 ASP A O 1
ATOM 2617 N N . PHE A 1 340 ? 16.274 7.769 -11.870 1.00 56.09 340 PHE A N 1
ATOM 2618 C CA . PHE A 1 340 ? 15.392 6.682 -12.272 1.00 56.09 340 PHE A CA 1
ATOM 2619 C C . PHE A 1 340 ? 15.811 6.037 -13.604 1.00 56.09 340 PHE A C 1
ATOM 2621 O O . PHE A 1 340 ? 15.930 4.817 -13.686 1.00 56.09 340 PHE A O 1
ATOM 2628 N N . ASP A 1 341 ? 16.131 6.832 -14.630 1.00 56.38 341 ASP A N 1
ATOM 2629 C CA . ASP A 1 341 ? 16.664 6.328 -15.902 1.00 56.38 341 ASP A CA 1
ATOM 2630 C C . ASP A 1 341 ? 18.025 5.642 -15.738 1.00 56.38 341 ASP A C 1
ATOM 2632 O O . ASP A 1 341 ? 18.352 4.737 -16.512 1.00 56.38 341 ASP A O 1
ATOM 2636 N N . ARG A 1 342 ? 18.833 6.082 -14.765 1.00 60.91 342 ARG A N 1
ATOM 2637 C CA . ARG A 1 342 ? 20.141 5.493 -14.445 1.00 60.91 342 ARG A CA 1
ATOM 2638 C C . ARG A 1 342 ? 19.988 4.162 -13.714 1.00 60.91 342 ARG A C 1
ATOM 2640 O O . ARG A 1 342 ? 20.663 3.204 -14.078 1.00 60.91 342 ARG A O 1
ATOM 2647 N N . VAL A 1 343 ? 19.058 4.074 -12.763 1.00 61.09 343 VAL A N 1
ATOM 2648 C CA . VAL A 1 343 ? 18.711 2.837 -12.045 1.00 61.09 343 VAL A CA 1
ATOM 2649 C C . VAL A 1 343 ? 18.080 1.816 -12.993 1.00 61.09 343 VAL A C 1
ATOM 2651 O O . VAL A 1 343 ? 18.492 0.656 -12.996 1.00 61.09 343 VAL A O 1
ATOM 2654 N N . ILE A 1 344 ? 17.163 2.242 -13.870 1.00 59.91 344 ILE A N 1
ATOM 2655 C CA . ILE A 1 344 ? 16.578 1.365 -14.893 1.00 59.91 344 ILE A CA 1
ATOM 2656 C C . ILE A 1 344 ? 17.656 0.872 -15.864 1.00 59.91 344 ILE A C 1
ATOM 2658 O O . ILE A 1 344 ? 17.705 -0.322 -16.155 1.00 59.91 344 ILE A O 1
ATOM 2662 N N . ARG A 1 345 ? 18.554 1.744 -16.348 1.00 60.88 345 ARG A N 1
ATOM 2663 C CA . ARG A 1 345 ? 19.634 1.338 -17.268 1.00 60.88 345 ARG A CA 1
ATOM 2664 C C . ARG A 1 345 ? 20.727 0.495 -16.612 1.00 60.88 345 ARG A C 1
ATOM 2666 O O . ARG A 1 345 ? 21.281 -0.373 -17.273 1.00 60.88 345 ARG A O 1
ATOM 2673 N N . GLY A 1 346 ? 21.034 0.723 -15.338 1.00 58.38 346 GLY A N 1
ATOM 2674 C CA . GLY A 1 346 ? 22.045 -0.040 -14.603 1.00 58.38 346 GLY A CA 1
ATOM 2675 C C . GLY A 1 346 ? 21.581 -1.446 -14.215 1.00 58.38 346 GLY A C 1
ATOM 2676 O O . GLY A 1 346 ? 22.389 -2.370 -14.195 1.00 58.38 346 GLY A O 1
ATOM 2677 N N . ARG A 1 347 ? 20.279 -1.632 -13.950 1.00 57.44 347 ARG A N 1
ATOM 2678 C CA . ARG A 1 347 ? 19.703 -2.935 -13.560 1.00 57.44 347 ARG A CA 1
ATOM 2679 C C . ARG A 1 347 ? 19.212 -3.788 -14.730 1.00 57.44 347 ARG A C 1
ATOM 2681 O O . ARG A 1 347 ? 18.883 -4.953 -14.535 1.00 57.44 347 ARG A O 1
ATOM 2688 N N . THR A 1 348 ? 19.187 -3.266 -15.953 1.00 53.03 348 THR A N 1
ATOM 2689 C CA . THR A 1 348 ? 18.690 -3.986 -17.137 1.00 53.03 348 THR A CA 1
ATOM 2690 C C . THR A 1 348 ? 19.744 -4.921 -17.744 1.00 53.03 348 THR A C 1
ATOM 2692 O O . THR A 1 348 ? 20.045 -4.864 -18.934 1.00 53.03 348 THR A O 1
ATOM 2695 N N . ARG A 1 349 ? 20.235 -5.905 -16.974 1.00 53.34 349 ARG A N 1
ATOM 2696 C CA . ARG A 1 349 ? 20.497 -7.216 -17.595 1.00 53.34 349 ARG A CA 1
ATOM 2697 C C . ARG A 1 349 ? 19.127 -7.829 -17.844 1.00 53.34 349 ARG A C 1
ATOM 2699 O O . ARG A 1 349 ? 18.600 -8.554 -17.010 1.00 53.34 349 ARG A O 1
ATOM 2706 N N . ILE A 1 350 ? 18.520 -7.452 -18.969 1.00 55.62 350 ILE A N 1
ATOM 2707 C CA . ILE A 1 350 ? 17.243 -8.000 -19.424 1.00 55.62 350 ILE A CA 1
ATOM 2708 C C . ILE A 1 350 ? 17.500 -9.471 -19.743 1.00 55.62 350 ILE A C 1
ATOM 2710 O O . ILE A 1 350 ? 17.820 -9.833 -20.873 1.00 55.62 350 ILE A O 1
ATOM 2714 N N . VAL A 1 351 ? 17.386 -10.332 -18.736 1.00 55.25 351 VAL A N 1
ATOM 2715 C CA . VAL A 1 351 ? 17.077 -11.730 -18.984 1.00 55.25 351 VAL A CA 1
ATOM 2716 C C . VAL A 1 351 ? 15.694 -11.669 -19.608 1.00 55.25 351 VAL A C 1
ATOM 2718 O O . VAL A 1 351 ? 14.726 -11.292 -18.950 1.00 55.25 351 VAL A O 1
ATOM 2721 N N . ILE A 1 352 ? 15.611 -11.923 -20.914 1.00 58.19 352 ILE A N 1
ATOM 2722 C CA . ILE A 1 352 ? 14.345 -12.066 -21.634 1.00 58.19 352 ILE A CA 1
ATOM 2723 C C . ILE A 1 352 ? 13.731 -13.380 -21.130 1.00 58.19 352 ILE A C 1
ATOM 2725 O O . ILE A 1 352 ? 13.766 -14.408 -21.797 1.00 58.19 352 ILE A O 1
ATOM 2729 N N . GLY A 1 353 ? 13.264 -13.361 -19.882 1.00 51.66 353 GLY A N 1
ATOM 2730 C CA . GLY A 1 353 ? 12.511 -14.431 -19.262 1.00 51.66 353 GLY A CA 1
ATOM 2731 C C . GLY A 1 353 ? 11.199 -14.575 -20.014 1.00 51.66 353 GLY A C 1
ATOM 2732 O O . GLY A 1 353 ? 10.588 -13.581 -20.418 1.00 51.66 353 GLY A O 1
ATOM 2733 N N . SER A 1 354 ? 10.827 -15.827 -20.265 1.00 50.09 354 SER A N 1
ATOM 2734 C CA . SER A 1 354 ? 9.671 -16.254 -21.051 1.00 50.09 354 SER A CA 1
ATOM 2735 C C . SER A 1 354 ? 8.441 -15.373 -20.829 1.00 50.09 354 SER A C 1
ATOM 2737 O O . SER A 1 354 ? 8.150 -14.997 -19.695 1.00 50.09 354 SER A O 1
ATOM 2739 N N . GLN A 1 355 ? 7.695 -15.094 -21.902 1.00 60.84 355 GLN A N 1
ATOM 2740 C CA . GLN A 1 355 ? 6.414 -14.384 -21.887 1.00 60.84 355 GLN A CA 1
ATOM 2741 C C . GLN A 1 355 ? 5.341 -15.131 -21.070 1.00 60.84 355 GLN A C 1
ATOM 2743 O O . GLN A 1 355 ? 4.395 -15.688 -21.620 1.00 60.84 355 GLN A O 1
ATOM 2748 N N . GLY A 1 356 ? 5.486 -15.162 -19.748 1.00 72.81 356 GLY A N 1
ATOM 2749 C CA . GLY A 1 356 ? 4.493 -15.716 -18.844 1.00 72.81 356 GLY A CA 1
ATOM 2750 C C . GLY A 1 356 ? 3.185 -14.929 -18.913 1.00 72.81 356 GLY A C 1
ATOM 2751 O O . GLY A 1 356 ? 3.145 -13.760 -19.316 1.00 72.81 356 GLY A O 1
ATOM 2752 N N . SER A 1 357 ? 2.095 -15.576 -18.499 1.00 90.81 357 SER A N 1
ATOM 2753 C CA . SER A 1 357 ? 0.805 -14.914 -18.303 1.00 90.81 357 SER A CA 1
ATOM 2754 C C . SER A 1 357 ? 0.962 -13.679 -17.400 1.00 90.81 357 SER A C 1
ATOM 2756 O O . SER A 1 357 ? 1.846 -13.620 -16.549 1.00 90.81 357 SER A O 1
ATOM 2758 N N . PHE A 1 358 ? 0.099 -12.668 -17.559 1.00 92.19 358 PHE A N 1
ATOM 2759 C CA . PHE A 1 358 ? 0.157 -11.429 -16.761 1.00 92.19 358 PHE A CA 1
ATOM 2760 C C . PHE A 1 358 ? 0.150 -11.689 -15.240 1.00 92.19 358 PHE A C 1
ATOM 2762 O O . PHE A 1 358 ? 0.784 -10.961 -14.480 1.00 92.19 358 PHE A O 1
ATOM 2769 N N . LEU A 1 359 ? -0.532 -12.757 -14.820 1.00 95.12 359 LEU A N 1
ATOM 2770 C CA . LEU A 1 359 ? -0.649 -13.193 -13.427 1.00 95.12 359 LEU A CA 1
ATOM 2771 C C . LEU A 1 359 ? 0.422 -14.221 -13.016 1.00 95.12 359 LEU A C 1
ATOM 2773 O O . LEU A 1 359 ? 0.453 -14.654 -11.864 1.00 95.12 359 LEU A O 1
ATOM 2777 N N . GLY A 1 360 ? 1.312 -14.602 -13.936 1.00 94.12 360 GLY A N 1
ATOM 2778 C CA . GLY A 1 360 ? 2.398 -15.542 -13.697 1.00 94.12 360 GLY A CA 1
ATOM 2779 C C . GLY A 1 360 ? 3.320 -15.058 -12.579 1.00 94.12 360 GLY A C 1
ATOM 2780 O O . GLY A 1 360 ? 3.888 -13.961 -12.638 1.00 94.12 360 GLY A O 1
ATOM 2781 N N . GLY A 1 361 ? 3.437 -15.878 -11.534 1.00 92.62 361 GLY A N 1
ATOM 2782 C CA . GLY A 1 361 ? 4.284 -15.611 -10.373 1.00 92.62 361 GLY A CA 1
ATOM 2783 C C . GLY A 1 361 ? 3.725 -14.600 -9.365 1.00 92.62 361 GLY A C 1
ATOM 2784 O O . GLY A 1 361 ? 4.370 -14.351 -8.353 1.00 92.62 361 GLY A O 1
ATOM 2785 N N . VAL A 1 362 ? 2.547 -14.003 -9.602 1.00 95.81 362 VAL A N 1
ATOM 2786 C CA . VAL A 1 362 ? 1.998 -12.956 -8.717 1.00 95.81 362 VAL A CA 1
ATOM 2787 C C . VAL A 1 362 ? 1.588 -13.529 -7.359 1.00 95.81 362 VAL A C 1
ATOM 2789 O O . VAL A 1 362 ? 1.966 -12.987 -6.325 1.00 95.81 362 VAL A O 1
ATOM 2792 N N . PHE A 1 363 ? 0.861 -14.646 -7.352 1.00 96.62 363 PHE A N 1
ATOM 2793 C CA . PHE A 1 363 ? 0.360 -15.267 -6.120 1.00 96.62 363 PHE A CA 1
ATOM 2794 C C . PHE A 1 363 ? 1.419 -16.091 -5.378 1.00 96.62 363 PHE A C 1
ATOM 2796 O O . PHE A 1 363 ? 1.307 -16.301 -4.175 1.00 96.62 363 PHE A O 1
ATOM 2803 N N . THR A 1 364 ? 2.468 -16.535 -6.073 1.00 96.12 364 THR A N 1
ATOM 2804 C CA . THR A 1 364 ? 3.585 -17.281 -5.474 1.00 96.12 364 THR A CA 1
ATOM 2805 C C . THR A 1 364 ? 4.671 -16.367 -4.907 1.00 96.12 364 THR A C 1
ATOM 2807 O O . THR A 1 364 ? 5.497 -16.824 -4.120 1.00 96.12 364 THR A O 1
ATOM 2810 N N . PHE A 1 365 ? 4.667 -15.081 -5.277 1.00 95.88 365 PHE A N 1
ATOM 2811 C CA . PHE A 1 365 ? 5.694 -14.103 -4.914 1.00 95.88 365 PHE A CA 1
ATOM 2812 C C . PHE A 1 365 ? 5.983 -13.993 -3.402 1.00 95.88 365 PHE A C 1
ATOM 2814 O O . PHE A 1 365 ? 7.163 -13.992 -3.040 1.00 95.88 365 PHE A O 1
ATOM 2821 N N . PRO A 1 366 ? 4.981 -13.961 -2.495 1.00 96.19 366 PRO A N 1
ATOM 2822 C CA . PRO A 1 366 ? 5.245 -13.878 -1.053 1.00 96.19 366 PRO A CA 1
ATOM 2823 C C . PRO A 1 366 ? 6.072 -15.053 -0.506 1.00 96.19 366 PRO A C 1
ATOM 2825 O O . PRO A 1 366 ? 6.750 -14.918 0.509 1.00 96.19 366 PRO A O 1
ATOM 2828 N N . TYR A 1 367 ? 6.056 -16.198 -1.195 1.00 96.31 367 TYR A N 1
ATOM 2829 C CA . TYR A 1 367 ? 6.708 -17.434 -0.756 1.00 96.31 367 TYR A CA 1
ATOM 2830 C C . TYR A 1 367 ? 8.138 -17.607 -1.288 1.00 96.31 367 TYR A C 1
ATOM 2832 O O . TYR A 1 367 ? 8.829 -18.567 -0.912 1.00 96.31 367 TYR A O 1
ATOM 2840 N N . TYR A 1 368 ? 8.602 -16.689 -2.141 1.00 95.69 368 TYR A N 1
ATOM 2841 C CA . TYR A 1 368 ? 9.959 -16.705 -2.685 1.00 95.69 368 TYR A CA 1
ATOM 2842 C C . TYR A 1 368 ? 10.989 -16.554 -1.571 1.00 95.69 368 TYR A C 1
ATOM 2844 O O . TYR A 1 368 ? 10.782 -15.806 -0.619 1.00 95.69 368 TYR A O 1
ATOM 2852 N N . ARG A 1 369 ? 12.130 -17.247 -1.695 1.00 96.44 369 ARG A N 1
ATOM 2853 C CA . ARG A 1 369 ? 13.161 -17.298 -0.643 1.00 96.44 369 ARG A CA 1
ATOM 2854 C C . ARG A 1 369 ? 13.614 -15.904 -0.198 1.00 96.44 369 ARG A C 1
ATOM 2856 O O . ARG A 1 369 ? 13.731 -15.677 1.000 1.00 96.44 369 ARG A O 1
ATOM 2863 N N . GLN A 1 370 ? 13.806 -14.989 -1.148 1.00 95.19 370 GLN A N 1
ATOM 2864 C CA . GLN A 1 370 ? 14.219 -13.604 -0.890 1.00 95.19 370 GLN A CA 1
ATOM 2865 C C . GLN A 1 370 ? 13.117 -12.779 -0.197 1.00 95.19 370 GLN A C 1
ATOM 2867 O O . GLN A 1 370 ? 13.416 -11.896 0.596 1.00 95.19 370 GLN A O 1
ATOM 2872 N N . THR A 1 371 ? 11.841 -13.094 -0.436 1.00 96.19 371 THR A N 1
ATOM 2873 C CA . THR A 1 371 ? 10.678 -12.350 0.084 1.00 96.19 371 THR A CA 1
ATOM 2874 C C . THR A 1 371 ? 10.220 -12.820 1.470 1.00 96.19 371 THR A C 1
ATOM 2876 O O . THR A 1 371 ? 9.491 -12.100 2.150 1.00 96.19 371 THR A O 1
ATOM 2879 N N . ARG A 1 372 ? 10.667 -13.995 1.939 1.00 96.50 372 ARG A N 1
ATOM 2880 C CA . ARG A 1 372 ? 10.218 -14.579 3.219 1.00 96.50 372 ARG A CA 1
ATOM 2881 C C . ARG A 1 372 ? 10.501 -13.690 4.427 1.00 96.50 372 ARG A C 1
ATOM 2883 O O . ARG A 1 372 ? 9.634 -13.570 5.285 1.00 96.50 372 ARG A O 1
ATOM 2890 N N . ILE A 1 373 ? 11.684 -13.074 4.503 1.00 96.56 373 ILE A N 1
ATOM 2891 C CA . ILE A 1 373 ? 12.053 -12.229 5.651 1.00 96.56 373 ILE A CA 1
ATOM 2892 C C . ILE A 1 373 ? 11.161 -10.972 5.699 1.00 96.56 373 ILE A C 1
ATOM 2894 O O . ILE A 1 373 ? 10.484 -10.785 6.711 1.00 96.56 373 ILE A O 1
ATOM 2898 N N . PRO A 1 374 ? 11.048 -10.164 4.623 1.00 96.31 374 PRO A N 1
ATOM 2899 C CA . PRO A 1 374 ? 10.121 -9.031 4.595 1.00 96.31 374 PRO A CA 1
ATOM 2900 C C . PRO A 1 374 ? 8.666 -9.426 4.828 1.00 96.31 374 PRO A C 1
ATOM 2902 O O . PRO A 1 374 ? 7.950 -8.728 5.535 1.00 96.31 374 PRO A O 1
ATOM 2905 N N . TRP A 1 375 ? 8.218 -10.562 4.290 1.00 97.69 375 TRP A N 1
ATOM 2906 C CA . TRP A 1 375 ? 6.859 -11.056 4.510 1.00 97.69 375 TRP A CA 1
ATOM 2907 C C . TRP A 1 375 ? 6.580 -11.401 5.981 1.00 97.69 375 TRP A C 1
ATOM 2909 O O . TRP A 1 375 ? 5.521 -11.041 6.500 1.00 97.69 375 TRP A O 1
ATOM 2919 N N . LEU A 1 376 ? 7.525 -12.039 6.681 1.00 97.62 376 LEU A N 1
ATOM 2920 C CA . LEU A 1 376 ? 7.408 -12.314 8.118 1.00 97.62 376 LEU A CA 1
ATOM 2921 C C . LEU A 1 376 ? 7.396 -11.021 8.942 1.00 97.62 376 LEU A C 1
ATOM 2923 O O . LEU A 1 376 ? 6.546 -10.868 9.819 1.00 97.62 376 LEU A O 1
ATOM 2927 N N . LEU A 1 377 ? 8.288 -10.075 8.631 1.00 96.50 377 LEU A N 1
ATOM 2928 C CA . LEU A 1 377 ? 8.327 -8.763 9.287 1.00 96.50 377 LEU A CA 1
ATOM 2929 C C . LEU A 1 377 ? 7.029 -7.979 9.054 1.00 96.50 377 LEU A C 1
ATOM 2931 O O . LEU A 1 377 ? 6.483 -7.393 9.989 1.00 96.50 377 LEU A O 1
ATOM 2935 N N . LEU A 1 378 ? 6.488 -8.031 7.832 1.00 97.06 378 LEU A N 1
ATOM 2936 C CA . LEU A 1 378 ? 5.187 -7.457 7.501 1.00 97.06 378 LEU A CA 1
ATOM 2937 C C . LEU A 1 378 ? 4.059 -8.099 8.308 1.00 97.06 378 LEU A C 1
ATOM 2939 O O . LEU A 1 378 ? 3.226 -7.390 8.865 1.00 97.06 378 LEU A O 1
ATOM 2943 N N . SER A 1 379 ? 4.056 -9.427 8.409 1.00 97.62 379 SER A N 1
ATOM 2944 C CA . SER A 1 379 ? 3.037 -10.177 9.150 1.00 97.62 379 SER A CA 1
ATOM 2945 C C . SER A 1 379 ? 3.043 -9.822 10.638 1.00 97.62 379 SER A C 1
ATOM 2947 O O . SER A 1 379 ? 1.986 -9.563 11.213 1.00 97.62 379 SER A O 1
ATOM 2949 N N . LEU A 1 380 ? 4.234 -9.757 11.247 1.00 97.25 380 LEU A N 1
ATOM 2950 C CA . LEU A 1 380 ? 4.409 -9.371 12.647 1.00 97.25 380 LEU A CA 1
ATOM 2951 C C . LEU A 1 380 ? 3.965 -7.925 12.890 1.00 97.25 380 LEU A C 1
ATOM 2953 O O . LEU A 1 380 ? 3.280 -7.636 13.870 1.00 97.25 380 LEU A O 1
ATOM 2957 N N . GLY A 1 381 ? 4.324 -7.015 11.988 1.00 96.25 381 GLY A N 1
ATOM 2958 C CA . GLY A 1 381 ? 3.931 -5.623 12.117 1.00 96.25 381 GLY A CA 1
ATOM 2959 C C . GLY A 1 381 ? 2.425 -5.413 11.957 1.00 96.25 381 GLY A C 1
ATOM 2960 O O . GLY A 1 381 ? 1.831 -4.734 12.789 1.00 96.25 381 GLY A O 1
ATOM 2961 N N . PHE A 1 382 ? 1.765 -6.062 10.989 1.00 97.31 382 PHE A N 1
ATOM 2962 C CA . PHE A 1 382 ? 0.300 -6.011 10.881 1.00 97.31 382 PHE A CA 1
ATOM 2963 C C . PHE A 1 382 ? -0.389 -6.603 12.113 1.00 97.31 382 PHE A C 1
ATOM 2965 O O . PHE A 1 382 ? -1.354 -6.018 12.602 1.00 97.31 382 PHE A O 1
ATOM 2972 N N . LEU A 1 383 ? 0.130 -7.710 12.657 1.00 96.31 383 LEU A N 1
ATOM 2973 C CA . LEU A 1 383 ? -0.357 -8.277 13.916 1.00 96.31 383 LEU A CA 1
ATOM 2974 C C . LEU A 1 383 ? -0.279 -7.253 15.060 1.00 96.31 383 LEU A C 1
ATOM 2976 O O . LEU A 1 383 ? -1.248 -7.087 15.800 1.00 96.31 383 LEU A O 1
ATOM 2980 N N . MET A 1 384 ? 0.839 -6.534 15.177 1.00 95.19 384 MET A N 1
ATOM 2981 C CA . MET A 1 384 ? 1.021 -5.487 16.183 1.00 95.19 384 MET A CA 1
ATOM 2982 C C . MET A 1 384 ? 0.045 -4.317 15.983 1.00 95.19 384 MET A C 1
ATOM 2984 O O . MET A 1 384 ? -0.566 -3.870 16.953 1.00 95.19 384 MET A O 1
ATOM 2988 N N . VAL A 1 385 ? -0.163 -3.861 14.741 1.00 95.12 385 VAL A N 1
ATOM 2989 C CA . VAL A 1 385 ? -1.141 -2.801 14.430 1.00 95.12 385 VAL A CA 1
ATOM 2990 C C . VAL A 1 385 ? -2.560 -3.232 14.804 1.00 95.12 385 VAL A C 1
ATOM 2992 O O . VAL A 1 385 ? -3.298 -2.458 15.412 1.00 95.12 385 VAL A O 1
ATOM 2995 N N . TYR A 1 386 ? -2.955 -4.468 14.488 1.00 95.06 386 TYR A N 1
ATOM 2996 C CA . TYR A 1 386 ? -4.283 -4.975 14.844 1.00 95.06 386 TYR A CA 1
ATOM 2997 C C . TYR A 1 386 ? -4.449 -5.161 16.348 1.00 95.06 386 TYR A C 1
ATOM 2999 O O . TYR A 1 386 ? -5.500 -4.807 16.880 1.00 95.06 386 TYR A O 1
ATOM 3007 N N . GLY A 1 387 ? -3.416 -5.639 17.044 1.00 92.06 387 GLY A N 1
ATOM 3008 C CA . GLY A 1 387 ? -3.404 -5.707 18.504 1.00 92.06 387 GLY A CA 1
ATOM 3009 C C . GLY A 1 387 ? -3.598 -4.327 19.136 1.00 92.06 387 GLY A C 1
ATOM 3010 O O . GLY A 1 387 ? -4.491 -4.151 19.965 1.00 92.06 387 GLY A O 1
ATOM 3011 N N . ALA A 1 388 ? -2.839 -3.327 18.680 1.00 91.44 388 ALA A N 1
ATOM 3012 C CA . ALA A 1 388 ? -2.982 -1.942 19.125 1.00 91.44 388 ALA A CA 1
ATOM 3013 C C . ALA A 1 388 ? -4.391 -1.390 18.851 1.00 91.44 388 ALA A C 1
ATOM 3015 O O . ALA A 1 388 ? -5.002 -0.791 19.735 1.00 91.44 388 ALA A O 1
ATOM 3016 N N . ALA A 1 389 ? -4.949 -1.644 17.663 1.00 92.00 389 ALA A N 1
ATOM 3017 C CA . ALA A 1 389 ? -6.309 -1.237 17.322 1.00 92.00 389 ALA A CA 1
ATOM 3018 C C . ALA A 1 389 ? -7.360 -1.885 18.243 1.00 92.00 389 ALA A C 1
ATOM 3020 O O . ALA A 1 389 ? -8.254 -1.190 18.721 1.00 92.00 389 ALA A O 1
ATOM 3021 N N . CYS A 1 390 ? -7.233 -3.180 18.553 1.00 91.88 390 CYS A N 1
ATOM 3022 C CA . CYS A 1 390 ? -8.133 -3.874 19.481 1.00 91.88 390 CYS A CA 1
ATOM 3023 C C . CYS A 1 390 ? -8.083 -3.263 20.888 1.00 91.88 390 CYS A C 1
ATOM 3025 O O . CYS A 1 390 ? -9.128 -3.060 21.512 1.00 91.88 390 CYS A O 1
ATOM 3027 N N . VAL A 1 391 ? -6.882 -2.941 21.384 1.00 89.31 391 VAL A N 1
ATOM 3028 C CA . VAL A 1 391 ? -6.699 -2.289 22.690 1.00 89.31 391 VAL A CA 1
ATOM 3029 C C . VAL A 1 391 ? -7.349 -0.907 22.691 1.00 89.31 391 VAL A C 1
ATOM 3031 O O . VAL A 1 391 ? -8.126 -0.606 23.594 1.00 89.31 391 VAL A O 1
ATOM 3034 N N . LEU A 1 392 ? -7.103 -0.090 21.662 1.00 90.12 392 LEU A N 1
ATOM 3035 C CA . LEU A 1 392 ? -7.685 1.251 21.550 1.00 90.12 392 LEU A CA 1
ATOM 3036 C C . LEU A 1 392 ? -9.217 1.215 21.493 1.00 90.12 392 LEU A C 1
ATOM 3038 O O . LEU A 1 392 ? -9.869 1.971 22.211 1.00 90.12 392 LEU A O 1
ATOM 3042 N N . VAL A 1 393 ? -9.797 0.310 20.697 1.00 90.88 393 VAL A N 1
ATOM 3043 C CA . VAL A 1 393 ? -11.255 0.127 20.616 1.00 90.88 393 VAL A CA 1
ATOM 3044 C C . VAL A 1 393 ? -11.827 -0.327 21.961 1.00 90.88 393 VAL A C 1
ATOM 3046 O O . VAL A 1 393 ? -12.840 0.207 22.407 1.00 90.88 393 VAL A O 1
ATOM 3049 N N . SER A 1 394 ? -11.162 -1.255 22.652 1.00 89.25 394 SER A N 1
ATOM 3050 C CA . SER A 1 394 ? -11.601 -1.733 23.972 1.00 89.25 394 SER A CA 1
ATOM 3051 C C . SER A 1 394 ? -11.569 -0.625 25.030 1.00 89.25 394 SER A C 1
ATOM 3053 O O . SER A 1 394 ? -12.512 -0.485 25.811 1.00 89.25 394 SER A O 1
ATOM 3055 N N . VAL A 1 395 ? -10.515 0.201 25.033 1.00 88.12 395 VAL A N 1
ATOM 3056 C CA . VAL A 1 395 ? -10.393 1.364 25.927 1.00 88.12 395 VAL A CA 1
ATOM 3057 C C . VAL A 1 395 ? -11.493 2.380 25.628 1.00 88.12 395 VAL A C 1
ATOM 3059 O O . VAL A 1 395 ? -12.174 2.827 26.549 1.00 88.12 395 VAL A O 1
ATOM 3062 N N . TYR A 1 396 ?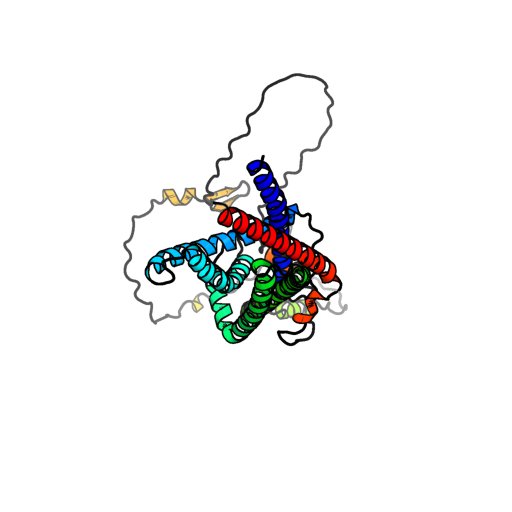 -11.721 2.691 24.351 1.00 90.00 396 TYR A N 1
ATOM 3063 C CA . TYR A 1 396 ? -12.768 3.617 23.923 1.00 90.00 396 TYR A CA 1
ATOM 3064 C C . TYR A 1 396 ? -14.164 3.160 24.372 1.00 90.00 396 TYR A C 1
ATOM 3066 O O . TYR A 1 396 ? -14.896 3.928 24.994 1.00 90.00 396 TYR A O 1
ATOM 3074 N N . LEU A 1 397 ? -14.508 1.888 24.138 1.00 91.25 397 LEU A N 1
ATOM 3075 C CA . LEU A 1 397 ? -15.790 1.321 24.566 1.00 91.25 397 LEU A CA 1
ATOM 3076 C C . LEU A 1 397 ? -15.946 1.302 26.092 1.00 91.25 397 LEU A C 1
ATOM 3078 O O . LEU A 1 397 ? -17.061 1.443 26.587 1.00 91.25 397 LEU A O 1
ATOM 3082 N N . THR A 1 398 ? -14.854 1.130 26.839 1.00 89.50 398 THR A N 1
ATOM 3083 C CA . THR A 1 398 ? -14.881 1.158 28.310 1.00 89.50 398 THR A CA 1
ATOM 3084 C C . THR A 1 398 ? -15.131 2.571 28.833 1.00 89.50 398 THR A C 1
ATOM 3086 O O . THR A 1 398 ? -15.951 2.749 29.728 1.00 89.50 398 THR A O 1
ATOM 3089 N N . ILE A 1 399 ? -14.476 3.582 28.253 1.00 88.88 399 ILE A N 1
ATOM 3090 C CA . ILE A 1 399 ? -14.685 4.989 28.625 1.00 88.88 399 ILE A CA 1
ATOM 3091 C C . ILE A 1 399 ? -16.132 5.401 28.337 1.00 88.88 399 ILE A C 1
ATOM 3093 O O . ILE A 1 399 ? -16.785 5.964 29.208 1.00 88.88 399 ILE A O 1
ATOM 3097 N N . ASN A 1 400 ? -16.654 5.053 27.159 1.00 92.25 400 ASN A N 1
ATOM 3098 C CA . ASN A 1 400 ? -18.001 5.443 26.736 1.00 92.25 400 ASN A CA 1
ATOM 3099 C C . ASN A 1 400 ? -19.136 4.729 27.495 1.00 92.25 400 ASN A C 1
ATOM 3101 O O . ASN A 1 400 ? -20.280 5.150 27.411 1.00 92.25 400 ASN A O 1
ATOM 3105 N N . LYS A 1 401 ? -18.856 3.622 28.195 1.00 93.94 401 LYS A N 1
ATOM 3106 C CA . LYS A 1 401 ? -19.843 2.942 29.053 1.00 93.94 401 LYS A CA 1
ATOM 3107 C C . LYS A 1 401 ? -19.927 3.534 30.461 1.00 93.94 401 LYS A C 1
ATOM 3109 O O . LYS A 1 401 ? -20.915 3.290 31.145 1.00 93.94 401 LYS A O 1
ATOM 3114 N N . ASN A 1 402 ? -18.882 4.235 30.898 1.00 92.25 402 ASN A N 1
ATOM 3115 C CA . ASN A 1 402 ? -18.732 4.714 32.274 1.00 92.25 402 ASN A CA 1
ATOM 3116 C C . ASN A 1 402 ? -18.979 6.224 32.430 1.00 92.25 402 ASN A C 1
ATOM 3118 O O . ASN A 1 402 ? -18.990 6.705 33.562 1.00 92.25 402 ASN A O 1
ATOM 3122 N N . GLY A 1 403 ? -19.107 6.960 31.325 1.00 85.00 403 GLY A N 1
ATOM 3123 C CA . GLY A 1 403 ? -19.510 8.368 31.292 1.00 85.00 403 GLY A CA 1
ATOM 3124 C C . GLY A 1 403 ? -20.910 8.487 30.729 1.00 85.00 403 GLY A C 1
ATOM 3125 O O . GLY A 1 403 ? -21.650 9.352 31.240 1.00 85.00 403 GLY A O 1
#

Secondary structure (DSSP, 8-state):
-HHHHHHHHHHHHHHHHHHHHHHHHHHHHHHHHHHHTT-SS-------HHHHHHHHHHHHHHHHHHHHHHHHHHHHTTTTS-SS-HHHHHHHHHHHHHHHHHHHHHHHHHHSSSTT----HHHHHHHHHTHHHHHHHHHHHHHHHHHHHHHHHHHHHS--GGGHHHHHHHHHHHHHHHHHHHHHHHHHHHHHHHHTGGGS----THHHHHHHHT--PPPS--PPP-------EEE-TTS-EEE--------GGGG-----S---------------GGGGGGGEEE-TTS-EEE---------PPPPP-------------PPPPP----PPPP-PSPHHHHHHHHH----------TTTTTTTGGGSTTTHHHHHHHHHHHHHHHHHHHHHHHHHHHHHHH-

pLDDT: mean 78.41, std 19.74, range [36.19, 98.19]

Radius of gyration: 33.89 Å; chains: 1; bounding box: 86×68×97 Å